Protein AF-A0A2R6IN06-F1 (afdb_monomer_lite)

Radius of gyration: 29.0 Å; chains: 1; bounding box: 89×78×68 Å

Sequence (394 aa):
MPSDPTPVTALAGKEVFAADGARVGRVVDVVVDLRAGEAVALALGDVAERTVGGLPADASGVRVPVRLVRGVGDVVVLSVDAGEAALPLPGSRADAGDAPAADDESGALLEPPTQTETMTASDDPRFLLTNDDGIDSPGFRALYDELSALGEVVAVAPDDDQSAVGRTLSARVEVREHDLGYAVRGTPADCVVAGLGSVCPDVDMVVAGCNKGANIGAYVLGRSGTVSAAVEAAFFDVPAIAVSLYVPGGAGTDWREQASEPSDYREAAAAARHLAEGAEDAGVFEEAEYLNVNAPWSGDGGATGMEVTRPSTLYDMTAERDGDHVDLVDRTWERMASGDIPDPVGTDRRAVVEGRVSVSPLTAPHTTRHHEALDGLAAAYEPTSARAADLGEE

Foldseek 3Di:
DADPADQQVLQAQFWEAEPVGHTAAHFNDFDADPVVSDTQWTFGAQGDCDDAAPDHGGDGQKTQGWDFPHDDPSYTYTYHDNPDHIDHDPDDDDDDDDDDDDDDDDDDDDDDDDDPPVPPPPPFAEEEEEEQAACPALFSVLLLVLNVVRGHYAYQYAHHHRPQPFQDDDPDWDWDADPRHIHINTALLNSLCCCCVPRPVPGQEYEYDQALAACFAPVSLRGGSLNSNLLSCLVVVHEYERFYEHQAQDDPDGSVVPPRHNVQCNLRSVVVSVCVVPVVVVCVCVPFRYKYKYAYRPPPPHAPEAAEADGHHDFQWDWDDDPPDIDIDGCLRVCLNVVVDPTDPRGCSNQRSVRHMYIYGHDDDDDDDDDVVVVVVVVPDDDVVNVVVVVPPD

Structure (mmCIF, N/CA/C/O backbone):
data_AF-A0A2R6IN06-F1
#
_entry.id   AF-A0A2R6IN06-F1
#
loop_
_atom_site.group_PDB
_atom_site.id
_atom_site.type_symbol
_atom_site.label_atom_id
_atom_site.label_alt_id
_atom_site.label_comp_id
_atom_site.label_asym_id
_atom_site.label_entity_id
_atom_site.label_seq_id
_atom_site.pdbx_PDB_ins_code
_atom_site.Cartn_x
_atom_site.Cartn_y
_atom_site.Cartn_z
_atom_site.occupancy
_atom_site.B_iso_or_equiv
_atom_site.auth_seq_id
_atom_site.auth_comp_id
_atom_site.auth_asym_id
_atom_site.auth_atom_id
_atom_site.pdbx_PDB_model_num
ATOM 1 N N . MET A 1 1 ? -33.057 -0.584 -21.551 1.00 26.64 1 MET A N 1
ATOM 2 C CA . MET A 1 1 ? -31.928 -0.676 -20.609 1.00 26.64 1 MET A CA 1
ATOM 3 C C . MET A 1 1 ? -32.288 -1.764 -19.613 1.00 26.64 1 MET A C 1
ATOM 5 O O . MET A 1 1 ? -33.264 -1.555 -18.892 1.00 26.64 1 MET A O 1
ATOM 9 N N . PRO A 1 2 ? -31.672 -2.957 -19.652 1.00 29.30 2 PRO A N 1
ATOM 10 C CA . PRO A 1 2 ? -31.865 -3.897 -18.561 1.00 29.30 2 PRO A CA 1
ATOM 11 C C . PRO A 1 2 ? -31.202 -3.269 -17.330 1.00 29.30 2 PRO A C 1
ATOM 13 O O . PRO A 1 2 ? -30.071 -2.805 -17.402 1.00 29.30 2 PRO A O 1
ATOM 16 N N . SER A 1 3 ? -31.987 -3.109 -16.272 1.00 34.53 3 SER A N 1
ATOM 17 C CA . SER A 1 3 ? -31.532 -2.655 -14.959 1.00 34.53 3 SER A CA 1
ATOM 18 C C . SER A 1 3 ? -30.576 -3.698 -14.392 1.00 34.53 3 SER A C 1
ATOM 20 O O . SER A 1 3 ? -30.896 -4.884 -14.508 1.00 34.53 3 SER A O 1
ATOM 22 N N . ASP A 1 4 ? -29.469 -3.265 -13.791 1.00 36.47 4 ASP A N 1
ATOM 23 C CA . ASP A 1 4 ? -28.554 -4.154 -13.072 1.00 36.47 4 ASP A CA 1
ATOM 24 C C . ASP A 1 4 ? -29.316 -5.079 -12.110 1.00 36.47 4 ASP A C 1
ATOM 26 O O . ASP A 1 4 ? -30.310 -4.650 -11.499 1.00 36.47 4 ASP A O 1
ATOM 30 N N . PRO A 1 5 ? -28.913 -6.356 -11.993 1.00 42.47 5 PRO A N 1
ATOM 31 C CA . PRO A 1 5 ? -29.513 -7.255 -11.027 1.00 42.47 5 PRO A CA 1
ATOM 32 C C . PRO A 1 5 ? -29.249 -6.705 -9.623 1.00 42.47 5 PRO A C 1
ATOM 34 O O . PRO A 1 5 ? -28.113 -6.469 -9.229 1.00 42.47 5 PRO A O 1
ATOM 37 N N . THR A 1 6 ? -30.324 -6.464 -8.872 1.00 47.09 6 THR A N 1
ATOM 38 C CA . THR A 1 6 ? -30.239 -6.051 -7.468 1.00 47.09 6 THR A CA 1
ATOM 39 C C . THR A 1 6 ? -29.397 -7.073 -6.695 1.00 47.09 6 THR A C 1
ATOM 41 O O . THR A 1 6 ? -29.709 -8.264 -6.793 1.00 47.09 6 THR A O 1
ATOM 44 N N . PRO A 1 7 ? -28.378 -6.646 -5.925 1.00 50.88 7 PRO A N 1
ATOM 45 C CA . PRO A 1 7 ? -27.586 -7.546 -5.096 1.00 50.88 7 PRO A CA 1
ATOM 46 C C . PRO A 1 7 ? -28.492 -8.387 -4.200 1.00 50.88 7 PRO A C 1
ATOM 48 O O . PRO A 1 7 ? -29.450 -7.882 -3.613 1.00 50.88 7 PRO A O 1
ATOM 51 N N . VAL A 1 8 ? -28.197 -9.681 -4.104 1.00 50.41 8 VAL A N 1
ATOM 52 C CA . VAL A 1 8 ? -29.039 -10.666 -3.410 1.00 50.41 8 VAL A CA 1
ATOM 53 C C . VAL A 1 8 ? -29.222 -10.324 -1.922 1.00 50.41 8 VAL A C 1
ATOM 55 O O . VAL A 1 8 ? -30.288 -10.553 -1.353 1.00 50.41 8 VAL A O 1
ATOM 58 N N . THR A 1 9 ? -28.217 -9.685 -1.324 1.00 51.56 9 THR A N 1
ATOM 59 C CA . THR A 1 9 ? -28.207 -9.162 0.052 1.00 51.56 9 THR A CA 1
ATOM 60 C C . THR A 1 9 ? -29.173 -7.994 0.271 1.00 51.56 9 THR A C 1
ATOM 62 O O . THR A 1 9 ? -29.676 -7.812 1.375 1.00 51.56 9 THR A O 1
ATOM 65 N N . ALA A 1 10 ? -29.523 -7.246 -0.779 1.00 59.88 10 ALA A N 1
ATOM 66 C CA . ALA A 1 10 ? -30.438 -6.104 -0.716 1.00 59.88 10 ALA A CA 1
ATOM 67 C C . ALA A 1 10 ? -31.919 -6.495 -0.890 1.00 59.88 10 ALA A C 1
ATOM 69 O O . ALA A 1 10 ? -32.775 -5.632 -1.093 1.00 59.88 10 ALA A O 1
ATOM 70 N N . LEU A 1 11 ? -32.240 -7.793 -0.880 1.00 59.34 11 LEU A N 1
ATOM 71 C CA . LEU A 1 11 ? -33.607 -8.285 -1.074 1.00 59.34 11 LEU A CA 1
ATOM 72 C C . LEU A 1 11 ? -34.387 -8.423 0.242 1.00 59.34 11 LEU A C 1
ATOM 74 O O . LEU A 1 11 ? -35.616 -8.461 0.198 1.00 59.34 11 LEU A O 1
ATOM 78 N N . ALA A 1 12 ? -33.711 -8.466 1.395 1.00 63.88 12 ALA A N 1
ATOM 79 C CA . ALA A 1 12 ? -34.361 -8.541 2.702 1.00 63.88 12 ALA A CA 1
ATOM 80 C C . ALA A 1 12 ? -35.255 -7.312 2.956 1.00 63.88 12 ALA A C 1
ATOM 82 O O . ALA A 1 12 ? -34.885 -6.176 2.673 1.00 63.88 12 ALA A O 1
ATOM 83 N N . GLY A 1 13 ? -36.468 -7.541 3.461 1.00 66.44 13 GLY A N 1
ATOM 84 C CA . GLY A 1 13 ? -37.456 -6.494 3.729 1.00 66.44 13 GLY A CA 1
ATOM 85 C C . GLY A 1 13 ? -38.267 -6.023 2.515 1.00 66.44 13 GLY A C 1
ATOM 86 O O . GLY A 1 13 ? -39.272 -5.335 2.710 1.00 66.44 13 GLY A O 1
ATOM 87 N N . LYS A 1 14 ? -37.907 -6.421 1.286 1.00 71.56 14 LYS A N 1
ATOM 88 C CA . LYS A 1 14 ? -38.635 -6.030 0.067 1.00 71.56 14 LYS A CA 1
ATOM 89 C C . LYS A 1 14 ? -39.959 -6.772 -0.092 1.00 71.56 14 LYS A C 1
ATOM 91 O O . LYS A 1 14 ? -40.113 -7.923 0.330 1.00 71.56 14 LYS A O 1
ATOM 96 N N . GLU A 1 15 ? -40.924 -6.109 -0.726 1.00 68.12 15 GLU A N 1
ATOM 97 C CA . GLU A 1 15 ? -42.210 -6.721 -1.057 1.00 68.12 15 GLU A CA 1
ATOM 98 C C . GLU A 1 15 ? -42.116 -7.532 -2.349 1.00 68.12 15 GLU A C 1
ATOM 100 O O . GLU A 1 15 ? -41.540 -7.104 -3.356 1.00 68.12 15 GLU A O 1
ATOM 105 N N . VAL A 1 16 ? -42.710 -8.720 -2.308 1.00 66.62 16 VAL A N 1
ATOM 106 C CA . VAL A 1 16 ? -42.696 -9.683 -3.401 1.00 66.62 16 VAL A CA 1
ATOM 107 C C . VAL A 1 16 ? -44.046 -9.694 -4.089 1.00 66.62 16 VAL A C 1
ATOM 109 O O . VAL A 1 16 ? -45.084 -9.845 -3.440 1.00 66.62 16 VAL A O 1
ATOM 112 N N . PHE A 1 17 ? -44.018 -9.594 -5.416 1.00 62.41 17 PHE A N 1
ATOM 113 C CA . PHE A 1 17 ? -45.203 -9.668 -6.262 1.00 62.41 17 PHE A CA 1
ATOM 114 C C . PHE A 1 17 ? -45.042 -10.763 -7.318 1.00 62.41 17 PHE A C 1
ATOM 116 O O . PHE A 1 17 ? -43.955 -10.984 -7.862 1.00 62.41 17 PHE A O 1
ATOM 123 N N . ALA A 1 18 ? -46.140 -11.455 -7.608 1.00 59.44 18 ALA A N 1
ATOM 124 C CA . ALA A 1 18 ? -46.228 -12.388 -8.716 1.00 59.44 18 ALA A CA 1
ATOM 125 C C . ALA A 1 18 ? -46.239 -11.620 -10.046 1.00 59.44 18 ALA A C 1
ATOM 127 O O . ALA A 1 18 ? -46.570 -10.434 -10.103 1.00 59.44 18 ALA A O 1
ATOM 128 N N . ALA A 1 19 ? -45.891 -12.304 -11.136 1.00 51.06 19 ALA A N 1
ATOM 129 C CA . ALA A 1 19 ? -45.834 -11.701 -12.469 1.00 51.06 19 ALA A CA 1
ATOM 130 C C . ALA A 1 19 ? -47.182 -11.121 -12.955 1.00 51.06 19 ALA A C 1
ATOM 132 O O . ALA A 1 19 ? -47.194 -10.251 -13.823 1.00 51.06 19 ALA A O 1
ATOM 133 N N . ASP A 1 20 ? -48.310 -11.572 -12.395 1.00 56.28 20 ASP A N 1
ATOM 134 C CA . ASP A 1 20 ? -49.653 -11.032 -12.652 1.00 56.28 20 ASP A CA 1
ATOM 135 C C . ASP A 1 20 ? -49.999 -9.793 -11.799 1.00 56.28 20 ASP A C 1
ATOM 137 O O . ASP A 1 20 ? -51.083 -9.223 -11.938 1.00 56.28 20 ASP A O 1
ATOM 141 N N . GLY A 1 21 ? -49.068 -9.348 -10.949 1.00 52.62 21 GLY A N 1
ATOM 142 C CA . GLY A 1 21 ? -49.192 -8.177 -10.088 1.00 52.62 21 GLY A CA 1
ATOM 143 C C . GLY A 1 21 ? -49.793 -8.455 -8.709 1.00 52.62 21 GLY A C 1
ATOM 144 O O . GLY A 1 21 ? -49.966 -7.511 -7.938 1.00 52.62 21 GLY A O 1
ATOM 145 N N . ALA A 1 22 ? -50.111 -9.708 -8.363 1.00 58.75 22 ALA A N 1
ATOM 146 C CA . ALA A 1 22 ? -50.599 -10.044 -7.027 1.00 58.75 22 ALA A CA 1
ATOM 147 C C . ALA A 1 22 ? -49.477 -9.957 -5.977 1.00 58.75 22 ALA A C 1
ATOM 149 O O . ALA A 1 22 ? -48.373 -10.459 -6.188 1.00 58.75 22 ALA A O 1
ATOM 150 N N . ARG A 1 23 ? -49.757 -9.337 -4.822 1.00 67.50 23 ARG A N 1
ATOM 151 C CA . ARG A 1 23 ? -48.821 -9.292 -3.685 1.00 67.50 23 ARG A CA 1
ATOM 152 C C . ARG A 1 23 ? -48.706 -10.682 -3.063 1.00 67.50 23 ARG A C 1
ATOM 154 O O . ARG A 1 23 ? -49.723 -11.252 -2.684 1.00 67.50 23 ARG A O 1
ATOM 161 N N . VAL A 1 24 ? -47.481 -11.182 -2.926 1.00 68.12 24 VAL A N 1
ATOM 162 C CA . VAL A 1 24 ? -47.177 -12.527 -2.410 1.00 68.12 24 VAL A CA 1
ATOM 163 C C . VAL A 1 24 ? -46.811 -12.489 -0.933 1.00 68.12 24 VAL A C 1
ATOM 165 O O . VAL A 1 24 ? -47.330 -13.290 -0.168 1.00 68.12 24 VAL A O 1
ATOM 168 N N . GLY A 1 25 ? -45.948 -11.560 -0.520 1.00 70.12 25 GLY A N 1
ATOM 169 C CA . GLY A 1 25 ? -45.456 -11.453 0.857 1.00 70.12 25 GLY A CA 1
ATOM 170 C C . GLY A 1 25 ? -44.232 -10.544 0.951 1.00 70.12 25 GLY A C 1
ATOM 171 O O . GLY A 1 25 ? -43.934 -9.806 0.010 1.00 70.12 25 GLY A O 1
ATOM 172 N N . ARG A 1 26 ? -43.511 -10.594 2.072 1.00 72.19 26 ARG A N 1
ATOM 173 C CA . ARG A 1 26 ? -42.272 -9.832 2.295 1.00 72.19 26 ARG A CA 1
ATOM 174 C C . ARG A 1 26 ? -41.092 -10.775 2.498 1.00 72.19 26 ARG A C 1
ATOM 176 O O . ARG A 1 26 ? -41.220 -11.770 3.203 1.00 72.19 26 ARG A O 1
ATOM 183 N N . VAL A 1 27 ? -39.942 -10.455 1.910 1.00 68.50 27 VAL A N 1
ATOM 184 C CA . VAL A 1 27 ? -38.713 -11.233 2.117 1.00 68.50 27 VAL A CA 1
ATOM 185 C C . VAL A 1 27 ? -38.227 -11.043 3.550 1.00 68.50 27 VAL A C 1
ATOM 187 O O . VAL A 1 27 ? -37.934 -9.920 3.959 1.00 68.50 27 VAL A O 1
ATOM 190 N N . VAL A 1 28 ? -38.140 -12.135 4.305 1.00 65.81 28 VAL A N 1
ATOM 191 C CA . VAL A 1 28 ? -37.551 -12.139 5.654 1.00 65.81 28 VAL A CA 1
ATOM 192 C C . VAL A 1 28 ? -36.131 -12.688 5.651 1.00 65.81 28 VAL A C 1
ATOM 194 O O . VAL A 1 28 ? -35.340 -12.293 6.497 1.00 65.81 28 VAL A O 1
ATOM 197 N N . ASP A 1 29 ? -35.808 -13.561 4.695 1.00 56.56 29 ASP A N 1
ATOM 198 C CA . ASP A 1 29 ? -34.472 -14.130 4.542 1.00 56.56 29 ASP A CA 1
ATOM 199 C C . ASP A 1 29 ? -34.240 -14.595 3.094 1.00 56.56 29 ASP A C 1
ATOM 201 O O . ASP A 1 29 ? -35.192 -14.845 2.342 1.00 56.56 29 ASP A O 1
ATOM 205 N N . VAL A 1 30 ? -32.978 -14.711 2.690 1.00 58.78 30 VAL A N 1
ATOM 206 C CA . VAL A 1 30 ? -32.568 -15.042 1.321 1.00 58.78 30 VAL A CA 1
ATOM 207 C C . VAL A 1 30 ? -31.575 -16.195 1.352 1.00 58.78 30 VAL A C 1
ATOM 209 O O . VAL A 1 30 ? -30.486 -16.088 1.904 1.00 58.78 30 VAL A O 1
ATOM 212 N N . VAL A 1 31 ? -31.931 -17.315 0.723 1.00 51.59 31 VAL A N 1
ATOM 213 C CA . VAL A 1 31 ? -31.059 -18.489 0.637 1.00 51.59 31 VAL A CA 1
ATOM 214 C C . VAL A 1 31 ? -30.261 -18.417 -0.658 1.00 51.59 31 VAL A C 1
ATOM 216 O O . VAL A 1 31 ? -30.820 -18.522 -1.753 1.00 51.59 31 VAL A O 1
ATOM 219 N N . VAL A 1 32 ? -28.948 -18.270 -0.518 1.00 48.03 32 VAL A N 1
ATOM 220 C CA . VAL A 1 32 ? -27.993 -18.177 -1.628 1.00 48.03 32 VAL A CA 1
ATOM 221 C C . VAL A 1 32 ? -27.271 -19.510 -1.794 1.00 48.03 32 VAL A C 1
ATOM 223 O O . VAL A 1 32 ? -26.843 -20.115 -0.807 1.00 48.03 32 VAL A O 1
ATOM 226 N N . ASP A 1 33 ? -27.131 -19.988 -3.030 1.00 41.91 33 ASP A N 1
ATOM 227 C CA . ASP A 1 33 ? -26.226 -21.101 -3.313 1.00 41.91 33 ASP A CA 1
ATOM 228 C C . ASP A 1 33 ? -24.799 -20.564 -3.359 1.00 41.91 33 ASP A C 1
ATOM 230 O O . ASP A 1 33 ? -24.376 -19.919 -4.318 1.00 41.91 33 ASP A O 1
ATOM 234 N N . LEU A 1 34 ? -24.051 -20.857 -2.300 1.00 34.81 34 LEU A N 1
ATOM 235 C CA . LEU A 1 34 ? -22.681 -20.392 -2.100 1.00 34.81 34 LEU A CA 1
ATOM 236 C C . LEU A 1 34 ? -21.696 -20.888 -3.172 1.00 34.81 34 LEU A C 1
ATOM 238 O O . LEU A 1 34 ? -20.583 -20.380 -3.244 1.00 34.81 34 LEU A O 1
ATOM 242 N N . ARG A 1 35 ? -22.062 -21.875 -4.002 1.00 32.25 35 ARG A N 1
ATOM 243 C CA . ARG A 1 35 ? -21.214 -22.339 -5.113 1.00 32.25 35 ARG A CA 1
ATOM 244 C C . ARG A 1 35 ? -21.452 -21.570 -6.406 1.00 32.25 35 ARG A C 1
ATOM 246 O O . ARG A 1 35 ? -20.543 -21.500 -7.225 1.00 32.25 35 ARG A O 1
ATOM 253 N N . ALA A 1 36 ? -22.660 -21.047 -6.599 1.00 43.84 36 ALA A N 1
ATOM 254 C CA . ALA A 1 36 ? -23.057 -20.335 -7.811 1.00 43.84 36 ALA A CA 1
ATOM 255 C C . ALA A 1 36 ? -23.140 -18.812 -7.615 1.00 43.84 36 ALA A C 1
ATOM 257 O O . ALA A 1 36 ? -23.136 -18.080 -8.597 1.00 43.84 36 ALA A O 1
ATOM 258 N N . GLY A 1 37 ? -23.218 -18.331 -6.368 1.00 44.00 37 GLY A N 1
ATOM 259 C CA . GLY A 1 37 ? -23.409 -16.912 -6.055 1.00 44.00 37 GLY A CA 1
ATOM 260 C C . GLY A 1 37 ? -24.818 -16.391 -6.370 1.00 44.00 37 GLY A C 1
ATOM 261 O O . GLY A 1 37 ? -25.040 -15.185 -6.362 1.00 44.00 37 GLY A O 1
ATOM 262 N N . GLU A 1 38 ? -25.780 -17.278 -6.644 1.00 47.22 38 GLU A N 1
ATOM 263 C CA . GLU A 1 38 ? -27.148 -16.919 -7.031 1.00 47.22 38 GLU A CA 1
ATOM 264 C C . GLU A 1 38 ? -28.158 -17.215 -5.911 1.00 47.22 38 GLU A C 1
ATOM 266 O O . GLU A 1 38 ? -28.035 -18.188 -5.160 1.00 47.22 38 GLU A O 1
ATOM 271 N N . ALA A 1 39 ? -29.195 -16.377 -5.806 1.00 49.72 39 ALA A N 1
ATOM 272 C CA . ALA A 1 39 ? -30.325 -16.621 -4.913 1.00 49.72 39 ALA A CA 1
ATOM 273 C C . ALA A 1 39 ? -31.117 -17.843 -5.401 1.00 49.72 39 ALA A C 1
ATOM 275 O O . ALA A 1 39 ? -31.676 -17.815 -6.496 1.00 49.72 39 ALA A O 1
ATOM 276 N N . VAL A 1 40 ? -31.202 -18.896 -4.587 1.00 49.50 40 VAL A N 1
ATOM 277 C CA . VAL A 1 40 ? -31.905 -20.142 -4.950 1.00 49.50 40 VAL A CA 1
ATOM 278 C C . VAL A 1 40 ? -33.261 -20.297 -4.269 1.00 49.50 40 VAL A C 1
ATOM 280 O O . VAL A 1 40 ? -34.116 -21.028 -4.768 1.00 49.50 40 VAL A O 1
ATOM 283 N N . ALA A 1 41 ? -33.496 -19.605 -3.152 1.00 54.19 41 ALA A N 1
ATOM 284 C CA . ALA A 1 41 ? -34.817 -19.519 -2.536 1.00 54.19 41 ALA A CA 1
ATOM 285 C C . ALA A 1 41 ? -34.970 -18.238 -1.706 1.00 54.19 41 ALA A C 1
ATOM 287 O O . ALA A 1 41 ? -34.002 -17.724 -1.151 1.00 54.19 41 ALA A O 1
ATOM 288 N N . LEU A 1 42 ? -36.205 -17.759 -1.567 1.00 60.94 42 LEU A N 1
ATOM 289 C CA . LEU A 1 42 ? -36.561 -16.689 -0.632 1.00 60.94 42 LEU A CA 1
ATOM 290 C C . LEU A 1 42 ? -37.399 -17.273 0.503 1.00 60.94 42 LEU A C 1
ATOM 292 O O . LEU A 1 42 ? -38.312 -18.064 0.247 1.00 60.94 42 LEU A O 1
ATOM 296 N N . ALA A 1 43 ? -37.103 -16.876 1.738 1.00 58.78 43 ALA A N 1
ATOM 297 C CA . ALA A 1 43 ? -38.000 -17.083 2.863 1.00 58.78 43 ALA A CA 1
ATOM 298 C C . ALA A 1 43 ? -38.933 -15.874 2.965 1.00 58.78 43 ALA A C 1
ATOM 300 O O . ALA A 1 43 ? -38.484 -14.724 3.002 1.00 58.78 43 ALA A O 1
ATOM 301 N N . LEU A 1 44 ? -40.237 -16.137 2.999 1.00 61.75 44 LEU A N 1
ATOM 302 C CA . LEU A 1 44 ? -41.264 -15.100 3.024 1.00 61.75 44 LEU A CA 1
ATOM 303 C C . LEU A 1 44 ? -41.971 -15.061 4.384 1.00 61.75 44 LEU A C 1
ATOM 305 O O . LEU A 1 44 ? -42.269 -16.101 4.971 1.00 61.75 44 LEU A O 1
ATOM 309 N N . GLY A 1 45 ? -42.238 -13.846 4.857 1.00 57.53 45 GLY A N 1
ATOM 310 C CA . GLY A 1 45 ? -43.186 -13.533 5.925 1.00 57.53 45 GLY A CA 1
ATOM 311 C C . GLY A 1 45 ? -44.409 -12.802 5.362 1.00 57.53 45 GLY A C 1
ATOM 312 O O . GLY A 1 45 ? -44.383 -12.327 4.224 1.00 57.53 45 GLY A O 1
ATOM 313 N N . ASP A 1 46 ? -45.484 -12.715 6.150 1.00 67.88 46 ASP A N 1
ATOM 314 C CA . ASP A 1 46 ? -46.746 -12.044 5.788 1.00 67.88 46 ASP A CA 1
ATOM 315 C C . ASP A 1 46 ? -47.317 -12.481 4.423 1.00 67.88 46 ASP A C 1
ATOM 317 O O . ASP A 1 46 ? -47.696 -11.651 3.586 1.00 67.88 46 ASP A O 1
ATOM 321 N N . VAL A 1 47 ? -47.333 -13.795 4.174 1.00 61.03 47 VAL A N 1
ATOM 322 C CA . VAL A 1 47 ? -47.758 -14.377 2.893 1.00 61.03 47 VAL A CA 1
ATOM 323 C C . VAL A 1 47 ? -49.259 -14.160 2.674 1.00 61.03 47 VAL A C 1
ATOM 325 O O . VAL A 1 47 ? -50.083 -14.580 3.483 1.00 61.03 47 VAL A O 1
ATOM 328 N N . ALA A 1 48 ? -49.633 -13.521 1.563 1.00 54.78 48 ALA A N 1
ATOM 329 C CA . ALA A 1 48 ? -51.027 -13.219 1.250 1.00 54.78 48 ALA A CA 1
ATOM 330 C C . ALA A 1 48 ? -51.803 -14.476 0.806 1.00 54.78 48 ALA A C 1
ATOM 332 O O . ALA A 1 48 ? -51.322 -15.243 -0.027 1.00 54.78 48 ALA A O 1
ATOM 333 N N . GLU A 1 49 ? -53.045 -14.624 1.293 1.00 47.44 49 GLU A N 1
ATOM 334 C CA . GLU A 1 49 ? -53.976 -15.769 1.128 1.00 47.44 49 GLU A CA 1
ATOM 335 C C . GLU A 1 49 ? -54.152 -16.330 -0.300 1.00 47.44 49 GLU A C 1
ATOM 337 O O . GLU A 1 49 ? -54.707 -17.415 -0.485 1.00 47.44 49 GLU A O 1
ATOM 342 N N . ARG A 1 50 ? -53.741 -15.595 -1.337 1.00 45.09 50 ARG A N 1
ATOM 343 C CA . ARG A 1 50 ? -53.950 -15.952 -2.741 1.00 45.09 50 ARG A CA 1
ATOM 344 C C . ARG A 1 50 ? -52.671 -15.823 -3.557 1.00 45.09 50 ARG A C 1
ATOM 346 O O . ARG A 1 50 ? -52.585 -14.940 -4.403 1.00 45.09 50 ARG A O 1
ATOM 353 N N . THR A 1 51 ? -51.722 -16.746 -3.382 1.00 48.16 51 THR A N 1
ATOM 354 C CA . THR A 1 51 ? -50.701 -16.952 -4.421 1.00 48.16 51 THR A CA 1
ATOM 355 C C . THR A 1 51 ? -50.356 -18.424 -4.677 1.00 48.16 51 THR A C 1
ATOM 357 O O . THR A 1 51 ? -50.255 -19.238 -3.766 1.00 48.16 51 THR A O 1
ATOM 360 N N . VAL A 1 52 ? -50.235 -18.708 -5.979 1.00 43.91 52 VAL A N 1
ATOM 361 C CA . VAL A 1 52 ? -49.524 -19.766 -6.724 1.00 43.91 52 VAL A CA 1
ATOM 362 C C . VAL A 1 52 ? -48.897 -20.908 -5.906 1.00 43.91 52 VAL A C 1
ATOM 364 O O . VAL A 1 52 ? -47.997 -20.700 -5.102 1.00 43.91 52 VAL A O 1
ATOM 367 N N . GLY A 1 53 ? -49.310 -22.145 -6.211 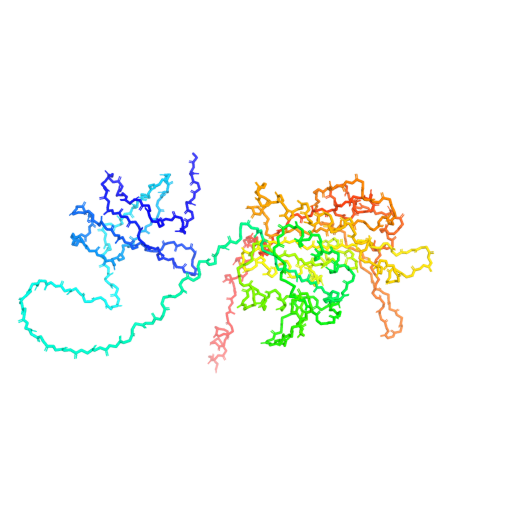1.00 41.75 53 GLY A N 1
ATOM 368 C CA . GLY A 1 53 ? -48.630 -23.374 -5.770 1.00 41.75 53 GLY A CA 1
ATOM 369 C C . GLY A 1 53 ? -49.260 -24.117 -4.586 1.00 41.75 53 GLY A C 1
ATOM 370 O O . GLY A 1 53 ? -48.762 -25.174 -4.216 1.00 41.75 53 GLY A O 1
ATOM 371 N N . GLY A 1 54 ? -50.367 -23.624 -4.017 1.00 39.66 54 GLY A N 1
ATOM 372 C CA . GLY A 1 54 ? -51.101 -24.332 -2.955 1.00 39.66 54 GLY A CA 1
ATOM 373 C C . GLY A 1 54 ? -50.515 -24.171 -1.548 1.00 39.66 54 GLY A C 1
ATOM 374 O O . GLY A 1 54 ? -50.767 -25.010 -0.685 1.00 39.66 54 GLY A O 1
ATOM 375 N N . LEU A 1 55 ? -49.743 -23.107 -1.313 1.00 43.75 55 LEU A N 1
ATOM 376 C CA . LEU A 1 55 ? -49.229 -22.773 0.013 1.00 43.75 55 LEU A CA 1
ATOM 377 C C . LEU A 1 55 ? -50.366 -22.347 0.963 1.00 43.75 55 LEU A C 1
ATOM 379 O O . LEU A 1 55 ? -51.253 -21.607 0.532 1.00 43.75 55 LEU A O 1
ATOM 383 N N . PRO A 1 56 ? -50.372 -22.796 2.236 1.00 40.25 56 PRO A N 1
ATOM 384 C CA . PRO A 1 56 ? -51.353 -22.338 3.215 1.00 40.25 56 PRO A CA 1
ATOM 385 C C . PRO A 1 56 ? -51.146 -20.853 3.542 1.00 40.25 56 PRO A C 1
ATOM 387 O O . PRO A 1 56 ? -50.011 -20.375 3.575 1.00 40.25 56 PRO A O 1
ATOM 390 N N . ALA A 1 57 ? -52.240 -20.145 3.822 1.00 42.59 57 ALA A N 1
ATOM 391 C CA . ALA A 1 57 ? -52.191 -18.788 4.361 1.00 42.59 57 ALA A CA 1
ATOM 392 C C . ALA A 1 57 ? -51.411 -18.757 5.690 1.00 42.59 57 ALA A C 1
ATOM 394 O O . ALA A 1 57 ? -51.457 -19.726 6.450 1.00 42.59 57 ALA A O 1
ATOM 395 N N . ASP A 1 58 ? -50.685 -17.664 5.940 1.00 45.19 58 ASP A N 1
ATOM 396 C CA . ASP A 1 58 ? -49.908 -17.405 7.166 1.00 45.19 58 ASP A CA 1
ATOM 397 C C . ASP A 1 58 ? -48.704 -18.338 7.422 1.00 45.19 58 ASP A C 1
ATOM 399 O O . ASP A 1 58 ? -48.141 -18.362 8.519 1.00 45.19 58 ASP A O 1
ATOM 403 N N . ALA A 1 59 ? -48.259 -19.096 6.414 1.00 43.09 59 ALA A N 1
ATOM 404 C CA . ALA A 1 59 ? -47.090 -19.960 6.544 1.00 43.09 59 ALA A CA 1
ATOM 405 C C . ALA A 1 59 ? -45.786 -19.144 6.650 1.00 43.09 59 ALA A C 1
ATOM 407 O O . ALA A 1 59 ? -45.412 -18.420 5.727 1.00 43.09 59 ALA A O 1
ATOM 408 N N . SER A 1 60 ? -45.060 -19.308 7.757 1.00 42.38 60 SER A N 1
ATOM 409 C CA . SER A 1 60 ? -43.699 -18.798 7.943 1.00 42.38 60 SER A CA 1
ATOM 410 C C . SER A 1 60 ? -42.668 -19.913 7.707 1.00 42.38 60 SER A C 1
ATOM 412 O O . SER A 1 60 ? -42.903 -21.080 8.019 1.00 42.38 60 SER A O 1
ATOM 414 N N . GLY A 1 61 ? -41.517 -19.576 7.112 1.00 40.69 61 GLY A N 1
ATOM 415 C CA . GLY A 1 61 ? -40.414 -20.532 6.909 1.00 40.69 61 GLY A CA 1
ATOM 416 C C . GLY A 1 61 ? -40.547 -21.466 5.695 1.00 40.69 61 GLY A C 1
ATOM 417 O O . GLY A 1 61 ? -39.990 -22.565 5.694 1.00 40.69 61 GLY A O 1
ATOM 418 N N . VAL A 1 62 ? -41.271 -21.050 4.653 1.00 41.56 62 VAL A N 1
ATOM 419 C CA . VAL A 1 62 ? -41.430 -21.814 3.403 1.00 41.56 62 VAL A CA 1
ATOM 420 C C . VAL A 1 62 ? -40.373 -21.400 2.375 1.00 41.56 62 VAL A C 1
ATOM 422 O O . VAL A 1 62 ? -40.181 -20.210 2.136 1.00 41.56 62 VAL A O 1
ATOM 425 N N . ARG A 1 63 ? -39.723 -22.378 1.725 1.00 44.06 63 ARG A N 1
ATOM 426 C CA . ARG A 1 63 ? -38.855 -22.142 0.561 1.00 44.06 63 ARG A CA 1
ATOM 427 C C . ARG A 1 63 ? -39.666 -22.225 -0.726 1.00 44.06 63 ARG A C 1
ATOM 429 O O . ARG A 1 63 ? -40.223 -23.279 -1.034 1.00 44.06 63 ARG A O 1
ATOM 436 N N . VAL A 1 64 ? -39.681 -21.139 -1.491 1.00 50.38 64 VAL A N 1
ATOM 437 C CA . VAL A 1 64 ? -40.208 -21.139 -2.860 1.00 50.38 64 VAL A CA 1
ATOM 438 C C . VAL A 1 64 ? -39.019 -21.069 -3.820 1.00 50.38 64 VAL A C 1
ATOM 440 O O . VAL A 1 64 ? -38.260 -20.099 -3.741 1.00 50.38 64 VAL A O 1
ATOM 443 N N . PRO A 1 65 ? -38.811 -22.077 -4.689 1.00 42.34 65 PRO A N 1
ATOM 444 C CA . PRO A 1 65 ? -37.794 -21.993 -5.727 1.00 42.34 65 PRO A CA 1
ATOM 445 C C . PRO A 1 65 ? -38.219 -20.909 -6.716 1.00 42.34 65 PRO A C 1
ATOM 447 O O . PRO A 1 65 ? -39.318 -20.950 -7.271 1.00 42.34 65 PRO A O 1
ATOM 450 N N . VAL A 1 66 ? -37.380 -19.896 -6.898 1.00 49.00 66 VAL A N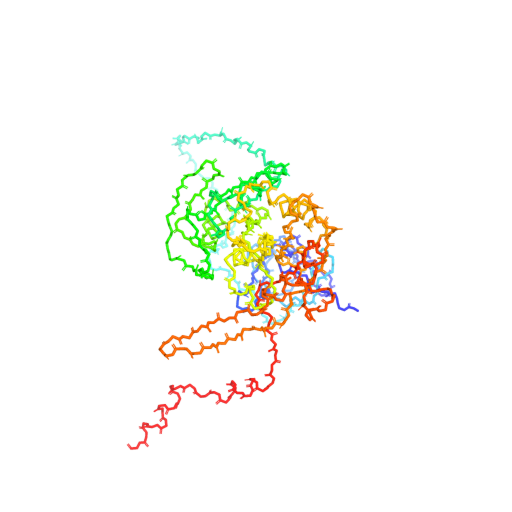 1
ATOM 451 C CA . VAL A 1 66 ? -37.687 -18.773 -7.785 1.00 49.00 66 VAL A CA 1
ATOM 452 C C . VAL A 1 66 ? -36.478 -18.404 -8.621 1.00 49.00 66 VAL A C 1
ATOM 454 O O . VAL A 1 66 ? -35.361 -18.345 -8.120 1.00 49.00 66 VAL A O 1
ATOM 457 N N . ARG A 1 67 ? -36.716 -18.106 -9.903 1.00 45.47 67 ARG A N 1
ATOM 458 C CA . ARG A 1 67 ? -35.756 -17.371 -10.729 1.00 45.47 67 ARG A CA 1
ATOM 459 C C . ARG A 1 67 ? -36.058 -15.888 -10.605 1.00 45.47 67 ARG A C 1
ATOM 461 O O . ARG A 1 67 ? -37.164 -15.442 -10.926 1.00 45.47 67 ARG A O 1
ATOM 468 N N . LEU A 1 68 ? -35.077 -15.131 -10.127 1.00 49.66 68 LEU A N 1
ATOM 469 C CA . LEU A 1 68 ? -35.170 -13.681 -10.028 1.00 49.66 68 LEU A CA 1
ATOM 470 C C . LEU A 1 68 ? -35.203 -13.100 -11.449 1.00 49.66 68 LEU A C 1
ATOM 472 O O . LEU A 1 68 ? -34.241 -13.240 -12.199 1.00 49.66 68 LEU A O 1
ATOM 476 N N . VAL A 1 69 ? -36.319 -12.488 -11.849 1.00 39.75 69 VAL A N 1
ATOM 477 C CA . VAL A 1 69 ? -36.458 -11.958 -13.218 1.00 39.75 69 VAL A CA 1
ATOM 478 C C . VAL A 1 69 ? -36.030 -10.496 -13.283 1.00 39.75 69 VAL A C 1
ATOM 480 O O . VAL A 1 69 ? -35.424 -10.083 -14.272 1.00 39.75 69 VAL A O 1
ATOM 483 N N . ARG A 1 70 ? -36.351 -9.696 -12.251 1.00 42.00 70 ARG A N 1
ATOM 484 C CA . ARG A 1 70 ? -35.970 -8.277 -12.174 1.00 42.00 70 ARG A CA 1
ATOM 485 C C . ARG A 1 70 ? -36.275 -7.651 -10.806 1.00 42.00 70 ARG A C 1
ATOM 487 O O . ARG A 1 70 ? -37.353 -7.883 -10.261 1.00 42.00 70 ARG A O 1
ATOM 494 N N . GLY A 1 71 ? -35.387 -6.786 -10.313 1.00 40.75 71 GLY A N 1
ATOM 495 C CA . GLY A 1 71 ? -35.688 -5.821 -9.248 1.00 40.75 71 GLY A CA 1
ATOM 496 C C . GLY A 1 71 ? -36.006 -4.443 -9.837 1.00 40.75 71 GLY A C 1
ATOM 497 O O . GLY A 1 71 ? -35.309 -3.987 -10.745 1.00 40.75 71 GLY A O 1
ATOM 498 N N . VAL A 1 72 ? -37.070 -3.784 -9.369 1.00 37.34 72 VAL A N 1
ATOM 499 C CA . VAL A 1 72 ? -37.397 -2.394 -9.742 1.00 37.34 72 VAL A CA 1
ATOM 500 C C . VAL A 1 72 ? -37.728 -1.621 -8.465 1.00 37.34 72 VAL A C 1
ATOM 502 O O . VAL A 1 72 ? -38.812 -1.772 -7.910 1.00 37.34 72 VAL A O 1
ATOM 505 N N . GLY A 1 73 ? -36.788 -0.799 -7.987 1.00 48.94 73 GLY A N 1
ATOM 506 C CA . GLY A 1 73 ? -36.927 -0.081 -6.713 1.00 48.94 73 GLY A CA 1
ATOM 507 C C . GLY A 1 73 ? -37.010 -1.032 -5.508 1.00 48.94 73 GLY A C 1
ATOM 508 O O . GLY A 1 73 ? -36.202 -1.958 -5.383 1.00 48.94 73 GLY A O 1
ATOM 509 N N . ASP A 1 74 ? -38.011 -0.832 -4.647 1.00 39.38 74 ASP A N 1
ATOM 510 C CA . ASP A 1 74 ? -38.256 -1.646 -3.439 1.00 39.38 74 ASP A CA 1
ATOM 511 C C . ASP A 1 74 ? -39.056 -2.932 -3.712 1.00 39.38 74 ASP A C 1
ATOM 513 O O . ASP A 1 74 ? -39.445 -3.647 -2.787 1.00 39.38 74 ASP A O 1
ATOM 517 N N . VAL A 1 75 ? -39.316 -3.231 -4.988 1.00 32.84 75 VAL A N 1
ATOM 518 C CA . VAL A 1 75 ? -40.200 -4.315 -5.418 1.00 32.84 75 VAL A CA 1
ATOM 519 C C . VAL A 1 75 ? -39.416 -5.400 -6.153 1.00 32.84 75 VAL A C 1
ATOM 521 O O . VAL A 1 75 ? -38.661 -5.120 -7.092 1.00 32.84 75 VAL A O 1
ATOM 524 N N . VAL A 1 76 ? -39.633 -6.654 -5.746 1.00 49.38 76 VAL A N 1
ATOM 525 C CA . VAL A 1 76 ? -39.038 -7.847 -6.366 1.00 49.38 76 VAL A CA 1
ATOM 526 C C . VAL A 1 76 ? -40.129 -8.634 -7.089 1.00 49.38 76 VAL A C 1
ATOM 528 O O . VAL A 1 76 ? -41.123 -9.034 -6.481 1.00 49.38 76 VAL A O 1
ATOM 531 N N . VAL A 1 77 ? -39.946 -8.863 -8.394 1.00 39.31 77 VAL A N 1
ATOM 532 C CA . VAL A 1 77 ? -40.898 -9.621 -9.221 1.00 39.31 77 VAL A CA 1
ATOM 533 C C . VAL A 1 77 ? -40.326 -11.000 -9.529 1.00 39.31 77 VAL A C 1
ATOM 535 O O . VAL A 1 77 ? -39.243 -11.123 -10.112 1.00 39.31 77 VAL A O 1
ATOM 538 N N . LEU A 1 78 ? -41.066 -12.043 -9.151 1.00 50.03 78 LEU A N 1
ATOM 539 C CA . LEU A 1 78 ? -40.658 -13.437 -9.331 1.00 50.03 78 LEU A CA 1
ATOM 540 C C . LEU A 1 78 ? -41.462 -14.098 -10.457 1.00 50.03 78 LEU A C 1
ATOM 542 O O . LEU A 1 78 ? -42.664 -13.862 -10.602 1.00 50.03 78 LEU A O 1
ATOM 546 N N . SER A 1 79 ? -40.802 -14.965 -11.228 1.00 37.59 79 SER A N 1
ATOM 547 C CA . SER A 1 79 ? -41.473 -15.938 -12.095 1.00 37.59 79 SER A CA 1
ATOM 548 C C . SER A 1 79 ? -41.453 -17.286 -11.390 1.00 37.59 79 SER A C 1
ATOM 550 O O . SER A 1 79 ? -40.382 -17.843 -11.158 1.00 37.59 79 SER A O 1
ATOM 552 N N . VAL A 1 80 ? -42.630 -17.792 -11.029 1.00 43.19 80 VAL A N 1
ATOM 553 C CA . VAL A 1 80 ? -42.776 -19.117 -10.419 1.00 43.19 80 VAL A CA 1
ATOM 554 C C . VAL A 1 80 ? -43.073 -20.104 -11.542 1.00 43.19 80 VAL A C 1
ATOM 556 O O . VAL A 1 80 ? -44.095 -19.968 -12.219 1.00 43.19 80 VAL A O 1
ATOM 559 N N . ASP A 1 81 ? -42.192 -21.079 -11.768 1.00 37.25 81 ASP A N 1
ATOM 560 C CA . ASP A 1 81 ? -42.509 -22.188 -12.667 1.00 37.25 81 ASP A CA 1
ATOM 561 C C . ASP A 1 81 ? -43.622 -23.020 -12.020 1.00 37.25 81 ASP A C 1
ATOM 563 O O . ASP A 1 81 ? -43.481 -23.534 -10.911 1.00 37.25 81 ASP A O 1
ATOM 567 N N . ALA A 1 82 ? -44.763 -23.130 -12.702 1.00 35.25 82 ALA A N 1
ATOM 568 C CA . ALA A 1 82 ? -46.011 -23.687 -12.171 1.00 35.25 82 ALA A CA 1
ATOM 569 C C . ALA A 1 82 ? -45.991 -25.218 -11.928 1.00 35.25 82 ALA A C 1
ATOM 571 O O . ALA A 1 82 ? -47.037 -25.864 -11.980 1.00 35.25 82 ALA A O 1
ATOM 572 N N . GLY A 1 83 ? -44.820 -25.813 -11.686 1.00 35.69 83 GLY A N 1
ATOM 573 C CA . GLY A 1 83 ? -44.626 -27.258 -11.561 1.00 35.69 83 GLY A CA 1
ATOM 574 C C . GLY A 1 83 ? -43.836 -27.737 -10.342 1.00 35.69 83 GLY A C 1
ATOM 575 O O . GLY A 1 83 ? -43.872 -28.935 -10.073 1.00 35.69 83 GLY A O 1
ATOM 576 N N . GLU A 1 84 ? -43.157 -26.868 -9.587 1.00 35.62 84 GLU A N 1
ATOM 577 C CA . GLU A 1 84 ? -42.347 -27.300 -8.437 1.00 35.62 84 GLU A CA 1
ATOM 578 C C . GLU A 1 84 ? -43.041 -26.986 -7.106 1.00 35.62 84 GLU A C 1
ATOM 580 O O . GLU A 1 84 ? -43.272 -25.834 -6.740 1.00 35.62 84 GLU A O 1
ATOM 585 N N . ALA A 1 85 ? -43.424 -28.047 -6.391 1.00 34.12 85 ALA A N 1
ATOM 586 C CA . ALA A 1 85 ? -44.079 -27.960 -5.093 1.00 34.12 85 ALA A CA 1
ATOM 587 C C . ALA A 1 85 ? -43.095 -27.478 -4.015 1.00 34.12 85 ALA A C 1
ATOM 589 O O . ALA A 1 85 ? -41.983 -27.994 -3.900 1.00 34.12 85 ALA A O 1
ATOM 590 N N . ALA A 1 86 ? -43.531 -26.518 -3.199 1.00 39.19 86 ALA A N 1
ATOM 591 C CA . ALA A 1 86 ? -42.769 -26.009 -2.066 1.00 39.19 86 ALA A CA 1
ATOM 592 C C . ALA A 1 86 ? -42.451 -27.124 -1.054 1.00 39.19 86 ALA A C 1
ATOM 594 O O . ALA A 1 86 ? -43.326 -27.909 -0.680 1.00 39.19 86 ALA A O 1
ATOM 595 N N . LEU A 1 87 ? -41.199 -27.181 -0.594 1.00 34.03 87 LEU A N 1
ATOM 596 C CA . LEU A 1 87 ? -40.727 -28.178 0.368 1.00 34.03 87 LEU A CA 1
ATOM 597 C C . LEU A 1 87 ? -40.473 -27.523 1.741 1.00 34.03 87 LEU A C 1
ATOM 599 O O . LEU A 1 87 ? -39.830 -26.471 1.797 1.00 34.03 87 LEU A O 1
ATOM 603 N N . PRO A 1 88 ? -40.942 -28.122 2.853 1.00 31.09 88 PRO A N 1
ATOM 604 C CA . PRO A 1 88 ? -40.692 -27.606 4.197 1.00 31.09 88 PRO A CA 1
ATOM 605 C C . PRO A 1 88 ? -39.244 -27.861 4.656 1.00 31.09 88 PRO A C 1
ATOM 607 O O . PRO A 1 88 ? -38.614 -28.847 4.270 1.00 31.09 88 PRO A O 1
ATOM 610 N N . LEU A 1 89 ? -38.723 -26.970 5.506 1.00 32.47 89 LEU A N 1
ATOM 611 C CA . LEU A 1 89 ? -37.397 -27.088 6.122 1.00 32.47 89 LEU A CA 1
ATOM 612 C C . LEU A 1 89 ? -37.343 -28.219 7.173 1.00 32.47 89 LEU A C 1
ATOM 614 O O . LEU A 1 89 ? -38.336 -28.467 7.862 1.00 32.47 89 LEU A O 1
ATOM 618 N N . PRO A 1 90 ? -36.186 -28.882 7.372 1.00 26.73 90 PRO A N 1
ATOM 619 C CA . PRO A 1 90 ? -36.028 -29.862 8.440 1.00 26.73 90 PRO A CA 1
ATOM 620 C C . PRO A 1 90 ? -36.054 -29.157 9.804 1.00 26.73 90 PRO A C 1
ATOM 622 O O . PRO A 1 90 ? -35.142 -28.399 10.121 1.00 26.73 90 PRO A O 1
ATOM 625 N N . GLY A 1 91 ? -37.081 -29.424 10.618 1.00 33.22 91 GLY A N 1
ATOM 626 C CA . GLY A 1 91 ? -37.114 -29.032 12.034 1.00 33.22 91 GLY A CA 1
ATOM 627 C C . GLY A 1 91 ? -38.317 -28.209 12.504 1.00 33.22 91 GLY A C 1
ATOM 628 O O . GLY A 1 91 ? -38.453 -28.030 13.711 1.00 33.22 91 GLY A O 1
ATOM 629 N N . SER A 1 92 ? -39.223 -27.759 11.630 1.00 30.94 92 SER A N 1
ATOM 630 C CA . SER A 1 92 ? -40.452 -27.085 12.071 1.00 30.94 92 SER A CA 1
ATOM 631 C C . SER A 1 92 ? -41.607 -28.080 12.231 1.00 30.94 92 SER A C 1
ATOM 633 O O . SER A 1 92 ? -42.056 -28.730 11.286 1.00 30.94 92 SER A O 1
ATOM 635 N N . ARG A 1 93 ? -42.102 -28.223 13.464 1.00 27.88 93 ARG A N 1
ATOM 636 C CA . ARG A 1 93 ? -43.439 -28.768 13.715 1.00 27.88 93 ARG A CA 1
ATOM 637 C C . ARG A 1 93 ? -44.456 -27.682 13.376 1.00 27.88 93 ARG A C 1
ATOM 639 O O . ARG A 1 93 ? -44.384 -26.586 13.920 1.00 27.88 93 ARG A O 1
ATOM 646 N N . ALA A 1 94 ? -45.390 -28.003 12.489 1.00 27.98 94 ALA A N 1
ATOM 647 C CA . ALA A 1 94 ? -46.641 -27.273 12.363 1.00 27.98 94 ALA A CA 1
ATOM 648 C C . ALA A 1 94 ? -47.507 -27.625 13.579 1.00 27.98 94 ALA A C 1
ATOM 650 O O . ALA A 1 94 ? -47.913 -28.780 13.701 1.00 27.98 94 ALA A O 1
ATOM 651 N N . ASP A 1 95 ? -47.768 -26.667 14.467 1.00 28.80 95 ASP A N 1
ATOM 652 C CA . ASP A 1 95 ? -48.749 -26.853 15.537 1.00 28.80 95 ASP A CA 1
ATOM 653 C C . ASP A 1 95 ? -50.043 -26.116 15.196 1.00 28.80 95 ASP A C 1
ATOM 655 O O . ASP A 1 95 ? -50.084 -24.901 15.001 1.00 28.80 95 ASP A O 1
ATOM 659 N N . ALA A 1 96 ? -51.109 -26.906 15.114 1.00 27.31 96 ALA A N 1
ATOM 660 C CA . ALA A 1 96 ? -52.485 -26.468 15.023 1.00 27.31 96 ALA A CA 1
ATOM 661 C C . ALA A 1 96 ? -53.127 -26.522 16.419 1.00 27.31 96 ALA A C 1
ATOM 663 O O . ALA A 1 96 ? -53.111 -27.571 17.053 1.00 27.31 96 ALA A O 1
ATOM 664 N N . GLY A 1 97 ? -53.761 -25.419 16.828 1.00 25.23 97 GLY A N 1
ATOM 665 C CA . GLY A 1 97 ? -55.027 -25.420 17.577 1.00 25.23 97 GLY A CA 1
ATOM 666 C C . GLY A 1 97 ? -55.045 -25.791 19.072 1.00 25.23 97 GLY A C 1
ATOM 667 O O . GLY A 1 97 ? -55.096 -26.961 19.422 1.00 25.23 97 GLY A O 1
ATOM 668 N N . ASP A 1 98 ? -55.180 -24.740 19.888 1.00 26.64 98 ASP A N 1
ATOM 669 C CA . ASP A 1 98 ? -56.122 -24.516 21.013 1.00 26.64 98 ASP A CA 1
ATOM 670 C C . ASP A 1 98 ? -56.173 -25.441 22.273 1.00 26.64 98 ASP A C 1
ATOM 672 O O . ASP A 1 98 ? -56.564 -26.600 22.197 1.00 26.64 98 ASP A O 1
ATOM 676 N N . ALA A 1 99 ? -55.828 -24.811 23.421 1.00 26.41 99 ALA A N 1
ATOM 677 C CA . ALA A 1 99 ? -56.203 -24.892 24.866 1.00 26.41 99 ALA A CA 1
ATOM 678 C C . ALA A 1 99 ? -56.866 -26.157 25.517 1.00 26.41 99 ALA A C 1
ATOM 680 O O . ALA A 1 99 ? -57.499 -26.931 24.807 1.00 26.41 99 ALA A O 1
ATOM 681 N N . PRO A 1 100 ? -56.881 -26.350 26.880 1.00 34.22 100 PRO A N 1
ATOM 682 C CA . PRO A 1 100 ? -56.574 -25.404 27.980 1.00 34.22 100 PRO A CA 1
ATOM 683 C C . PRO A 1 100 ? -55.779 -25.925 29.228 1.00 34.22 100 PRO A C 1
ATOM 685 O O . PRO A 1 100 ? -55.609 -27.118 29.447 1.00 34.22 100 PRO A O 1
ATOM 688 N N . ALA A 1 101 ? -55.356 -24.947 30.050 1.00 28.28 101 ALA A N 1
ATOM 689 C CA . ALA A 1 101 ? -55.102 -24.866 31.511 1.00 28.28 101 ALA A CA 1
ATOM 690 C C . ALA A 1 101 ? -54.736 -26.098 32.385 1.00 28.28 101 ALA A C 1
ATOM 692 O O . ALA A 1 101 ? -55.531 -27.025 32.513 1.00 28.28 101 ALA A O 1
ATOM 693 N N . ALA A 1 102 ? -53.645 -25.961 33.165 1.00 27.20 102 ALA A N 1
ATOM 694 C CA . ALA A 1 102 ? -53.547 -26.360 34.584 1.00 27.20 102 ALA A CA 1
ATOM 695 C C . ALA A 1 102 ? -52.301 -25.746 35.280 1.00 27.20 102 ALA A C 1
ATOM 697 O O . ALA A 1 102 ? -51.184 -25.904 34.798 1.00 27.20 102 ALA A O 1
ATOM 698 N N . ASP A 1 103 ? -52.568 -25.022 36.371 1.00 25.25 103 ASP A N 1
ATOM 699 C CA . ASP A 1 103 ? -51.871 -24.839 37.661 1.00 25.25 103 ASP A CA 1
ATOM 700 C C . ASP A 1 103 ? -50.335 -24.974 37.836 1.00 25.25 103 ASP A C 1
ATOM 702 O O . ASP A 1 103 ? -49.734 -26.011 37.580 1.00 25.25 103 ASP A O 1
ATOM 706 N N . ASP A 1 104 ? -49.788 -23.896 38.425 1.00 25.58 104 ASP A N 1
ATOM 707 C CA . ASP A 1 104 ? -48.957 -23.817 39.649 1.00 25.58 104 ASP A CA 1
ATOM 708 C C . ASP A 1 104 ? -47.647 -24.633 39.749 1.00 25.58 104 ASP A C 1
ATOM 710 O O . ASP A 1 104 ? -47.651 -25.849 39.891 1.00 25.58 104 ASP A O 1
ATOM 714 N N . GLU A 1 105 ? -46.495 -23.950 39.765 1.00 28.27 105 GLU A N 1
ATOM 715 C CA . GLU A 1 105 ? -45.728 -23.729 41.005 1.00 28.27 105 GLU A CA 1
ATOM 716 C C . GLU A 1 105 ? -44.412 -22.963 40.754 1.00 28.27 105 GLU A C 1
ATOM 718 O O . GLU A 1 105 ? -43.800 -22.972 39.687 1.00 28.27 105 GLU A O 1
ATOM 723 N N . SER A 1 106 ? -44.010 -22.262 41.809 1.00 29.09 106 SER A N 1
ATOM 724 C CA . SER A 1 106 ? -42.878 -21.356 41.967 1.00 29.09 106 SER A CA 1
ATOM 725 C C . SER A 1 106 ? -41.495 -21.902 41.587 1.00 29.09 106 SER A C 1
ATOM 727 O O . SER A 1 106 ? -41.129 -23.018 41.947 1.00 29.09 106 SER A O 1
ATOM 729 N N . GLY A 1 107 ? -40.651 -21.025 41.036 1.00 27.41 107 GLY A N 1
ATOM 730 C CA . GLY A 1 107 ? -39.210 -21.248 40.924 1.00 27.41 107 GLY A CA 1
ATOM 731 C C . GLY A 1 107 ? -38.464 -19.948 40.644 1.00 27.41 107 GLY A C 1
ATOM 732 O O . GLY A 1 107 ? -38.238 -19.593 39.494 1.00 27.41 107 GLY A O 1
ATOM 733 N N . ALA A 1 108 ? -38.108 -19.220 41.702 1.00 34.03 108 ALA A N 1
ATOM 734 C CA . ALA A 1 108 ? -37.266 -18.033 41.626 1.00 34.03 108 ALA A CA 1
ATOM 735 C C . ALA A 1 108 ? -35.875 -18.391 41.079 1.00 34.03 108 ALA A C 1
ATOM 737 O O . ALA A 1 108 ? -35.143 -19.155 41.708 1.00 34.03 108 ALA A O 1
ATOM 738 N N . LEU A 1 109 ? -35.495 -17.801 39.945 1.00 29.83 109 LEU A N 1
ATOM 739 C CA . LEU A 1 109 ? -34.129 -17.814 39.432 1.00 29.83 109 LEU A CA 1
ATOM 740 C C . LEU A 1 109 ? -33.759 -16.403 38.960 1.00 29.83 109 LEU A C 1
ATOM 742 O O . LEU A 1 109 ? -34.169 -15.956 37.898 1.00 29.83 109 LEU A O 1
ATOM 746 N N . LEU A 1 110 ? -33.042 -15.722 39.856 1.00 29.08 110 LEU A N 1
ATOM 747 C CA . LEU A 1 110 ? -32.016 -14.694 39.650 1.00 29.08 110 LEU A CA 1
ATOM 748 C C . LEU A 1 110 ? -31.994 -14.022 38.265 1.00 29.08 110 LEU A C 1
ATOM 750 O O . LEU A 1 110 ? -31.478 -14.581 37.299 1.00 29.08 110 LEU A O 1
ATOM 754 N N . GLU A 1 111 ? -32.474 -12.779 38.218 1.00 29.11 111 GLU A N 1
ATOM 755 C CA . GLU A 1 111 ? -32.255 -11.870 37.092 1.00 29.11 111 GLU A CA 1
ATOM 756 C C . GLU A 1 111 ? -30.745 -11.609 36.909 1.00 29.11 111 GLU A C 1
ATOM 758 O O . GLU A 1 111 ? -30.055 -11.312 37.893 1.00 29.11 111 GLU A O 1
ATOM 763 N N . PRO A 1 112 ? -30.196 -11.710 35.683 1.00 29.44 112 PRO A N 1
ATOM 764 C CA . PRO A 1 112 ? -28.842 -11.248 35.410 1.00 29.44 112 PRO A CA 1
ATOM 765 C C . PRO A 1 112 ? -28.805 -9.711 35.479 1.00 29.44 112 PRO A C 1
ATOM 767 O O . PRO A 1 112 ? -29.797 -9.056 35.150 1.00 29.44 112 PRO A O 1
ATOM 770 N N . PRO A 1 113 ? -27.685 -9.104 35.904 1.00 29.91 113 PRO A N 1
ATOM 771 C CA . PRO A 1 113 ? -27.608 -7.660 36.049 1.00 29.91 113 PRO A CA 1
ATOM 772 C C . PRO A 1 113 ? -27.731 -6.983 34.680 1.00 29.91 113 PRO A C 1
ATOM 774 O O . PRO A 1 113 ? -26.867 -7.116 33.817 1.00 29.91 113 PRO A O 1
ATOM 777 N N . THR A 1 114 ? -28.800 -6.210 34.506 1.00 34.69 114 THR A N 1
ATOM 778 C CA . THR A 1 114 ? -28.914 -5.157 33.496 1.00 34.69 114 THR A CA 1
ATOM 779 C C . THR A 1 114 ? -27.879 -4.077 33.780 1.00 34.69 114 THR A C 1
ATOM 781 O O . THR A 1 114 ? -28.102 -3.186 34.598 1.00 34.69 114 THR A O 1
ATOM 784 N N . GLN A 1 115 ? -26.752 -4.150 33.085 1.00 29.92 115 GLN A N 1
ATOM 785 C CA . GLN A 1 115 ? -25.960 -2.981 32.729 1.00 29.92 115 GLN A CA 1
ATOM 786 C C . GLN A 1 115 ? -25.732 -3.049 31.226 1.00 29.92 115 GLN A C 1
ATOM 788 O O . GLN A 1 115 ? -24.731 -3.560 30.740 1.00 29.92 115 GLN A O 1
ATOM 793 N N . THR A 1 116 ? -26.723 -2.569 30.479 1.00 31.08 116 THR A N 1
ATOM 794 C CA . THR A 1 116 ? -26.480 -2.053 29.138 1.00 31.08 116 THR A CA 1
ATOM 795 C C . THR A 1 116 ? -25.734 -0.741 29.347 1.00 31.08 116 THR A C 1
ATOM 797 O O . THR A 1 116 ? -26.339 0.325 29.451 1.00 31.08 116 THR A O 1
ATOM 800 N N . GLU A 1 117 ? -24.414 -0.822 29.507 1.00 33.56 117 GLU A N 1
ATOM 801 C CA . GLU A 1 117 ? -23.578 0.307 29.132 1.00 33.56 117 GLU A CA 1
ATOM 802 C C . GLU A 1 117 ? -23.790 0.465 27.633 1.00 33.56 117 GLU A C 1
ATOM 804 O O . GLU A 1 117 ? -23.330 -0.331 26.819 1.00 33.56 117 GLU A O 1
ATOM 809 N N . THR A 1 118 ? -24.615 1.443 27.282 1.00 30.92 118 THR A N 1
ATOM 810 C CA . THR A 1 118 ? -24.671 1.967 25.927 1.00 30.92 118 THR A CA 1
ATOM 811 C C . THR A 1 118 ? -23.273 2.519 25.671 1.00 30.92 118 THR A C 1
ATOM 813 O O . THR A 1 118 ? -22.986 3.656 26.040 1.00 30.92 118 THR A O 1
ATOM 816 N N . MET A 1 119 ? -22.371 1.690 25.136 1.00 34.28 119 MET A N 1
ATOM 817 C CA . MET A 1 119 ? -21.215 2.187 24.408 1.00 34.28 119 MET A CA 1
ATOM 818 C C . MET A 1 119 ? -21.820 3.067 23.327 1.00 34.28 119 MET A C 1
ATOM 820 O O . MET A 1 119 ? -22.463 2.583 22.398 1.00 34.28 119 MET A O 1
ATOM 824 N N . THR A 1 120 ? -21.734 4.376 23.519 1.00 33.72 120 THR A N 1
ATOM 825 C CA . THR A 1 120 ? -21.888 5.302 22.413 1.00 33.72 120 THR A CA 1
ATOM 826 C C . THR A 1 120 ? -20.805 4.883 21.431 1.00 33.72 120 THR A C 1
ATOM 828 O O . THR A 1 120 ? -19.627 5.075 21.732 1.00 33.72 120 THR A O 1
ATOM 831 N N . ALA A 1 121 ? -21.181 4.205 20.343 1.00 44.69 121 ALA A N 1
ATOM 832 C CA . ALA A 1 121 ? -20.287 4.058 19.207 1.00 44.69 121 ALA A CA 1
ATOM 833 C C . ALA A 1 121 ? -19.798 5.474 18.897 1.00 44.69 121 ALA A C 1
ATOM 835 O O . ALA A 1 121 ? -20.620 6.388 18.777 1.00 44.69 121 ALA A O 1
ATOM 836 N N . SER A 1 122 ? -18.484 5.682 18.950 1.00 53.06 122 SER A N 1
ATOM 837 C CA . SER A 1 122 ? -17.936 6.937 18.462 1.00 53.06 122 SER A CA 1
ATOM 838 C C . SER A 1 122 ? -18.320 7.021 16.989 1.00 53.06 122 SER A C 1
ATOM 840 O O . SER A 1 122 ? -18.172 6.028 16.285 1.00 53.06 122 SER A O 1
ATOM 842 N N . ASP A 1 123 ? -18.823 8.167 16.533 1.00 71.62 123 ASP A N 1
ATOM 843 C CA . ASP A 1 123 ? -18.954 8.439 15.092 1.00 71.62 123 ASP A CA 1
ATOM 844 C C . ASP A 1 123 ? -17.564 8.645 14.443 1.00 71.62 123 ASP A C 1
ATOM 846 O O . ASP A 1 123 ? -17.469 8.897 13.244 1.00 71.62 123 ASP A O 1
ATOM 850 N N . ASP A 1 124 ? -16.485 8.584 15.235 1.00 83.56 124 ASP A N 1
ATOM 851 C CA . ASP A 1 124 ? -15.119 8.700 14.742 1.00 83.56 124 ASP A CA 1
ATOM 852 C C . ASP A 1 124 ? -14.681 7.398 14.046 1.00 83.56 124 ASP A C 1
ATOM 854 O O . ASP A 1 124 ? -14.877 6.316 14.611 1.00 83.56 124 ASP A O 1
ATOM 858 N N . PRO A 1 125 ? -14.033 7.488 12.869 1.00 91.75 125 PRO A N 1
ATOM 859 C CA . PRO A 1 125 ? -13.580 6.324 12.119 1.00 91.75 125 PRO A CA 1
ATOM 860 C C . PRO A 1 125 ? -12.562 5.500 12.910 1.00 91.75 125 PRO A C 1
ATOM 862 O O . PRO A 1 125 ? -11.745 6.033 13.669 1.00 91.75 125 PRO A O 1
ATOM 865 N N . ARG A 1 126 ? -12.579 4.187 12.699 1.00 97.31 126 ARG A N 1
ATOM 866 C CA . ARG A 1 126 ? -11.699 3.231 13.361 1.00 97.31 126 ARG A CA 1
ATOM 867 C C . ARG A 1 126 ? -10.743 2.588 12.368 1.00 97.31 126 ARG A C 1
ATOM 869 O O . ARG A 1 126 ? -11.145 1.918 11.421 1.00 97.31 126 ARG A O 1
ATOM 876 N N . PHE A 1 127 ? -9.452 2.756 12.617 1.00 98.44 127 PHE A N 1
ATOM 877 C CA . PHE A 1 127 ? -8.376 2.297 11.750 1.00 98.44 127 PHE A CA 1
ATOM 878 C C . PHE A 1 127 ? -7.625 1.121 12.366 1.00 98.44 127 PHE A C 1
ATOM 880 O O . PHE A 1 127 ? -7.245 1.154 13.539 1.00 98.44 127 PHE A O 1
ATOM 887 N N . LEU A 1 128 ? -7.303 0.122 11.548 1.00 98.62 128 LEU A N 1
ATOM 888 C CA . LEU A 1 128 ? -6.217 -0.814 11.841 1.00 98.62 128 LEU A CA 1
ATOM 889 C C . LEU A 1 128 ? -4.953 -0.313 11.144 1.00 98.62 128 LEU A C 1
ATOM 891 O O . LEU A 1 128 ? -4.934 -0.171 9.921 1.00 98.62 128 LEU A O 1
ATOM 895 N N . LEU A 1 129 ? -3.885 -0.079 11.910 1.00 98.81 129 LEU A N 1
ATOM 896 C CA . LEU A 1 129 ? -2.585 0.329 11.375 1.00 98.81 129 LEU A CA 1
ATOM 897 C C . LEU A 1 129 ? -1.564 -0.813 11.474 1.00 98.81 129 LEU A C 1
ATOM 899 O O . LEU A 1 129 ? -1.322 -1.347 12.556 1.00 98.81 129 LEU A O 1
ATOM 903 N N . THR A 1 130 ? -0.933 -1.157 10.352 1.00 98.56 130 THR A N 1
ATOM 904 C CA . THR A 1 130 ? 0.106 -2.200 10.243 1.00 98.56 130 THR A CA 1
ATOM 905 C C . THR A 1 130 ? 1.262 -1.741 9.341 1.00 98.56 130 THR A C 1
ATOM 907 O O . THR A 1 130 ? 1.177 -0.676 8.738 1.00 98.56 130 THR A O 1
ATOM 910 N N . ASN A 1 131 ? 2.355 -2.500 9.231 1.00 96.94 131 ASN A N 1
ATOM 911 C CA . ASN A 1 131 ? 3.452 -2.272 8.276 1.00 96.94 131 ASN A CA 1
ATOM 912 C C . ASN A 1 131 ? 4.334 -3.526 8.124 1.00 96.94 131 ASN A C 1
ATOM 914 O O . ASN A 1 131 ? 4.050 -4.562 8.719 1.00 96.94 131 ASN A O 1
ATOM 918 N N . ASP A 1 132 ? 5.412 -3.417 7.346 1.00 92.62 132 ASP A N 1
ATOM 919 C CA . ASP A 1 132 ? 6.526 -4.370 7.273 1.00 92.62 132 ASP A CA 1
ATOM 920 C C . ASP A 1 132 ? 7.820 -3.905 7.953 1.00 92.62 132 ASP A C 1
ATOM 922 O O . ASP A 1 132 ? 8.655 -4.754 8.229 1.00 92.62 132 ASP A O 1
ATOM 926 N N . ASP A 1 133 ? 7.989 -2.627 8.296 1.00 94.00 133 ASP A N 1
ATOM 927 C CA . ASP A 1 133 ? 9.201 -2.142 8.989 1.00 94.00 133 ASP A CA 1
ATOM 928 C C . ASP A 1 133 ? 9.210 -2.427 10.511 1.00 94.00 133 ASP A C 1
ATOM 930 O O . ASP A 1 133 ? 10.237 -2.248 11.168 1.00 94.00 133 ASP A O 1
ATOM 934 N N . GLY A 1 134 ? 8.072 -2.838 11.083 1.00 95.88 134 GLY A N 1
ATOM 935 C CA . GLY A 1 134 ? 7.876 -3.080 12.516 1.00 95.88 134 GLY A CA 1
ATOM 936 C C . GLY A 1 134 ? 7.189 -1.925 13.260 1.00 95.88 134 GLY A C 1
ATOM 937 O O . GLY A 1 134 ? 7.199 -0.774 12.811 1.00 95.88 134 GLY A O 1
ATOM 938 N N . ILE A 1 135 ? 6.582 -2.232 14.412 1.00 97.31 135 ILE A N 1
ATOM 939 C CA . ILE A 1 135 ? 5.724 -1.309 15.183 1.00 97.31 135 ILE A CA 1
ATOM 940 C C . ILE A 1 135 ? 6.456 -0.062 15.709 1.00 97.31 135 ILE A C 1
ATOM 942 O O . ILE A 1 135 ? 5.848 0.997 15.867 1.00 97.31 135 ILE A O 1
ATOM 946 N N . ASP A 1 136 ? 7.766 -0.171 15.932 1.00 96.50 136 ASP A N 1
ATOM 947 C CA . ASP A 1 136 ? 8.622 0.915 16.423 1.00 96.50 136 ASP A CA 1
ATOM 948 C C . ASP A 1 136 ? 9.224 1.777 15.299 1.00 96.50 136 ASP A C 1
ATOM 950 O O . ASP A 1 136 ? 10.036 2.673 15.556 1.00 96.50 136 ASP A O 1
ATOM 954 N N . SER A 1 137 ? 8.868 1.523 14.034 1.00 96.69 137 SER A N 1
ATOM 955 C CA . SER A 1 137 ? 9.472 2.245 12.916 1.00 96.69 137 SER A CA 1
ATOM 956 C C . SER A 1 137 ? 9.041 3.724 12.881 1.00 96.69 137 SER A C 1
ATOM 958 O O . SER A 1 137 ? 7.900 4.069 13.213 1.00 96.69 137 SER A O 1
ATOM 960 N N . PRO A 1 138 ? 9.923 4.644 12.442 1.00 96.62 138 PRO A N 1
ATOM 961 C CA . PRO A 1 138 ? 9.594 6.069 12.379 1.00 96.62 138 PRO A CA 1
ATOM 962 C C . PRO A 1 138 ? 8.428 6.356 11.421 1.00 96.62 138 PRO A C 1
ATOM 964 O O . PRO A 1 138 ? 7.592 7.213 11.710 1.00 96.62 138 PRO A O 1
ATOM 967 N N . GLY A 1 139 ? 8.341 5.612 10.312 1.00 97.00 139 GLY A N 1
ATOM 968 C CA . GLY A 1 139 ? 7.244 5.717 9.351 1.00 97.00 139 GLY A CA 1
ATOM 969 C C . GLY A 1 139 ? 5.912 5.209 9.902 1.00 97.00 139 GLY A C 1
ATOM 970 O O . GLY A 1 139 ? 4.871 5.798 9.605 1.00 97.00 139 GLY A O 1
ATOM 971 N N . PHE A 1 140 ? 5.935 4.174 10.749 1.00 98.12 140 PHE A N 1
ATOM 972 C CA . PHE A 1 140 ? 4.752 3.710 11.476 1.00 98.12 140 PHE A CA 1
ATOM 973 C C . PHE A 1 140 ? 4.248 4.780 12.440 1.00 98.12 140 PHE A C 1
ATOM 975 O O . PHE A 1 140 ? 3.068 5.132 12.428 1.00 98.12 140 PHE A O 1
ATOM 982 N N . ARG A 1 141 ? 5.162 5.361 13.230 1.00 98.19 141 ARG A N 1
ATOM 983 C CA . ARG A 1 141 ? 4.814 6.413 14.188 1.00 98.19 141 ARG A CA 1
ATOM 984 C C . ARG A 1 141 ? 4.183 7.626 13.508 1.00 98.19 141 ARG A C 1
ATOM 986 O O . ARG A 1 141 ? 3.185 8.139 14.004 1.00 98.19 141 ARG A O 1
ATOM 993 N N . ALA A 1 142 ? 4.729 8.051 12.369 1.00 97.88 142 ALA A N 1
ATOM 994 C CA . ALA A 1 142 ? 4.194 9.176 11.608 1.00 97.88 142 ALA A CA 1
ATOM 995 C C . ALA A 1 142 ? 2.745 8.943 11.143 1.00 97.88 142 ALA A C 1
ATOM 997 O O . ALA A 1 142 ? 1.919 9.847 11.251 1.00 97.88 142 ALA A O 1
ATOM 998 N N . LEU A 1 143 ? 2.416 7.735 10.663 1.00 98.44 143 LEU A N 1
ATOM 999 C CA . LEU A 1 143 ? 1.035 7.393 10.307 1.00 98.44 143 LEU A CA 1
ATOM 1000 C C . LEU A 1 143 ? 0.126 7.303 11.523 1.00 98.44 143 LEU A C 1
ATOM 1002 O O . LEU A 1 143 ? -0.986 7.823 11.477 1.00 98.44 143 LEU A O 1
ATOM 1006 N N . TYR A 1 144 ? 0.596 6.679 12.604 1.00 98.62 144 TYR A N 1
ATOM 1007 C CA . TYR A 1 144 ? -0.172 6.573 13.839 1.00 98.62 144 TYR A CA 1
ATOM 1008 C C . TYR A 1 144 ? -0.609 7.957 14.333 1.00 98.62 144 TYR A C 1
ATOM 1010 O O . TYR A 1 144 ? -1.775 8.145 14.671 1.00 98.62 144 TYR A O 1
ATOM 1018 N N . ASP A 1 145 ? 0.304 8.932 14.330 1.00 97.88 145 ASP A N 1
ATOM 1019 C CA . ASP A 1 145 ? 0.037 10.298 14.785 1.00 97.88 145 ASP A CA 1
ATOM 1020 C C . ASP A 1 145 ? -0.989 11.036 13.911 1.00 97.88 145 ASP A C 1
ATOM 1022 O O . ASP A 1 145 ? -1.910 11.657 14.444 1.00 97.88 145 ASP A O 1
ATOM 1026 N N . GLU A 1 146 ? -0.871 10.954 12.582 1.00 97.44 146 GLU A N 1
ATOM 1027 C CA . GLU A 1 146 ? -1.817 11.610 11.666 1.00 97.44 146 GLU A CA 1
ATOM 1028 C C . GLU A 1 146 ? -3.208 10.959 11.686 1.00 97.44 146 GLU A C 1
ATOM 1030 O O . GLU A 1 146 ? -4.215 11.668 11.663 1.00 97.44 146 GLU A O 1
ATOM 1035 N N . LEU A 1 147 ? -3.285 9.627 11.766 1.00 98.00 147 LEU A N 1
ATOM 1036 C CA . LEU A 1 147 ? -4.559 8.900 11.818 1.00 98.00 147 LEU A CA 1
ATOM 1037 C C . LEU A 1 147 ? -5.257 9.053 13.173 1.00 98.00 147 LEU A C 1
ATOM 1039 O O . LEU A 1 147 ? -6.475 9.198 13.215 1.00 98.00 147 LEU A O 1
ATOM 1043 N N . SER A 1 148 ? -4.501 9.119 14.275 1.00 97.56 148 SER A N 1
ATOM 1044 C CA . SER A 1 148 ? -5.061 9.362 15.617 1.00 97.56 148 SER A CA 1
ATOM 1045 C C . SER A 1 148 ? -5.716 10.741 15.747 1.00 97.56 148 SER A C 1
ATOM 1047 O O . SER A 1 148 ? -6.471 10.986 16.684 1.00 97.56 148 SER A O 1
ATOM 1049 N N . ALA A 1 149 ? -5.416 11.668 14.831 1.00 95.81 149 ALA A N 1
ATOM 1050 C CA . ALA A 1 149 ? -6.097 12.955 14.746 1.00 95.81 149 ALA A CA 1
ATOM 1051 C C . ALA A 1 149 ? -7.444 12.885 13.997 1.00 95.81 149 ALA A C 1
ATOM 1053 O O . ALA A 1 149 ? -8.191 13.862 14.048 1.00 95.81 149 ALA A O 1
ATOM 1054 N N . LEU A 1 150 ? -7.728 11.781 13.293 1.00 95.19 150 LEU A N 1
ATOM 1055 C CA . LEU A 1 150 ? -8.989 11.529 12.586 1.00 95.19 150 LEU A CA 1
ATOM 1056 C C . LEU A 1 150 ? -9.939 10.630 13.381 1.00 95.19 150 LEU A C 1
ATOM 1058 O O . LEU A 1 150 ? -11.141 10.860 13.341 1.00 95.19 150 LEU A O 1
ATOM 1062 N N . GLY A 1 151 ? -9.416 9.626 14.087 1.00 96.00 151 GLY A N 1
ATOM 1063 C CA . GLY A 1 151 ? -10.243 8.679 14.827 1.00 96.00 151 GLY A CA 1
ATOM 1064 C C . GLY A 1 151 ? -9.444 7.659 15.636 1.00 96.00 151 GLY A C 1
ATOM 1065 O O . GLY A 1 151 ? -8.273 7.878 15.956 1.00 96.00 151 GLY A O 1
ATOM 1066 N N . GLU A 1 152 ? -10.083 6.552 16.012 1.00 97.38 152 GLU A N 1
ATOM 1067 C CA . GLU A 1 152 ? -9.449 5.501 16.813 1.00 97.38 152 GLU A CA 1
ATOM 1068 C C . GLU A 1 152 ? -8.457 4.709 15.956 1.00 97.38 152 GLU A C 1
ATOM 1070 O O . GLU A 1 152 ? -8.813 4.194 14.901 1.00 97.38 152 GLU A O 1
ATOM 1075 N N . VAL A 1 153 ? -7.216 4.560 16.419 1.00 98.19 153 VAL A N 1
ATOM 1076 C CA . VAL A 1 153 ? -6.199 3.747 15.740 1.00 98.19 153 VAL A CA 1
ATOM 1077 C C . VAL A 1 153 ? -5.831 2.560 16.615 1.00 98.19 153 VAL A C 1
ATOM 1079 O O . VAL A 1 153 ? -5.347 2.730 17.733 1.00 98.19 153 VAL A O 1
ATOM 1082 N N . VAL A 1 154 ? -5.999 1.353 16.082 1.00 97.69 154 VAL A N 1
ATOM 1083 C CA . VAL A 1 154 ? -5.490 0.122 16.687 1.00 97.69 154 VAL A CA 1
ATOM 1084 C C . VAL A 1 154 ? -4.254 -0.321 15.912 1.00 97.69 154 VAL A C 1
ATOM 1086 O O . VAL A 1 154 ? -4.355 -0.826 14.792 1.00 97.69 154 VAL A O 1
ATOM 1089 N N . ALA A 1 155 ? -3.067 -0.138 16.499 1.00 98.50 155 ALA A N 1
ATOM 1090 C CA . ALA A 1 155 ? -1.841 -0.673 15.917 1.00 98.50 155 ALA A CA 1
ATOM 1091 C C . ALA A 1 155 ? -1.819 -2.200 16.054 1.00 98.50 155 ALA A C 1
ATOM 1093 O O . ALA A 1 155 ? -1.907 -2.726 17.164 1.00 98.50 155 ALA A O 1
ATOM 1094 N N . VAL A 1 156 ? -1.656 -2.907 14.940 1.00 98.44 156 VAL A N 1
ATOM 1095 C CA . VAL A 1 156 ? -1.380 -4.346 14.900 1.00 98.44 156 VAL A CA 1
ATOM 1096 C C . VAL A 1 156 ? -0.274 -4.549 13.873 1.00 98.44 156 VAL A C 1
ATOM 1098 O O . VAL A 1 156 ? -0.521 -4.542 12.667 1.00 98.44 156 VAL A O 1
ATOM 1101 N N . ALA A 1 157 ? 0.968 -4.661 14.330 1.00 97.81 157 ALA A N 1
ATOM 1102 C CA . ALA A 1 157 ? 2.135 -4.627 13.450 1.00 97.81 157 ALA A CA 1
ATOM 1103 C C . ALA A 1 157 ? 3.220 -5.618 13.891 1.00 97.81 157 ALA A C 1
ATOM 1105 O O . ALA A 1 157 ? 3.216 -6.047 15.049 1.00 97.81 157 ALA A O 1
ATOM 1106 N N . PRO A 1 158 ? 4.151 -5.993 12.997 1.00 96.38 158 PRO A N 1
ATOM 1107 C CA . PRO A 1 158 ? 5.262 -6.860 13.352 1.00 96.38 158 PRO A CA 1
ATOM 1108 C C . PRO A 1 158 ? 6.119 -6.306 14.505 1.00 96.38 158 PRO A C 1
ATOM 1110 O O . PRO A 1 158 ? 6.327 -5.099 14.605 1.00 96.38 158 PRO A O 1
ATOM 1113 N N . ASP A 1 159 ? 6.636 -7.195 15.358 1.00 91.94 159 ASP A N 1
ATOM 1114 C CA . ASP A 1 159 ? 7.590 -6.861 16.442 1.00 91.94 159 ASP A CA 1
ATOM 1115 C C . ASP A 1 159 ? 8.960 -6.413 15.882 1.00 91.94 159 ASP A C 1
ATOM 1117 O O . ASP A 1 159 ? 9.640 -5.569 16.450 1.00 91.94 159 ASP A O 1
ATOM 1121 N N . ASP A 1 160 ? 9.339 -6.946 14.717 1.00 88.12 160 ASP A N 1
ATOM 1122 C CA . ASP A 1 160 ? 10.615 -6.693 14.041 1.00 88.12 160 ASP A CA 1
ATOM 1123 C C . ASP A 1 160 ? 10.398 -6.441 12.540 1.00 88.12 160 ASP A C 1
ATOM 1125 O O . ASP A 1 160 ? 9.375 -6.839 11.981 1.00 88.12 160 ASP A O 1
ATOM 1129 N N . ASP A 1 161 ? 11.411 -5.882 11.873 1.00 85.31 161 ASP A N 1
ATOM 1130 C CA . ASP A 1 161 ? 11.461 -5.693 10.416 1.00 85.31 161 ASP A CA 1
ATOM 1131 C C . ASP A 1 161 ? 11.185 -7.009 9.650 1.00 85.31 161 ASP A C 1
ATOM 1133 O O . ASP A 1 161 ? 11.837 -8.042 9.845 1.00 85.31 161 ASP A O 1
ATOM 1137 N N . GLN A 1 162 ? 10.189 -6.950 8.770 1.00 83.06 162 GLN A N 1
ATOM 1138 C CA . GLN A 1 162 ? 9.684 -7.988 7.875 1.00 83.06 162 GLN A CA 1
ATOM 1139 C C . GLN A 1 162 ? 9.832 -7.575 6.396 1.00 83.06 162 GLN A C 1
ATOM 1141 O O . GLN A 1 162 ? 9.083 -8.012 5.517 1.00 83.06 162 GLN A O 1
ATOM 1146 N N . SER A 1 163 ? 10.827 -6.755 6.072 1.00 73.69 163 SER A N 1
ATOM 1147 C CA . SER A 1 163 ? 11.194 -6.448 4.694 1.00 73.69 163 SER A CA 1
ATOM 1148 C C . SER A 1 163 ? 11.444 -7.738 3.899 1.00 73.69 163 SER A C 1
ATOM 1150 O O . SER A 1 163 ? 12.224 -8.605 4.294 1.00 73.69 163 SER A O 1
ATOM 1152 N N . ALA A 1 164 ? 10.809 -7.854 2.730 1.00 63.75 164 ALA A N 1
ATOM 1153 C CA . ALA A 1 164 ? 10.978 -8.951 1.767 1.00 63.75 164 ALA A CA 1
ATOM 1154 C C . ALA A 1 164 ? 10.411 -10.347 2.134 1.00 63.75 164 ALA A C 1
ATOM 1156 O O . ALA A 1 164 ? 10.690 -11.302 1.404 1.00 63.75 164 ALA A O 1
ATOM 1157 N N . VAL A 1 165 ? 9.553 -10.501 3.157 1.00 64.56 165 VAL A N 1
ATOM 1158 C CA . VAL A 1 165 ? 8.800 -11.773 3.367 1.00 64.56 165 VAL A CA 1
ATOM 1159 C C . VAL A 1 165 ? 7.632 -11.983 2.390 1.00 64.56 165 VAL A C 1
ATOM 1161 O O . VAL A 1 165 ? 7.098 -13.094 2.289 1.00 64.56 165 VAL A O 1
ATOM 1164 N N . GLY A 1 166 ? 7.243 -10.950 1.635 1.00 62.09 166 GLY A N 1
ATOM 1165 C CA . GLY A 1 166 ? 6.163 -11.020 0.649 1.00 62.09 166 GLY A CA 1
ATOM 1166 C C . GLY A 1 166 ? 4.804 -11.361 1.276 1.00 62.09 166 GLY A C 1
ATOM 1167 O O . GLY A 1 166 ? 4.401 -10.749 2.258 1.00 62.09 166 GLY A O 1
ATOM 1168 N N . ARG A 1 167 ? 4.099 -12.346 0.700 1.00 66.19 167 ARG A N 1
ATOM 1169 C CA . ARG A 1 167 ? 2.712 -12.743 1.044 1.00 66.19 167 ARG A CA 1
ATOM 1170 C C . ARG A 1 167 ? 2.621 -13.954 1.978 1.00 66.19 167 ARG A C 1
ATOM 1172 O O . ARG A 1 167 ? 1.692 -14.752 1.877 1.00 66.19 167 ARG A O 1
ATOM 1179 N N . THR A 1 168 ? 3.635 -14.181 2.801 1.00 79.50 168 THR A N 1
ATOM 1180 C CA . THR A 1 168 ? 3.658 -15.370 3.660 1.00 79.50 168 THR A CA 1
ATOM 1181 C C . THR A 1 168 ? 2.615 -15.235 4.771 1.00 79.50 168 THR A C 1
ATOM 1183 O O . THR A 1 168 ? 2.571 -14.201 5.431 1.00 79.50 168 THR A O 1
ATOM 1186 N N . LEU A 1 169 ? 1.810 -16.280 4.986 1.00 79.00 169 LEU A N 1
ATOM 1187 C CA . LEU A 1 169 ? 0.892 -16.394 6.122 1.00 79.00 169 LEU A CA 1
ATOM 1188 C C . LEU A 1 169 ? 1.364 -17.503 7.064 1.00 79.00 169 LEU A C 1
ATOM 1190 O O . LEU A 1 169 ? 1.691 -18.618 6.638 1.00 79.00 169 LEU A O 1
ATOM 1194 N N . SER A 1 170 ? 1.382 -17.194 8.350 1.00 84.69 170 SER A N 1
ATOM 1195 C CA . SER A 1 170 ? 1.744 -18.100 9.429 1.00 84.69 170 SER A CA 1
ATOM 1196 C C . SER A 1 170 ? 0.524 -18.886 9.902 1.00 84.69 170 SER A C 1
ATOM 1198 O O . SER A 1 170 ? -0.567 -18.355 10.071 1.00 84.69 170 SER A O 1
ATOM 1200 N N . ALA A 1 171 ? 0.706 -20.171 10.221 1.00 83.19 171 ALA A N 1
ATOM 1201 C CA . ALA A 1 171 ? -0.375 -20.981 10.799 1.00 83.19 171 ALA A CA 1
ATOM 1202 C C . ALA A 1 171 ? -0.747 -20.559 12.236 1.00 83.19 171 ALA A C 1
ATOM 1204 O O . ALA A 1 171 ? -1.811 -20.916 12.742 1.00 83.19 171 ALA A O 1
ATOM 1205 N N . ARG A 1 172 ? 0.167 -19.870 12.927 1.00 87.31 172 ARG A N 1
ATOM 1206 C CA . ARG A 1 172 ? -0.006 -19.354 14.285 1.00 87.31 172 ARG A CA 1
ATOM 1207 C C . ARG A 1 172 ? 0.961 -18.201 14.511 1.00 87.31 172 ARG A C 1
ATOM 1209 O O . ARG A 1 172 ? 2.143 -18.355 14.213 1.00 87.31 172 ARG A O 1
ATOM 1216 N N . VAL A 1 173 ? 0.474 -17.131 15.129 1.00 92.56 173 VAL A N 1
ATOM 1217 C CA . VAL A 1 173 ? 1.292 -15.997 15.569 1.00 92.56 173 VAL A CA 1
ATOM 1218 C C . VAL A 1 173 ? 1.183 -15.777 17.075 1.00 92.56 173 VAL A C 1
ATOM 1220 O O . VAL A 1 173 ? 0.245 -16.243 17.727 1.00 92.56 173 VAL A O 1
ATOM 1223 N N . GLU A 1 174 ? 2.186 -15.108 17.632 1.00 94.25 174 GLU A N 1
ATOM 1224 C CA . GLU A 1 174 ? 2.179 -14.606 19.005 1.00 94.25 174 GLU A CA 1
ATOM 1225 C C . GLU A 1 174 ? 1.846 -13.113 18.973 1.00 94.25 174 GLU A C 1
ATOM 1227 O O . GLU A 1 174 ? 2.432 -12.385 18.177 1.00 94.25 174 GLU A O 1
ATOM 1232 N N . VAL A 1 175 ? 0.920 -12.679 19.829 1.00 96.56 175 VAL A N 1
ATOM 1233 C CA . VAL A 1 175 ? 0.487 -11.282 19.952 1.00 96.56 175 VAL A CA 1
ATOM 1234 C C . VAL A 1 175 ? 0.842 -10.795 21.353 1.00 96.56 175 VAL A C 1
ATOM 1236 O O . VAL A 1 175 ? 0.572 -11.496 22.333 1.00 96.56 175 VAL A O 1
ATOM 1239 N N . ARG A 1 176 ? 1.459 -9.618 21.453 1.00 96.69 176 ARG A N 1
ATOM 1240 C CA . ARG A 1 176 ? 1.841 -8.972 22.714 1.00 96.69 176 ARG A CA 1
ATOM 1241 C C . ARG A 1 176 ? 1.334 -7.539 22.740 1.00 96.69 176 ARG A C 1
ATOM 1243 O O . ARG A 1 176 ? 1.253 -6.900 21.698 1.00 96.69 176 ARG A O 1
ATOM 1250 N N . GLU A 1 177 ? 1.014 -7.042 23.928 1.00 96.81 177 GLU A N 1
ATOM 1251 C CA . GLU A 1 177 ? 0.676 -5.630 24.112 1.00 96.81 177 GLU A CA 1
ATOM 1252 C C . GLU A 1 177 ? 1.896 -4.745 23.833 1.00 96.81 177 GLU A C 1
ATOM 1254 O O . GLU A 1 177 ? 3.031 -5.096 24.166 1.00 96.81 177 GLU A O 1
ATOM 1259 N N . HIS A 1 178 ? 1.632 -3.594 23.231 1.00 96.81 178 HIS A N 1
ATOM 1260 C CA . HIS A 1 178 ? 2.582 -2.536 22.940 1.00 96.81 178 HIS A CA 1
ATOM 1261 C C . HIS A 1 178 ? 1.943 -1.187 23.289 1.00 96.81 178 HIS A C 1
ATOM 1263 O O . HIS A 1 178 ? 0.720 -1.059 23.253 1.00 96.81 178 HIS A O 1
ATOM 1269 N N . ASP A 1 179 ? 2.742 -0.153 23.554 1.00 95.12 179 ASP A N 1
ATOM 1270 C CA . ASP A 1 179 ? 2.224 1.171 23.940 1.00 95.12 179 ASP A CA 1
ATOM 1271 C C . ASP A 1 179 ? 1.298 1.798 22.874 1.00 95.12 179 ASP A C 1
ATOM 1273 O O . ASP A 1 179 ? 0.493 2.673 23.188 1.00 95.12 179 ASP A O 1
ATOM 1277 N N . LEU A 1 180 ? 1.400 1.346 21.618 1.00 94.31 180 LEU A N 1
ATOM 1278 C CA . LEU A 1 180 ? 0.558 1.785 20.494 1.00 94.31 180 LEU A CA 1
ATOM 1279 C C . LEU A 1 180 ? -0.606 0.831 20.174 1.00 94.31 180 LEU A C 1
ATOM 1281 O O . LEU A 1 180 ? -1.456 1.169 19.356 1.00 94.31 180 LEU A O 1
ATOM 1285 N N . GLY A 1 181 ? -0.627 -0.371 20.756 1.00 96.94 181 GLY A N 1
ATOM 1286 C CA . GLY A 1 181 ? -1.568 -1.434 20.401 1.00 96.94 181 GLY A CA 1
ATOM 1287 C C . GLY A 1 181 ? -0.962 -2.819 20.611 1.00 96.94 181 GLY A C 1
ATOM 1288 O O . GLY A 1 181 ? -0.741 -3.240 21.745 1.00 96.94 181 GLY A O 1
ATOM 1289 N N . TYR A 1 182 ? -0.690 -3.538 19.523 1.00 98.25 182 TYR A N 1
ATOM 1290 C CA . TYR A 1 182 ? -0.281 -4.938 19.558 1.00 98.25 182 TYR A CA 1
ATOM 1291 C C . TYR A 1 182 ? 0.897 -5.223 18.625 1.00 98.25 182 TYR A C 1
ATOM 1293 O O . TYR A 1 182 ? 0.818 -5.020 17.413 1.00 98.25 182 TYR A O 1
ATOM 1301 N N . ALA A 1 183 ? 1.971 -5.764 19.195 1.00 97.88 183 ALA A N 1
ATOM 1302 C CA . ALA A 1 183 ? 3.099 -6.305 18.452 1.00 97.88 183 ALA A CA 1
ATOM 1303 C C . ALA A 1 183 ? 2.848 -7.786 18.134 1.00 97.88 183 ALA A C 1
ATOM 1305 O O . ALA A 1 183 ? 2.508 -8.584 19.015 1.00 97.88 183 ALA A O 1
ATOM 1306 N N . VAL A 1 184 ? 3.023 -8.167 16.872 1.00 96.50 184 VAL A N 1
ATOM 1307 C CA . VAL A 1 184 ? 2.784 -9.522 16.371 1.00 96.50 184 VAL A CA 1
ATOM 1308 C C . VAL A 1 184 ? 4.094 -10.129 15.896 1.00 96.50 184 VAL A C 1
ATOM 1310 O O . VAL A 1 184 ? 4.825 -9.557 15.094 1.00 96.50 184 VAL A O 1
ATOM 1313 N N . ARG A 1 185 ? 4.391 -11.351 16.331 1.00 95.00 185 ARG A N 1
ATOM 1314 C CA . ARG A 1 185 ? 5.500 -12.120 15.765 1.00 95.00 185 ARG A CA 1
ATOM 1315 C C . ARG A 1 185 ? 5.035 -12.855 14.507 1.00 95.00 185 ARG A C 1
ATOM 1317 O O . ARG A 1 185 ? 4.752 -14.053 14.560 1.00 95.00 185 ARG A O 1
ATOM 1324 N N . GLY A 1 186 ? 4.927 -12.122 13.404 1.00 92.50 186 GLY A N 1
ATOM 1325 C CA . GLY A 1 186 ? 4.412 -12.600 12.122 1.00 92.50 186 GLY A CA 1
ATOM 1326 C C . GLY A 1 186 ? 4.654 -11.595 11.000 1.00 92.50 186 GLY A C 1
ATOM 1327 O O . GLY A 1 186 ? 5.380 -10.620 11.177 1.00 92.50 186 GLY A O 1
ATOM 1328 N N . THR A 1 187 ? 4.061 -11.852 9.839 1.00 93.75 187 THR A N 1
ATOM 1329 C CA . THR A 1 187 ? 4.132 -10.963 8.672 1.00 93.75 187 THR A CA 1
ATOM 1330 C C . THR A 1 187 ? 3.077 -9.849 8.746 1.00 93.75 187 THR A C 1
ATOM 1332 O O . THR A 1 187 ? 2.154 -9.924 9.559 1.00 93.75 187 THR A O 1
ATOM 1335 N N . PRO A 1 188 ? 3.138 -8.829 7.871 1.00 94.06 188 PRO A N 1
ATOM 1336 C CA . PRO A 1 188 ? 2.089 -7.808 7.792 1.00 94.06 188 PRO A CA 1
ATOM 1337 C C . PRO A 1 188 ? 0.702 -8.396 7.491 1.00 94.06 188 PRO A C 1
ATOM 1339 O O . PRO A 1 188 ? -0.296 -7.961 8.056 1.00 94.06 188 PRO A O 1
ATOM 1342 N N . ALA A 1 189 ? 0.628 -9.430 6.645 1.00 94.25 189 ALA A N 1
ATOM 1343 C CA . ALA A 1 189 ? -0.627 -10.126 6.363 1.00 94.25 189 ALA A CA 1
ATOM 1344 C C . ALA A 1 189 ? -1.155 -10.855 7.611 1.00 94.25 189 ALA A C 1
ATOM 1346 O O . ALA A 1 189 ? -2.340 -10.756 7.919 1.00 94.25 189 ALA A O 1
ATOM 1347 N N . ASP A 1 190 ? -0.275 -11.500 8.391 1.00 95.44 190 ASP A N 1
ATOM 1348 C CA . ASP A 1 190 ? -0.668 -12.101 9.672 1.00 95.44 190 ASP A CA 1
ATOM 1349 C C . ASP A 1 190 ? -1.252 -11.060 10.636 1.00 95.44 190 ASP A C 1
ATOM 1351 O O . ASP A 1 190 ? -2.194 -11.356 11.369 1.00 95.44 190 ASP A O 1
ATOM 1355 N N . CYS A 1 191 ? -0.702 -9.842 10.638 1.00 97.50 191 CYS A N 1
ATOM 1356 C CA . CYS A 1 191 ? -1.183 -8.747 11.474 1.00 97.50 191 CYS A CA 1
ATOM 1357 C C . CYS A 1 191 ? -2.599 -8.311 11.090 1.00 97.50 191 CYS A C 1
ATOM 1359 O O . CYS A 1 191 ? -3.429 -8.116 11.975 1.00 97.50 191 CYS A O 1
ATOM 1361 N N . VAL A 1 192 ? -2.898 -8.215 9.791 1.00 97.81 192 VAL A N 1
ATOM 1362 C CA . VAL A 1 192 ? -4.251 -7.901 9.306 1.00 97.81 192 VAL A CA 1
ATOM 1363 C C . VAL A 1 192 ? -5.229 -9.011 9.681 1.00 97.81 192 VAL A C 1
ATOM 1365 O O . VAL A 1 192 ? -6.269 -8.725 10.269 1.00 97.81 192 VAL A O 1
ATOM 1368 N N . VAL A 1 193 ? -4.874 -10.278 9.444 1.00 97.38 193 VAL A N 1
ATOM 1369 C CA . VAL A 1 193 ? -5.720 -11.428 9.814 1.00 97.38 193 VAL A CA 1
ATOM 1370 C C . VAL A 1 193 ? -5.966 -11.480 11.325 1.00 97.38 193 VAL A C 1
ATOM 1372 O O . VAL A 1 193 ? -7.094 -11.702 11.760 1.00 97.38 193 VAL A O 1
ATOM 1375 N N . ALA A 1 194 ? -4.932 -11.276 12.145 1.00 96.88 194 ALA A N 1
ATOM 1376 C CA . ALA A 1 194 ? -5.067 -11.253 13.601 1.00 96.88 194 ALA A CA 1
ATOM 1377 C C . ALA A 1 194 ? -5.903 -10.056 14.079 1.00 96.88 194 ALA A C 1
ATOM 1379 O O . ALA A 1 194 ? -6.728 -10.201 14.983 1.00 96.88 194 ALA A O 1
ATOM 1380 N N . GLY A 1 195 ? -5.708 -8.894 13.456 1.00 97.69 195 GLY A N 1
ATOM 1381 C CA . GLY A 1 195 ? -6.458 -7.672 13.703 1.00 97.69 195 GLY A CA 1
ATOM 1382 C C . GLY A 1 195 ? -7.944 -7.843 13.421 1.00 97.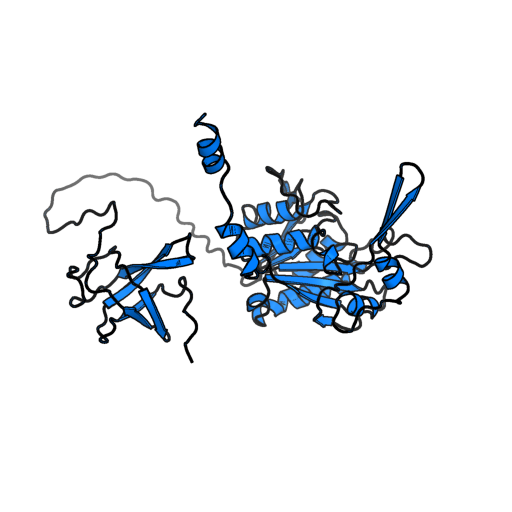69 195 GLY A C 1
ATOM 1383 O O . GLY A 1 195 ? -8.742 -7.911 14.353 1.00 97.69 195 GLY A O 1
ATOM 1384 N N . LEU A 1 196 ? -8.292 -8.009 12.147 1.00 97.50 196 LEU A N 1
ATOM 1385 C CA . LEU A 1 196 ? -9.673 -8.115 11.671 1.00 97.50 196 LEU A CA 1
ATOM 1386 C C . LEU A 1 196 ? -10.377 -9.383 12.171 1.00 97.50 196 LEU A C 1
ATOM 1388 O O . LEU A 1 196 ? -11.578 -9.387 12.415 1.00 97.50 196 LEU A O 1
ATOM 1392 N N . GLY A 1 197 ? -9.637 -10.479 12.348 1.00 95.50 197 GLY A N 1
ATOM 1393 C CA . GLY A 1 197 ? -10.203 -11.755 12.778 1.00 95.50 197 GLY A CA 1
ATOM 1394 C C . GLY A 1 197 ? -10.339 -11.922 14.292 1.00 95.50 197 GLY A C 1
ATOM 1395 O O . GLY A 1 197 ? -11.019 -12.854 14.727 1.00 95.50 197 GLY A O 1
ATOM 1396 N N . SER A 1 198 ? -9.677 -11.094 15.111 1.00 95.06 198 SER A N 1
ATOM 1397 C CA . SER A 1 198 ? -9.659 -11.310 16.566 1.00 95.06 198 SER A CA 1
ATOM 1398 C C . SER A 1 198 ? -9.464 -10.071 17.436 1.00 95.06 198 SER A C 1
ATOM 1400 O O . SER A 1 198 ? -10.063 -10.026 18.507 1.00 95.06 198 SER A O 1
ATOM 1402 N N . VAL A 1 199 ? -8.577 -9.139 17.083 1.00 93.44 199 VAL A N 1
ATOM 1403 C CA . VAL A 1 199 ? -8.155 -8.056 17.995 1.00 93.44 199 VAL A CA 1
ATOM 1404 C C . VAL A 1 199 ? -9.060 -6.826 17.880 1.00 93.44 199 VAL A C 1
ATOM 1406 O O . VAL A 1 199 ? -9.469 -6.262 18.893 1.00 93.44 199 VAL A O 1
ATOM 1409 N N . CYS A 1 200 ? -9.385 -6.421 16.656 1.00 93.44 200 CYS A N 1
ATOM 1410 C CA . CYS A 1 200 ? -10.201 -5.256 16.324 1.00 93.44 200 CYS A CA 1
ATOM 1411 C C . CYS A 1 200 ? -11.051 -5.540 15.067 1.00 93.44 200 CYS A C 1
ATOM 1413 O O . CYS A 1 200 ? -10.756 -5.018 13.996 1.00 93.44 200 CYS A O 1
ATOM 1415 N N . PRO A 1 201 ? -12.099 -6.380 15.175 1.00 91.94 201 PRO A N 1
ATOM 1416 C CA . PRO A 1 201 ? -12.901 -6.789 14.019 1.00 91.94 201 PRO A CA 1
ATOM 1417 C C . PRO A 1 201 ? -13.745 -5.658 13.413 1.00 91.94 201 PRO A C 1
ATOM 1419 O O . PRO A 1 201 ? -14.042 -5.692 12.226 1.00 91.94 201 PRO A O 1
ATOM 1422 N N . ASP A 1 202 ? -14.113 -4.657 14.215 1.00 92.50 202 ASP A N 1
ATOM 1423 C CA . ASP A 1 202 ? -14.952 -3.530 13.797 1.00 92.50 202 ASP A CA 1
ATOM 1424 C C . ASP A 1 202 ? -14.070 -2.328 13.411 1.00 92.50 202 ASP A C 1
ATOM 1426 O O . ASP A 1 202 ? -13.973 -1.367 14.175 1.00 92.50 202 ASP A O 1
ATOM 1430 N N . VAL A 1 203 ? -13.330 -2.421 12.304 1.00 96.31 203 VAL A N 1
ATOM 1431 C CA . VAL A 1 203 ? -12.557 -1.293 11.743 1.00 96.31 203 VAL A CA 1
ATOM 1432 C C . VAL A 1 203 ? -13.152 -0.877 10.403 1.00 96.31 203 VAL A C 1
ATOM 1434 O O . VAL A 1 203 ? -13.591 -1.727 9.630 1.00 96.31 203 VAL A O 1
ATOM 1437 N N . ASP A 1 204 ? -13.125 0.419 10.120 1.00 97.19 204 ASP A N 1
ATOM 1438 C CA . ASP A 1 204 ? -13.657 0.995 8.883 1.00 97.19 204 ASP A CA 1
ATOM 1439 C C . ASP A 1 204 ? -12.613 0.967 7.758 1.00 97.19 204 ASP A C 1
ATOM 1441 O O . ASP A 1 204 ? -12.943 0.874 6.579 1.00 97.19 204 ASP A O 1
ATOM 1445 N N . MET A 1 205 ? -11.322 1.019 8.112 1.00 98.31 205 MET A N 1
ATOM 1446 C CA . MET A 1 205 ? -10.235 1.031 7.135 1.00 98.31 205 MET A CA 1
ATOM 1447 C C . MET A 1 205 ? -8.939 0.435 7.689 1.00 98.31 205 MET A C 1
ATOM 1449 O O . MET A 1 205 ? -8.562 0.645 8.845 1.00 98.31 205 MET A O 1
ATOM 1453 N N . VAL A 1 206 ? -8.197 -0.257 6.824 1.00 98.75 206 VAL A N 1
ATOM 1454 C CA . VAL A 1 206 ? -6.817 -0.675 7.094 1.00 98.75 206 VAL A CA 1
ATOM 1455 C C . VAL A 1 206 ? -5.835 0.298 6.450 1.00 98.75 206 VAL A C 1
ATOM 1457 O O . VAL A 1 206 ? -5.872 0.543 5.246 1.00 98.75 206 VAL A O 1
ATOM 1460 N N . VAL A 1 207 ? -4.877 0.801 7.222 1.00 98.81 207 VAL A N 1
ATOM 1461 C CA . VAL A 1 207 ? -3.733 1.545 6.686 1.00 98.81 207 VAL A CA 1
ATOM 1462 C C . VAL A 1 207 ? -2.466 0.726 6.913 1.00 98.81 207 VAL A C 1
ATOM 1464 O O . VAL A 1 207 ? -2.181 0.287 8.024 1.00 98.81 207 VAL A O 1
ATOM 1467 N N . ALA A 1 208 ? -1.695 0.494 5.854 1.00 98.50 208 ALA A N 1
ATOM 1468 C CA . ALA A 1 208 ? -0.445 -0.255 5.903 1.00 98.50 208 ALA A CA 1
ATOM 1469 C C . ALA A 1 208 ? 0.736 0.659 5.548 1.00 98.50 208 ALA A C 1
ATOM 1471 O O . ALA A 1 208 ? 0.776 1.202 4.446 1.00 98.50 208 ALA A O 1
ATOM 1472 N N . GLY A 1 209 ? 1.710 0.825 6.448 1.00 97.56 209 GLY A N 1
ATOM 1473 C CA . GLY A 1 209 ? 2.909 1.639 6.238 1.00 97.56 209 GLY A CA 1
ATOM 1474 C C . GLY A 1 209 ? 3.323 2.472 7.469 1.00 97.56 209 GLY A C 1
ATOM 1475 O O . GLY A 1 209 ? 2.984 2.141 8.596 1.00 97.56 209 GLY A O 1
ATOM 1476 N N . CYS A 1 210 ? 4.041 3.587 7.317 1.00 97.25 210 CYS A N 1
ATOM 1477 C CA . CYS A 1 210 ? 4.651 4.036 6.070 1.00 97.25 210 CYS A CA 1
ATOM 1478 C C . CYS A 1 210 ? 5.955 3.275 5.839 1.00 97.25 210 CYS A C 1
ATOM 1480 O O . CYS A 1 210 ? 6.867 3.373 6.656 1.00 97.25 210 CYS A O 1
ATOM 1482 N N . ASN A 1 211 ? 6.032 2.541 4.730 1.00 94.88 211 ASN A N 1
ATOM 1483 C CA . ASN A 1 211 ? 7.221 1.769 4.387 1.00 94.88 211 ASN A CA 1
ATOM 1484 C C . ASN A 1 211 ? 8.386 2.685 3.994 1.00 94.88 211 ASN A C 1
ATOM 1486 O O . ASN A 1 211 ? 8.226 3.567 3.135 1.00 94.88 211 ASN A O 1
ATOM 1490 N N . LYS A 1 212 ? 9.576 2.440 4.551 1.00 93.75 212 LYS A N 1
ATOM 1491 C CA . LYS A 1 212 ? 10.818 3.080 4.106 1.00 93.75 212 LYS A CA 1
ATOM 1492 C C . LYS A 1 212 ? 11.293 2.440 2.801 1.00 93.75 212 LYS A C 1
ATOM 1494 O O . LYS A 1 212 ? 12.080 1.499 2.778 1.00 93.75 212 LYS A O 1
ATOM 1499 N N . GLY A 1 213 ? 10.836 2.995 1.688 1.00 91.81 213 GLY A N 1
ATOM 1500 C CA . GLY A 1 213 ? 11.131 2.515 0.343 1.00 91.81 213 GLY A CA 1
ATOM 1501 C C . GLY A 1 213 ? 9.861 2.442 -0.496 1.00 91.81 213 GLY A C 1
ATOM 1502 O O . GLY A 1 213 ? 8.790 2.087 -0.013 1.00 91.81 213 GLY A O 1
ATOM 1503 N N . ALA A 1 214 ? 9.969 2.775 -1.776 1.00 93.12 214 ALA A N 1
ATOM 1504 C CA . ALA A 1 214 ? 8.812 2.816 -2.657 1.00 93.12 214 ALA A CA 1
ATOM 1505 C C . ALA A 1 214 ? 8.288 1.414 -3.012 1.00 93.12 214 ALA A C 1
ATOM 1507 O O . ALA A 1 214 ? 9.053 0.521 -3.381 1.00 93.12 214 ALA A O 1
ATOM 1508 N N . ASN A 1 215 ? 6.967 1.247 -3.023 1.00 95.38 215 ASN A N 1
ATOM 1509 C CA . ASN A 1 215 ? 6.283 0.099 -3.616 1.00 95.38 215 ASN A CA 1
ATOM 1510 C C . ASN A 1 215 ? 5.671 0.493 -4.971 1.00 95.38 215 ASN A C 1
ATOM 1512 O O . ASN A 1 215 ? 4.454 0.535 -5.151 1.00 95.38 215 ASN A O 1
ATOM 1516 N N . ILE A 1 216 ? 6.556 0.811 -5.921 1.00 94.25 216 ILE A N 1
ATOM 1517 C CA . ILE A 1 216 ? 6.239 1.365 -7.248 1.00 94.25 216 ILE A CA 1
ATOM 1518 C C . ILE A 1 216 ? 6.534 0.348 -8.347 1.00 94.25 216 ILE A C 1
ATOM 1520 O O . ILE A 1 216 ? 7.576 -0.304 -8.354 1.00 94.25 216 ILE A O 1
ATOM 1524 N N . GLY A 1 217 ? 5.659 0.294 -9.345 1.00 94.44 217 GLY A N 1
ATOM 1525 C CA . GLY A 1 217 ? 5.757 -0.588 -10.496 1.00 94.44 217 GLY A CA 1
ATOM 1526 C C . GLY A 1 217 ? 5.045 -1.919 -10.274 1.00 94.44 217 GLY A C 1
ATOM 1527 O O . GLY A 1 217 ? 5.076 -2.515 -9.197 1.00 94.44 217 GLY A O 1
ATOM 1528 N N . ALA A 1 218 ? 4.433 -2.433 -11.339 1.00 92.19 218 ALA A N 1
ATOM 1529 C CA . ALA A 1 218 ? 3.577 -3.616 -11.301 1.00 92.19 218 ALA A CA 1
ATOM 1530 C C . ALA A 1 218 ? 4.293 -4.862 -10.750 1.00 92.19 218 ALA A C 1
ATOM 1532 O O . ALA A 1 218 ? 3.688 -5.669 -10.049 1.00 92.19 218 ALA A O 1
ATOM 1533 N N . TYR A 1 219 ? 5.593 -5.018 -11.032 1.00 88.69 219 TYR A N 1
ATOM 1534 C CA . TYR A 1 219 ? 6.366 -6.174 -10.564 1.00 88.69 219 TYR A CA 1
ATOM 1535 C C . TYR A 1 219 ? 6.722 -6.118 -9.070 1.00 88.69 219 TYR A C 1
ATOM 1537 O O . TYR A 1 219 ? 7.069 -7.164 -8.511 1.00 88.69 219 TYR A O 1
ATOM 1545 N N . VAL A 1 220 ? 6.668 -4.932 -8.450 1.00 90.12 220 VAL A N 1
ATOM 1546 C CA . VAL A 1 220 ? 6.971 -4.708 -7.027 1.00 90.12 220 VAL A CA 1
ATOM 1547 C C . VAL A 1 220 ? 5.742 -4.968 -6.164 1.00 90.12 220 VAL A C 1
ATOM 1549 O O . VAL A 1 220 ? 5.878 -5.567 -5.100 1.00 90.12 220 VAL A O 1
ATOM 1552 N N . LEU A 1 221 ? 4.542 -4.616 -6.646 1.00 89.56 221 LEU A N 1
ATOM 1553 C CA . LEU A 1 221 ? 3.283 -4.812 -5.910 1.00 89.56 221 LEU A CA 1
ATOM 1554 C C . LEU A 1 221 ? 3.114 -6.248 -5.399 1.00 89.56 221 LEU A C 1
ATOM 1556 O O . LEU A 1 221 ? 2.748 -6.460 -4.250 1.00 89.56 221 LEU A O 1
ATOM 1560 N N . GLY A 1 222 ? 3.453 -7.245 -6.222 1.00 82.31 222 GLY A N 1
ATOM 1561 C CA . GLY A 1 222 ? 3.345 -8.660 -5.851 1.00 82.31 222 GLY A CA 1
ATOM 1562 C C . GLY A 1 222 ? 4.360 -9.152 -4.808 1.00 82.31 222 GLY A C 1
ATOM 1563 O O . GLY A 1 222 ? 4.315 -10.324 -4.445 1.00 82.31 222 GLY A O 1
ATOM 1564 N N . ARG A 1 223 ? 5.296 -8.305 -4.363 1.00 84.75 223 ARG A N 1
ATOM 1565 C CA . ARG A 1 223 ? 6.397 -8.668 -3.449 1.00 84.75 223 ARG A CA 1
ATOM 1566 C C . ARG A 1 223 ? 6.449 -7.812 -2.184 1.00 84.75 223 ARG A C 1
ATOM 1568 O O . ARG A 1 223 ? 7.203 -8.152 -1.279 1.00 84.75 223 ARG A O 1
ATOM 1575 N N . SER A 1 224 ? 5.701 -6.713 -2.138 1.00 90.81 224 SER A N 1
ATOM 1576 C CA . SER A 1 224 ? 5.679 -5.797 -0.994 1.00 90.81 224 SER A CA 1
ATOM 1577 C C . SER A 1 224 ? 4.857 -6.381 0.154 1.00 90.81 224 SER A C 1
ATOM 1579 O O . SER A 1 224 ? 3.732 -6.833 -0.069 1.00 90.81 224 SER A O 1
ATOM 1581 N N . GLY A 1 225 ? 5.404 -6.354 1.373 1.00 91.06 225 GLY A N 1
ATOM 1582 C CA . GLY A 1 225 ? 4.675 -6.713 2.589 1.00 91.06 225 GLY A CA 1
ATOM 1583 C C . GLY A 1 225 ? 3.581 -5.692 2.901 1.00 91.06 225 GLY A C 1
ATOM 1584 O O . GLY A 1 225 ? 2.438 -6.078 3.141 1.00 91.06 225 GLY A O 1
ATOM 1585 N N . THR A 1 226 ? 3.892 -4.399 2.771 1.00 95.06 226 THR A N 1
ATOM 1586 C CA . THR A 1 226 ? 2.940 -3.288 2.926 1.00 95.06 226 THR A CA 1
ATOM 1587 C C . THR A 1 226 ? 1.714 -3.425 2.014 1.00 95.06 226 THR A C 1
ATOM 1589 O O . THR A 1 226 ? 0.574 -3.357 2.468 1.00 95.06 226 THR A O 1
ATOM 1592 N N . VAL A 1 227 ? 1.928 -3.676 0.717 1.00 95.56 227 VAL A N 1
ATOM 1593 C CA . VAL A 1 227 ? 0.840 -3.870 -0.257 1.00 95.56 227 VAL A CA 1
ATOM 1594 C C . VAL A 1 227 ? 0.099 -5.174 0.022 1.00 95.56 227 VAL A C 1
ATOM 1596 O O . VAL A 1 227 ? -1.113 -5.240 -0.149 1.00 95.56 227 VAL A O 1
ATOM 1599 N N . SER A 1 228 ? 0.803 -6.213 0.476 1.00 93.50 228 SER A N 1
ATOM 1600 C CA . SER A 1 228 ? 0.171 -7.487 0.828 1.00 93.50 228 SER A CA 1
ATOM 1601 C C . SER A 1 228 ? -0.789 -7.351 2.008 1.00 93.50 228 SER A C 1
ATOM 1603 O O . SER A 1 228 ? -1.834 -7.987 1.972 1.00 93.50 228 SER A O 1
ATOM 1605 N N . ALA A 1 229 ? -0.493 -6.497 2.992 1.00 96.12 229 ALA A N 1
ATOM 1606 C CA . ALA A 1 229 ? -1.423 -6.183 4.076 1.00 96.12 229 ALA A CA 1
ATOM 1607 C C . ALA A 1 229 ? -2.703 -5.497 3.565 1.00 96.12 229 ALA A C 1
ATOM 1609 O O . ALA A 1 229 ? -3.801 -5.906 3.928 1.00 96.12 229 ALA A O 1
ATOM 1610 N N . ALA A 1 230 ? -2.584 -4.515 2.664 1.00 96.75 230 ALA A N 1
ATOM 1611 C CA . ALA A 1 230 ? -3.756 -3.874 2.057 1.00 96.75 230 ALA A CA 1
ATOM 1612 C C . ALA A 1 230 ? -4.585 -4.850 1.201 1.00 96.75 230 ALA A C 1
ATOM 1614 O O . ALA A 1 230 ? -5.810 -4.814 1.220 1.00 96.75 230 ALA A O 1
ATOM 1615 N N . VAL A 1 231 ? -3.925 -5.767 0.487 1.00 94.94 231 VAL A N 1
ATOM 1616 C CA . VAL A 1 231 ? -4.618 -6.838 -0.243 1.00 94.94 231 VAL A CA 1
ATOM 1617 C C . VAL A 1 231 ? -5.307 -7.820 0.709 1.00 94.94 231 VAL A C 1
ATOM 1619 O O . VAL A 1 231 ? -6.369 -8.333 0.379 1.00 94.94 231 VAL A O 1
ATOM 1622 N N . GLU A 1 232 ? -4.720 -8.105 1.870 1.00 95.56 232 GLU A N 1
ATOM 1623 C CA . GLU A 1 232 ? -5.358 -8.966 2.866 1.00 95.56 232 GLU A CA 1
ATOM 1624 C C . GLU A 1 232 ? -6.637 -8.320 3.408 1.00 95.56 232 GLU A C 1
ATOM 1626 O O . GLU A 1 232 ? -7.658 -8.988 3.489 1.00 95.56 232 GLU A O 1
ATOM 1631 N N . ALA A 1 233 ? -6.620 -7.011 3.674 1.00 96.62 233 ALA A N 1
ATOM 1632 C CA . ALA A 1 233 ? -7.806 -6.261 4.089 1.00 96.62 233 ALA A CA 1
ATOM 1633 C C . ALA A 1 233 ? -8.937 -6.315 3.047 1.00 96.62 233 ALA A C 1
ATOM 1635 O O . ALA A 1 233 ? -10.092 -6.527 3.411 1.00 96.62 233 ALA A O 1
ATOM 1636 N N . ALA A 1 234 ? -8.597 -6.245 1.754 1.00 93.81 234 ALA A N 1
ATOM 1637 C CA . ALA A 1 234 ? -9.566 -6.417 0.673 1.00 93.81 234 ALA A CA 1
ATOM 1638 C C . ALA A 1 234 ? -10.284 -7.780 0.731 1.00 93.81 234 ALA A C 1
ATOM 1640 O O . ALA A 1 234 ? -11.479 -7.851 0.473 1.00 93.81 234 ALA A O 1
ATOM 1641 N N . PHE A 1 235 ? -9.604 -8.863 1.134 1.00 93.19 235 PHE A N 1
ATOM 1642 C CA . PHE A 1 235 ? -10.251 -10.173 1.319 1.00 93.19 235 PHE A CA 1
ATOM 1643 C C . PHE A 1 235 ? -11.185 -10.247 2.535 1.00 93.19 235 PHE A C 1
ATOM 1645 O O . PHE A 1 235 ? -11.971 -11.190 2.632 1.00 93.19 235 PHE A O 1
ATOM 1652 N N . PHE A 1 236 ? -11.095 -9.284 3.451 1.00 95.06 236 PHE A N 1
ATOM 1653 C CA . PHE A 1 236 ? -12.041 -9.086 4.549 1.00 95.06 236 PHE A CA 1
ATOM 1654 C C . PHE A 1 236 ? -13.150 -8.083 4.194 1.00 95.06 236 PHE A C 1
ATOM 1656 O O . PHE A 1 236 ? -13.928 -7.729 5.076 1.00 95.06 236 PHE A O 1
ATOM 1663 N N . ASP A 1 237 ? -13.224 -7.630 2.936 1.00 94.31 237 ASP A N 1
ATOM 1664 C CA . ASP A 1 237 ? -14.136 -6.577 2.477 1.00 94.31 237 ASP A CA 1
ATOM 1665 C C . ASP A 1 237 ? -13.944 -5.247 3.240 1.00 94.31 237 ASP A C 1
ATOM 1667 O O . ASP A 1 237 ? -14.886 -4.479 3.428 1.00 94.31 237 ASP A O 1
ATOM 1671 N N . VAL A 1 238 ? -12.708 -4.968 3.682 1.00 97.06 238 VAL A N 1
ATOM 1672 C CA . VAL A 1 238 ? -12.338 -3.731 4.386 1.00 97.06 238 VAL A CA 1
ATOM 1673 C C . VAL A 1 238 ? -11.486 -2.844 3.464 1.00 97.06 238 VAL A C 1
ATOM 1675 O O . VAL A 1 238 ? -10.426 -3.293 3.009 1.00 97.06 238 VAL A O 1
ATOM 1678 N N . PRO A 1 239 ? -11.892 -1.582 3.208 1.00 97.38 239 PRO A N 1
ATOM 1679 C CA . PRO A 1 239 ? -11.098 -0.612 2.459 1.00 97.38 239 PRO A CA 1
ATOM 1680 C C . PRO A 1 239 ? -9.675 -0.465 2.995 1.00 97.38 239 PRO A C 1
ATOM 1682 O O . PRO A 1 239 ? -9.454 -0.456 4.210 1.00 97.38 239 PRO A O 1
ATOM 1685 N N . ALA A 1 240 ? -8.695 -0.298 2.101 1.00 98.31 240 ALA A N 1
ATOM 1686 C CA . ALA A 1 240 ? -7.308 -0.177 2.537 1.00 98.31 240 ALA A CA 1
ATOM 1687 C C . ALA A 1 240 ? -6.447 0.845 1.792 1.00 98.31 240 ALA A C 1
ATOM 1689 O O . ALA A 1 240 ? -6.629 1.129 0.608 1.00 98.31 240 ALA A O 1
ATOM 1690 N N . ILE A 1 241 ? -5.434 1.359 2.491 1.00 98.75 241 ILE A N 1
ATOM 1691 C CA . ILE A 1 241 ? -4.413 2.256 1.942 1.00 98.75 241 ILE A CA 1
ATOM 1692 C C . ILE A 1 241 ? -3.026 1.704 2.288 1.00 98.75 241 ILE A C 1
ATOM 1694 O O . ILE A 1 241 ? -2.631 1.675 3.450 1.00 98.75 241 ILE A O 1
ATOM 1698 N N . ALA A 1 242 ? -2.257 1.301 1.277 1.00 98.56 242 ALA A N 1
ATOM 1699 C CA . ALA A 1 242 ? -0.832 1.005 1.411 1.00 98.56 242 ALA A CA 1
ATOM 1700 C C . ALA A 1 242 ? -0.018 2.279 1.161 1.00 98.56 242 ALA A C 1
ATOM 1702 O O . ALA A 1 242 ? -0.196 2.931 0.135 1.00 98.56 242 ALA A O 1
ATOM 1703 N N . VAL A 1 243 ? 0.879 2.633 2.079 1.00 98.69 243 VAL A N 1
ATOM 1704 C CA . VAL A 1 243 ? 1.614 3.900 2.076 1.00 98.69 243 VAL A CA 1
ATOM 1705 C C . VAL A 1 243 ? 3.115 3.639 2.117 1.00 98.69 243 VAL A C 1
ATOM 1707 O O . VAL A 1 243 ? 3.634 2.982 3.020 1.00 98.69 243 VAL A O 1
ATOM 1710 N N . SER A 1 244 ? 3.838 4.227 1.173 1.00 97.81 244 SER A N 1
ATOM 1711 C CA . SER A 1 244 ? 5.284 4.070 1.033 1.00 97.81 244 SER A CA 1
ATOM 1712 C C . SER A 1 244 ? 5.977 5.409 0.788 1.00 97.81 244 SER A C 1
ATOM 1714 O O . SER A 1 244 ? 5.440 6.297 0.118 1.00 97.81 244 SER A O 1
ATOM 1716 N N . LEU A 1 245 ? 7.209 5.536 1.276 1.00 96.19 245 LEU A N 1
ATOM 1717 C CA . LEU A 1 245 ? 8.074 6.687 1.037 1.00 96.19 245 LEU A CA 1
ATOM 1718 C C . LEU A 1 245 ? 9.173 6.324 0.030 1.00 96.19 245 LEU A C 1
ATOM 1720 O O . LEU A 1 245 ? 9.976 5.420 0.259 1.00 96.19 245 LEU A O 1
ATOM 1724 N N . TYR A 1 246 ? 9.255 7.049 -1.083 1.00 94.25 246 TYR A N 1
ATOM 1725 C CA . TYR A 1 246 ? 10.371 6.936 -2.015 1.00 94.25 246 TYR A CA 1
ATOM 1726 C C . TYR A 1 246 ? 11.581 7.712 -1.503 1.00 94.25 246 TYR A C 1
ATOM 1728 O O . TYR A 1 246 ? 11.622 8.939 -1.582 1.00 94.25 246 TYR A O 1
ATOM 1736 N N . VAL A 1 247 ? 12.589 6.975 -1.043 1.00 91.00 247 VAL A N 1
ATOM 1737 C CA . VAL A 1 247 ? 13.893 7.514 -0.654 1.00 91.00 247 VAL A CA 1
ATOM 1738 C C . VAL A 1 247 ? 14.889 7.246 -1.794 1.00 91.00 247 VAL A C 1
ATOM 1740 O O . VAL A 1 247 ? 15.252 6.088 -2.020 1.00 91.00 247 VAL A O 1
ATOM 1743 N N . PRO A 1 248 ? 15.316 8.261 -2.568 1.00 84.25 248 PRO A N 1
ATOM 1744 C CA . PRO A 1 248 ? 16.274 8.069 -3.652 1.00 84.25 248 PRO A CA 1
ATOM 1745 C C . PRO A 1 248 ? 17.641 7.597 -3.136 1.00 84.25 248 PRO A C 1
ATOM 1747 O O . PRO A 1 248 ? 18.242 8.205 -2.251 1.00 84.25 248 PRO A O 1
ATOM 1750 N N . GLY A 1 249 ? 18.173 6.533 -3.744 1.00 72.25 249 GLY A N 1
ATOM 1751 C CA . GLY A 1 249 ? 19.566 6.124 -3.563 1.00 72.25 249 GLY A CA 1
ATOM 1752 C C . GLY A 1 249 ? 20.497 6.960 -4.435 1.00 72.25 249 GLY A C 1
ATOM 1753 O O . GLY A 1 249 ? 20.366 6.953 -5.654 1.00 72.25 249 GLY A O 1
ATOM 1754 N N . GLY A 1 250 ? 21.439 7.690 -3.836 1.00 61.53 250 GLY A N 1
ATOM 1755 C CA . GLY A 1 250 ? 22.348 8.567 -4.576 1.00 61.53 250 GLY A CA 1
ATOM 1756 C C . GLY A 1 250 ? 23.105 9.552 -3.682 1.00 61.53 250 GLY A C 1
ATOM 1757 O O . GLY A 1 250 ? 22.906 9.588 -2.476 1.00 61.53 250 GLY A O 1
ATOM 1758 N N . ALA A 1 251 ? 24.003 10.344 -4.275 1.00 56.62 251 ALA A N 1
ATOM 1759 C CA . ALA A 1 251 ? 24.831 11.366 -3.606 1.00 56.62 251 ALA A CA 1
ATOM 1760 C C . ALA A 1 251 ? 25.907 10.870 -2.608 1.00 56.62 251 ALA A C 1
ATOM 1762 O O . ALA A 1 251 ? 26.520 11.682 -1.919 1.00 56.62 251 ALA A O 1
ATOM 1763 N N . GLY A 1 252 ? 26.218 9.569 -2.593 1.00 61.81 252 GLY A N 1
ATOM 1764 C CA . GLY A 1 252 ? 27.297 9.005 -1.767 1.00 61.81 252 GLY A CA 1
ATOM 1765 C C . GLY A 1 252 ? 26.871 8.556 -0.365 1.00 61.81 252 GLY A C 1
ATOM 1766 O O . GLY A 1 252 ? 27.736 8.160 0.413 1.00 61.81 252 GLY A O 1
ATOM 1767 N N . THR A 1 253 ? 25.568 8.572 -0.073 1.00 66.94 253 THR A N 1
ATOM 1768 C CA . THR A 1 253 ? 24.964 8.051 1.162 1.00 66.94 253 THR A CA 1
ATOM 1769 C C . THR A 1 253 ? 24.039 6.885 0.821 1.00 66.94 253 THR A C 1
ATOM 1771 O O . THR A 1 253 ? 23.323 6.934 -0.183 1.00 66.94 253 THR A O 1
ATOM 1774 N N . ASP A 1 254 ? 24.057 5.824 1.631 1.00 79.00 254 ASP A N 1
ATOM 1775 C CA . ASP A 1 254 ? 23.098 4.726 1.483 1.00 79.00 254 ASP A CA 1
ATOM 1776 C C . ASP A 1 254 ? 21.685 5.258 1.782 1.00 79.00 254 ASP A C 1
ATOM 1778 O O . ASP A 1 254 ? 21.461 5.964 2.764 1.00 79.00 254 ASP A O 1
ATOM 1782 N N . TRP A 1 255 ? 20.706 4.946 0.933 1.00 82.56 255 TRP A N 1
ATOM 1783 C CA . TRP A 1 255 ? 19.310 5.339 1.154 1.00 82.56 255 TRP A CA 1
ATOM 1784 C C . TRP A 1 255 ? 18.747 4.776 2.464 1.00 82.56 255 TRP A C 1
ATOM 1786 O O . TRP A 1 255 ? 17.857 5.375 3.057 1.00 82.56 255 TRP A O 1
ATOM 1796 N N . ARG A 1 256 ? 19.300 3.664 2.963 1.00 81.88 256 ARG A N 1
ATOM 1797 C CA . ARG A 1 256 ? 18.897 3.068 4.244 1.00 81.88 256 ARG A CA 1
ATOM 1798 C C . ARG A 1 256 ? 19.232 3.933 5.453 1.00 81.88 256 ARG A C 1
ATOM 1800 O O . ARG A 1 256 ? 18.552 3.808 6.472 1.00 81.88 256 ARG A O 1
ATOM 1807 N N . GLU A 1 257 ? 20.257 4.775 5.332 1.00 83.50 257 GLU A N 1
ATOM 1808 C CA . GLU A 1 257 ? 20.709 5.718 6.364 1.00 83.50 257 GLU A CA 1
ATOM 1809 C C . GLU A 1 257 ? 19.901 7.026 6.356 1.00 83.50 257 GLU A C 1
ATOM 1811 O O . GLU A 1 257 ? 20.131 7.906 7.183 1.00 83.50 257 GLU A O 1
ATOM 1816 N N . GLN A 1 258 ? 18.959 7.158 5.422 1.00 86.44 258 GLN A N 1
ATOM 1817 C CA . GLN A 1 258 ? 18.086 8.312 5.251 1.00 86.44 258 GLN A CA 1
ATOM 1818 C C . GLN A 1 258 ? 16.677 7.998 5.788 1.00 86.44 258 GLN A C 1
ATOM 1820 O O . GLN A 1 258 ? 16.356 6.838 6.053 1.00 86.44 258 GLN A O 1
ATOM 1825 N N . ALA A 1 259 ? 15.844 9.031 5.960 1.00 88.00 259 ALA A N 1
ATOM 1826 C CA . ALA A 1 259 ? 14.482 8.924 6.498 1.00 88.00 259 ALA A CA 1
ATOM 1827 C C . ALA A 1 259 ? 14.403 8.175 7.850 1.00 88.00 259 ALA A C 1
ATOM 1829 O O . ALA A 1 259 ? 13.781 7.112 7.967 1.00 88.00 259 ALA A O 1
ATOM 1830 N N . SER A 1 260 ? 15.090 8.705 8.863 1.00 90.44 260 SER A N 1
ATOM 1831 C CA . SER A 1 260 ? 15.256 8.072 10.178 1.00 90.44 260 SER A CA 1
ATOM 1832 C C . SER A 1 260 ? 14.361 8.662 11.269 1.00 90.44 260 SER A C 1
ATOM 1834 O O . SER A 1 260 ? 14.251 8.065 12.340 1.00 90.44 260 SER A O 1
ATOM 1836 N N . GLU A 1 261 ? 13.694 9.787 11.008 1.00 93.19 261 GLU A N 1
ATOM 1837 C CA . GLU A 1 261 ? 12.789 10.437 11.954 1.00 93.19 261 GLU A CA 1
ATOM 1838 C C . GLU A 1 261 ? 11.339 10.410 11.445 1.00 93.19 261 GLU A C 1
ATOM 1840 O O . GLU A 1 261 ? 11.113 10.472 10.237 1.00 93.19 261 GLU A O 1
ATOM 1845 N N . PRO A 1 262 ? 10.318 10.383 12.325 1.00 94.62 262 PRO A N 1
ATOM 1846 C CA . PRO A 1 262 ? 8.916 10.455 11.894 1.00 94.62 262 PRO A CA 1
ATOM 1847 C C . PRO A 1 262 ? 8.598 11.675 11.006 1.00 94.62 262 PRO A C 1
ATOM 1849 O O . PRO A 1 262 ? 7.773 11.598 10.098 1.00 94.62 262 PRO A O 1
ATOM 1852 N N . SER A 1 263 ? 9.295 12.796 11.216 1.00 92.69 263 SER A N 1
ATOM 1853 C CA . SER A 1 263 ? 9.171 14.036 10.432 1.00 92.69 263 SER A CA 1
ATOM 1854 C C . SER A 1 263 ? 9.552 13.876 8.950 1.00 92.69 263 SER A C 1
ATOM 1856 O O . SER A 1 263 ? 9.055 14.630 8.103 1.00 92.69 263 SER A O 1
ATOM 1858 N N . ASP A 1 264 ? 10.381 12.883 8.612 1.00 93.25 264 ASP A N 1
ATOM 1859 C CA . ASP A 1 264 ? 10.753 12.556 7.232 1.00 93.25 264 ASP A CA 1
ATOM 1860 C C . ASP A 1 264 ? 9.573 11.993 6.427 1.00 93.25 264 ASP A C 1
ATOM 1862 O O . ASP A 1 264 ? 9.517 12.146 5.206 1.00 93.25 264 ASP A O 1
ATOM 1866 N N . TYR A 1 265 ? 8.600 11.388 7.112 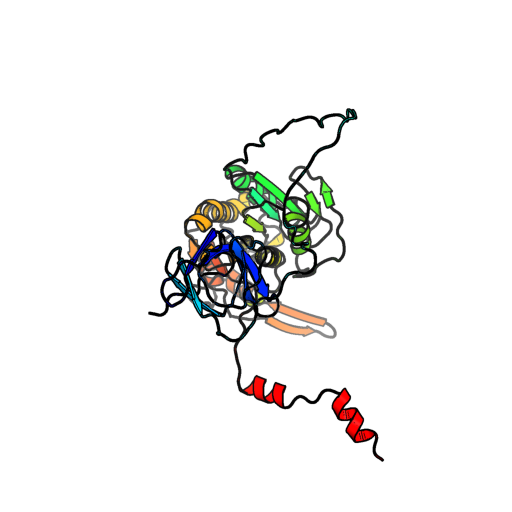1.00 95.06 265 TYR A N 1
ATOM 1867 C CA . TYR A 1 265 ? 7.442 10.721 6.516 1.00 95.06 265 TYR A CA 1
ATOM 1868 C C . TYR A 1 265 ? 6.220 11.635 6.396 1.00 95.06 265 TYR A C 1
ATOM 1870 O O . TYR A 1 265 ? 5.177 11.197 5.916 1.00 95.06 265 TYR A O 1
ATOM 1878 N N . ARG A 1 266 ? 6.331 12.911 6.791 1.00 93.31 266 ARG A N 1
ATOM 1879 C CA . ARG A 1 266 ? 5.200 13.853 6.872 1.00 93.31 266 ARG A CA 1
ATOM 1880 C C . ARG A 1 266 ? 4.370 13.950 5.587 1.00 93.31 266 ARG A C 1
ATOM 1882 O O . ARG A 1 266 ? 3.155 14.039 5.664 1.00 93.31 266 ARG A O 1
ATOM 1889 N N . GLU A 1 267 ? 5.003 13.901 4.412 1.00 94.12 267 GLU A N 1
ATOM 1890 C CA . GLU A 1 267 ? 4.294 13.981 3.124 1.00 94.12 267 GLU A CA 1
ATOM 1891 C C . GLU A 1 267 ? 3.484 12.709 2.854 1.00 94.12 267 GLU A C 1
ATOM 1893 O O . GLU A 1 267 ? 2.337 12.776 2.417 1.00 94.12 267 GLU A O 1
ATOM 1898 N N . ALA A 1 268 ? 4.062 11.543 3.157 1.00 96.44 268 ALA A N 1
ATOM 1899 C CA . ALA A 1 268 ? 3.376 10.263 3.033 1.00 96.44 268 ALA A CA 1
ATOM 1900 C C . ALA A 1 268 ? 2.215 10.160 4.030 1.00 96.44 268 ALA A C 1
ATOM 1902 O O . ALA A 1 268 ? 1.123 9.726 3.665 1.00 96.44 268 ALA A O 1
ATOM 1903 N N . ALA A 1 269 ? 2.433 10.611 5.267 1.00 96.88 269 ALA A N 1
ATOM 1904 C CA . ALA A 1 269 ? 1.427 10.575 6.315 1.00 96.88 269 ALA A CA 1
ATOM 1905 C C . ALA A 1 269 ? 0.278 11.561 6.069 1.00 96.88 269 ALA A C 1
ATOM 1907 O O . ALA A 1 269 ? -0.886 11.183 6.186 1.00 96.88 269 ALA A O 1
ATOM 1908 N N . ALA A 1 270 ? 0.578 12.780 5.612 1.00 95.38 270 ALA A N 1
ATOM 1909 C CA . ALA A 1 270 ? -0.438 13.747 5.210 1.00 95.38 270 ALA A CA 1
ATOM 1910 C C . ALA A 1 270 ? -1.268 13.251 4.014 1.00 95.38 270 ALA A C 1
ATOM 1912 O O . ALA A 1 270 ? -2.484 13.438 3.987 1.00 95.38 270 ALA A O 1
ATOM 1913 N N . ALA A 1 271 ? -0.637 12.586 3.038 1.00 97.38 271 ALA A N 1
ATOM 1914 C CA . ALA A 1 271 ? -1.353 11.971 1.925 1.00 97.38 271 ALA A CA 1
ATOM 1915 C C . ALA A 1 271 ? -2.289 10.848 2.394 1.00 97.38 271 ALA A C 1
ATOM 1917 O O . ALA A 1 271 ? -3.440 10.800 1.962 1.00 97.38 271 ALA A O 1
ATOM 1918 N N . ALA A 1 272 ? -1.816 9.976 3.289 1.00 98.25 272 ALA A N 1
ATOM 1919 C CA . ALA A 1 272 ? -2.623 8.906 3.866 1.00 98.25 272 ALA A CA 1
ATOM 1920 C C . ALA A 1 272 ? -3.827 9.461 4.633 1.00 98.25 272 ALA A C 1
ATOM 1922 O O . ALA A 1 272 ? -4.948 9.034 4.383 1.00 98.25 272 ALA A O 1
ATOM 1923 N N . ARG A 1 273 ? -3.613 10.470 5.486 1.00 97.69 273 ARG A N 1
ATOM 1924 C CA . ARG A 1 273 ? -4.678 11.169 6.213 1.00 97.69 273 ARG A CA 1
ATOM 1925 C C . ARG A 1 273 ? -5.719 11.769 5.276 1.00 97.69 273 ARG A C 1
ATOM 1927 O O . ARG A 1 273 ? -6.906 11.556 5.473 1.00 97.69 273 ARG A O 1
ATOM 1934 N N . HIS A 1 274 ? -5.279 12.504 4.255 1.00 97.75 274 HIS A N 1
ATOM 1935 C CA . HIS A 1 274 ? -6.187 13.137 3.299 1.00 97.75 274 HIS A CA 1
ATOM 1936 C C . HIS A 1 274 ? -7.082 12.115 2.586 1.00 97.75 274 HIS A C 1
ATOM 1938 O O . HIS A 1 274 ? -8.265 12.366 2.376 1.00 97.75 274 HIS A O 1
ATOM 1944 N N . LEU A 1 275 ? -6.514 10.964 2.217 1.00 98.31 275 LEU A N 1
ATOM 1945 C CA . LEU A 1 275 ? -7.258 9.883 1.578 1.00 98.31 275 LEU A CA 1
ATOM 1946 C C . LEU A 1 275 ? -8.179 9.168 2.573 1.00 98.31 275 LEU A C 1
ATOM 1948 O O . LEU A 1 275 ? -9.328 8.921 2.233 1.00 98.31 275 LEU A O 1
ATOM 1952 N N . ALA A 1 276 ? -7.717 8.892 3.793 1.00 97.88 276 ALA A N 1
ATOM 1953 C CA . ALA A 1 276 ? -8.530 8.275 4.839 1.00 97.88 276 ALA A CA 1
ATOM 1954 C C . ALA A 1 276 ? -9.748 9.135 5.220 1.00 97.88 276 ALA A C 1
ATOM 1956 O O . ALA A 1 276 ? -10.816 8.597 5.470 1.00 97.88 276 ALA A O 1
ATOM 1957 N N . GLU A 1 277 ? -9.609 10.464 5.209 1.00 96.25 277 GLU A N 1
ATOM 1958 C CA . GLU A 1 277 ? -10.692 11.402 5.535 1.00 96.25 277 GLU A CA 1
ATOM 1959 C C . GLU A 1 277 ? -11.755 11.520 4.428 1.00 96.25 277 GLU A C 1
ATOM 1961 O O . GLU A 1 277 ? -12.899 11.843 4.725 1.00 96.25 277 GLU A O 1
ATOM 1966 N N . GLY A 1 278 ? -11.398 11.310 3.154 1.00 95.62 278 GLY A N 1
ATOM 1967 C CA . GLY A 1 278 ? -12.278 11.677 2.034 1.00 95.62 278 GLY A CA 1
ATOM 1968 C C . GLY A 1 278 ? -12.555 10.602 0.985 1.00 95.62 278 GLY A C 1
ATOM 1969 O O . GLY A 1 278 ? -13.441 10.802 0.157 1.00 95.62 278 GLY A O 1
ATOM 1970 N N . ALA A 1 279 ? -11.808 9.496 0.949 1.00 95.75 279 ALA A N 1
ATOM 1971 C CA . ALA A 1 279 ? -11.925 8.515 -0.132 1.00 95.75 279 ALA A CA 1
ATOM 1972 C C . ALA A 1 279 ? -13.248 7.736 -0.085 1.00 95.75 279 ALA A C 1
ATOM 1974 O O . ALA A 1 279 ? -13.837 7.487 -1.137 1.00 95.75 279 ALA A O 1
ATOM 1975 N N . GLU A 1 280 ? -13.726 7.387 1.109 1.00 92.12 280 GLU A N 1
ATOM 1976 C CA . GLU A 1 280 ? -14.993 6.670 1.284 1.00 92.12 280 GLU A CA 1
ATOM 1977 C C . GLU A 1 280 ? -16.187 7.530 0.856 1.00 92.12 280 GLU A C 1
ATOM 1979 O O . GLU A 1 280 ? -16.914 7.151 -0.059 1.00 92.12 280 GLU A O 1
ATOM 1984 N N . ASP A 1 281 ? -16.303 8.746 1.397 1.00 93.62 281 ASP A N 1
ATOM 1985 C CA . ASP A 1 281 ? -17.348 9.714 1.027 1.00 93.62 281 ASP A CA 1
ATOM 1986 C C . ASP A 1 281 ? -17.334 10.087 -0.465 1.00 93.62 281 ASP A C 1
ATOM 1988 O O . ASP A 1 281 ? -18.360 10.452 -1.046 1.00 93.62 281 ASP A O 1
ATOM 1992 N N . ALA A 1 282 ? -16.165 10.016 -1.106 1.00 94.06 282 ALA A N 1
ATOM 1993 C CA . ALA A 1 282 ? -16.009 10.255 -2.536 1.00 94.06 282 ALA A CA 1
ATOM 1994 C C . ALA A 1 282 ? -16.369 9.038 -3.413 1.00 94.06 282 ALA A C 1
ATOM 1996 O O . ALA A 1 282 ? -16.282 9.145 -4.639 1.00 94.06 282 ALA A O 1
ATOM 1997 N N . GLY A 1 283 ? -16.751 7.901 -2.820 1.00 95.69 283 GLY A N 1
ATOM 1998 C CA . GLY A 1 283 ? -17.092 6.665 -3.526 1.00 95.69 283 GLY A CA 1
ATOM 1999 C C . GLY A 1 283 ? -15.884 5.951 -4.137 1.00 95.69 283 GLY A C 1
ATOM 2000 O O . GLY A 1 283 ? -16.034 5.157 -5.060 1.00 95.69 283 GLY A O 1
ATOM 2001 N N . VAL A 1 284 ? -14.659 6.229 -3.671 1.00 94.81 284 VAL A N 1
ATOM 2002 C CA . VAL A 1 284 ? -13.441 5.616 -4.238 1.00 94.81 284 VAL A CA 1
ATOM 2003 C C . VAL A 1 284 ? -13.462 4.102 -4.057 1.00 94.81 284 VAL A C 1
ATOM 2005 O O . VAL A 1 284 ? -13.109 3.368 -4.982 1.00 94.81 284 VAL A O 1
ATOM 2008 N N . PHE A 1 285 ? -13.907 3.640 -2.888 1.00 95.12 285 PHE A N 1
ATOM 2009 C CA . PHE A 1 285 ? -13.948 2.219 -2.557 1.00 95.12 285 PHE A CA 1
ATOM 2010 C C . PHE A 1 285 ? -15.168 1.475 -3.126 1.00 95.12 285 PHE A C 1
ATOM 2012 O O . PHE A 1 285 ? -15.306 0.273 -2.932 1.00 95.12 285 PHE A O 1
ATOM 2019 N N . GLU A 1 286 ? -16.025 2.159 -3.895 1.00 92.50 286 GLU A N 1
ATOM 2020 C CA . GLU A 1 286 ? -17.036 1.497 -4.733 1.00 92.50 286 GLU A CA 1
ATOM 2021 C C . GLU A 1 286 ? -16.398 0.844 -5.977 1.00 92.50 286 GLU A C 1
ATOM 2023 O O . GLU A 1 286 ? -16.954 -0.092 -6.546 1.00 92.50 286 GLU A O 1
ATOM 2028 N N . GLU A 1 287 ? -15.222 1.330 -6.395 1.00 91.06 287 GLU A N 1
ATOM 2029 C CA . GLU A 1 287 ? -14.534 0.929 -7.635 1.00 91.06 287 GLU A CA 1
ATOM 2030 C C . GLU A 1 287 ? -13.110 0.385 -7.395 1.00 91.06 287 GLU A C 1
ATOM 2032 O O . GLU A 1 287 ? -12.494 -0.191 -8.297 1.00 91.06 287 GLU A O 1
ATOM 2037 N N . ALA A 1 288 ? -12.561 0.580 -6.195 1.00 94.06 288 ALA A N 1
ATOM 2038 C CA . ALA A 1 288 ? -11.250 0.091 -5.779 1.00 94.06 288 ALA A CA 1
ATOM 2039 C C . ALA A 1 288 ? -11.357 -0.619 -4.429 1.00 94.06 288 ALA A C 1
ATOM 2041 O O . ALA A 1 288 ? -12.086 -0.178 -3.555 1.00 94.06 288 ALA A O 1
ATOM 2042 N N . GLU A 1 289 ? -10.581 -1.674 -4.217 1.00 94.19 289 GLU A N 1
ATOM 2043 C CA . GLU A 1 289 ? -10.539 -2.345 -2.909 1.00 94.19 289 GLU A CA 1
ATOM 2044 C C . GLU A 1 289 ? -9.411 -1.775 -2.041 1.00 94.19 289 GLU A C 1
ATOM 2046 O O . GLU A 1 289 ? -9.505 -1.741 -0.816 1.00 94.19 289 GLU A O 1
ATOM 2051 N N . TYR A 1 290 ? -8.344 -1.268 -2.669 1.00 97.50 290 TYR A N 1
ATOM 2052 C CA . TYR A 1 290 ? -7.273 -0.588 -1.954 1.00 97.50 290 TYR A CA 1
ATOM 2053 C C . TYR A 1 290 ? -6.546 0.461 -2.804 1.00 97.50 290 TYR A C 1
ATOM 2055 O O . TYR A 1 290 ? -6.524 0.413 -4.037 1.00 97.50 290 TYR A O 1
ATOM 2063 N N . LEU A 1 291 ? -5.899 1.410 -2.129 1.00 98.50 291 LEU A N 1
ATOM 2064 C CA . LEU A 1 291 ? -5.050 2.434 -2.733 1.00 98.50 291 LEU A CA 1
ATOM 2065 C C . LEU A 1 291 ? -3.576 2.137 -2.448 1.00 98.50 291 LEU A C 1
ATOM 2067 O O . LEU A 1 291 ? -3.190 1.944 -1.300 1.00 98.50 291 LEU A O 1
ATOM 2071 N N . ASN A 1 292 ? -2.728 2.151 -3.478 1.00 98.56 292 ASN A N 1
ATOM 2072 C CA . ASN A 1 292 ? -1.273 2.128 -3.317 1.00 98.56 292 ASN A CA 1
ATOM 2073 C C . ASN A 1 292 ? -0.706 3.545 -3.463 1.00 98.56 292 ASN A C 1
ATOM 2075 O O . ASN A 1 292 ? -0.739 4.131 -4.551 1.00 98.56 292 ASN A O 1
ATOM 2079 N N . VAL A 1 293 ? -0.179 4.083 -2.368 1.00 98.69 293 VAL A N 1
ATOM 2080 C CA . VAL A 1 293 ? 0.272 5.466 -2.219 1.00 98.69 293 VAL A CA 1
ATOM 2081 C C . VAL A 1 293 ? 1.786 5.504 -2.081 1.00 98.69 293 VAL A C 1
ATOM 2083 O O . VAL A 1 293 ? 2.361 4.869 -1.203 1.00 98.69 293 VAL A O 1
ATOM 2086 N N . ASN A 1 294 ? 2.447 6.278 -2.938 1.00 98.12 294 ASN A N 1
ATOM 2087 C CA . ASN A 1 294 ? 3.888 6.493 -2.863 1.00 98.12 294 ASN A CA 1
ATOM 2088 C C . ASN A 1 294 ? 4.198 7.988 -2.854 1.00 98.12 294 ASN A C 1
ATOM 2090 O O . ASN A 1 294 ? 3.906 8.688 -3.825 1.00 98.12 294 ASN A O 1
ATOM 2094 N N . ALA A 1 295 ? 4.802 8.473 -1.773 1.00 96.56 295 ALA A N 1
ATOM 2095 C CA . ALA A 1 295 ? 5.216 9.865 -1.644 1.00 96.56 295 ALA A CA 1
ATOM 2096 C C . ALA A 1 295 ? 6.720 10.022 -1.921 1.00 96.56 295 ALA A C 1
ATOM 2098 O O . ALA A 1 295 ? 7.502 9.157 -1.525 1.00 96.56 295 ALA A O 1
ATOM 2099 N N . PRO A 1 296 ? 7.161 11.108 -2.574 1.00 93.50 296 PRO A N 1
ATOM 2100 C CA . PRO A 1 296 ? 8.580 11.427 -2.679 1.00 93.50 296 PRO A CA 1
ATOM 2101 C C . PRO A 1 296 ? 9.128 11.886 -1.322 1.00 93.50 296 PRO A C 1
ATOM 2103 O O . PRO A 1 296 ? 8.502 12.688 -0.629 1.00 93.50 296 PRO A O 1
ATOM 2106 N N . TRP A 1 297 ? 10.322 11.425 -0.951 1.00 90.06 297 TRP A N 1
ATOM 2107 C CA . TRP A 1 297 ? 11.056 12.021 0.160 1.00 90.06 297 TRP A CA 1
ATOM 2108 C C . TRP A 1 297 ? 11.702 13.323 -0.307 1.00 90.06 297 TRP A C 1
ATOM 2110 O O . TRP A 1 297 ? 12.700 13.333 -1.026 1.00 90.06 297 TRP A O 1
ATOM 2120 N N . SER A 1 298 ? 11.091 14.439 0.076 1.00 70.31 298 SER A N 1
ATOM 2121 C CA . SER A 1 298 ? 11.459 15.759 -0.442 1.00 70.31 298 SER A CA 1
ATOM 2122 C C . SER A 1 298 ? 12.411 16.552 0.460 1.00 70.31 298 SER A C 1
ATOM 2124 O O . SER A 1 298 ? 12.579 17.754 0.238 1.00 70.31 298 SER A O 1
ATOM 2126 N N . GLY A 1 299 ? 13.019 15.951 1.491 1.00 69.31 299 GLY A N 1
ATOM 2127 C CA . GLY A 1 299 ? 13.744 16.718 2.515 1.00 69.31 299 GLY A CA 1
ATOM 2128 C C . GLY A 1 299 ? 12.833 17.814 3.078 1.00 69.31 299 GLY A C 1
ATOM 2129 O O . GLY A 1 299 ? 11.735 17.497 3.517 1.00 69.31 299 GLY A O 1
ATOM 2130 N N . ASP A 1 300 ? 13.208 19.094 2.969 1.00 54.25 300 ASP A N 1
ATOM 2131 C CA . ASP A 1 300 ? 12.381 20.254 3.368 1.00 54.25 300 ASP A CA 1
ATOM 2132 C C . ASP A 1 300 ? 11.392 20.750 2.287 1.00 54.25 300 ASP A C 1
ATOM 2134 O O . ASP A 1 300 ? 10.518 21.565 2.573 1.00 54.25 300 ASP A O 1
ATOM 2138 N N . GLY A 1 301 ? 11.513 20.289 1.038 1.00 62.28 301 GLY A N 1
ATOM 2139 C CA . GLY A 1 301 ? 10.805 20.860 -0.120 1.00 62.28 301 GLY A CA 1
ATOM 2140 C C . GLY A 1 301 ? 9.336 20.452 -0.282 1.00 62.28 301 GLY A C 1
ATOM 2141 O O . GLY A 1 301 ? 8.616 21.108 -1.031 1.00 62.28 301 GLY A O 1
ATOM 2142 N N . GLY A 1 302 ? 8.900 19.402 0.422 1.00 66.88 302 GLY A N 1
ATOM 2143 C CA . GLY A 1 302 ? 7.548 18.833 0.331 1.00 66.88 302 GLY A CA 1
ATOM 2144 C C . GLY A 1 302 ? 7.182 18.265 -1.049 1.00 66.88 302 GLY A C 1
ATOM 2145 O O . GLY A 1 302 ? 7.977 18.317 -1.993 1.00 66.88 302 GLY A O 1
ATOM 2146 N N . ALA A 1 303 ? 6.001 17.661 -1.183 1.00 73.81 303 ALA A N 1
ATOM 2147 C CA . ALA A 1 303 ? 5.497 17.217 -2.482 1.00 73.81 303 ALA A CA 1
ATOM 2148 C C . ALA A 1 303 ? 4.879 18.389 -3.269 1.00 73.81 303 ALA A C 1
ATOM 2150 O O . ALA A 1 303 ? 4.313 19.324 -2.709 1.00 73.81 303 ALA A O 1
ATOM 2151 N N . THR A 1 304 ? 4.951 18.330 -4.599 1.00 80.56 304 THR A N 1
ATOM 2152 C CA . THR A 1 304 ? 4.397 19.367 -5.495 1.00 80.56 304 THR A CA 1
ATOM 2153 C C . THR A 1 304 ? 2.917 19.158 -5.837 1.00 80.56 304 THR A C 1
ATOM 2155 O O . THR A 1 304 ? 2.297 20.024 -6.455 1.00 80.56 304 THR A O 1
ATOM 2158 N N . GLY A 1 305 ? 2.340 18.021 -5.439 1.00 92.00 305 GLY A N 1
ATOM 2159 C CA . GLY A 1 305 ? 0.939 17.661 -5.652 1.00 92.00 305 GLY A CA 1
ATOM 2160 C C . GLY A 1 305 ? 0.704 16.154 -5.540 1.00 92.00 305 GLY A C 1
ATOM 2161 O O . GLY A 1 305 ? 1.639 15.396 -5.289 1.00 92.00 305 GLY A O 1
ATOM 2162 N N . MET A 1 306 ? -0.539 15.729 -5.764 1.00 97.00 306 MET A N 1
ATOM 2163 C CA . MET A 1 306 ? -0.970 14.328 -5.815 1.00 97.00 306 MET A CA 1
ATOM 2164 C C . MET A 1 306 ? -1.488 13.997 -7.225 1.00 97.00 306 MET A C 1
ATOM 2166 O O . MET A 1 306 ? -2.165 14.821 -7.841 1.00 97.00 306 MET A O 1
ATOM 2170 N N . GLU A 1 307 ? -1.163 12.816 -7.752 1.00 97.75 307 GLU A N 1
ATOM 2171 C CA . GLU A 1 307 ? -1.584 12.333 -9.072 1.00 97.75 307 GLU A CA 1
ATOM 2172 C C . GLU A 1 307 ? -2.184 10.925 -8.966 1.00 97.75 307 GLU A C 1
ATOM 2174 O O . GLU A 1 307 ? -1.595 10.029 -8.356 1.00 97.75 307 GLU A O 1
ATOM 2179 N N . VAL A 1 308 ? -3.342 10.721 -9.603 1.00 98.25 308 VAL A N 1
ATOM 2180 C CA . VAL A 1 308 ? -3.895 9.380 -9.827 1.00 98.25 308 VAL A CA 1
ATOM 2181 C C . VAL A 1 308 ? -3.076 8.697 -10.914 1.00 98.25 308 VAL A C 1
ATOM 2183 O O . VAL A 1 308 ? -2.892 9.236 -12.005 1.00 98.25 308 VAL A O 1
ATOM 2186 N N . THR A 1 309 ? -2.586 7.503 -10.618 1.00 98.31 309 THR A N 1
ATOM 2187 C CA . THR A 1 309 ? -1.584 6.809 -11.424 1.00 98.31 309 THR A CA 1
ATOM 2188 C C . THR A 1 309 ? -1.978 5.368 -11.696 1.00 98.31 309 THR A C 1
ATOM 2190 O O . THR A 1 309 ? -2.882 4.806 -11.082 1.00 98.31 309 THR A O 1
ATOM 2193 N N . ARG A 1 310 ? -1.260 4.757 -12.635 1.00 97.19 310 ARG A N 1
ATOM 2194 C CA . ARG A 1 310 ? -1.225 3.306 -12.821 1.00 97.19 310 ARG A CA 1
ATOM 2195 C C . ARG A 1 310 ? 0.182 2.771 -12.549 1.00 97.19 310 ARG A C 1
ATOM 2197 O O . ARG A 1 310 ? 1.152 3.459 -12.892 1.00 97.19 310 ARG A O 1
ATOM 2204 N N . PRO A 1 311 ? 0.316 1.529 -12.057 1.00 96.19 311 PRO A N 1
ATOM 2205 C CA . PRO A 1 311 ? 1.622 0.920 -11.876 1.00 96.19 311 PRO A CA 1
ATOM 2206 C C . PRO A 1 311 ? 2.410 0.843 -13.185 1.00 96.19 311 PRO A C 1
ATOM 2208 O O . PRO A 1 311 ? 1.893 0.397 -14.217 1.00 96.19 311 PRO A O 1
ATOM 2211 N N . SER A 1 312 ? 3.672 1.270 -13.162 1.00 95.56 312 SER A N 1
ATOM 2212 C CA . SER A 1 312 ? 4.572 1.111 -14.302 1.00 95.56 312 SER A CA 1
ATOM 2213 C C . SER A 1 312 ? 4.745 -0.362 -14.667 1.00 95.56 312 SER A C 1
ATOM 2215 O O . SER A 1 312 ? 4.968 -1.215 -13.809 1.00 95.56 312 SER A O 1
ATOM 2217 N N . THR A 1 313 ? 4.690 -0.663 -15.962 1.00 94.00 313 THR A N 1
ATOM 2218 C CA . THR A 1 313 ? 4.897 -2.015 -16.496 1.00 94.00 313 THR A CA 1
ATOM 2219 C C . THR A 1 313 ? 6.337 -2.272 -16.935 1.00 94.00 313 THR A C 1
ATOM 2221 O O . THR A 1 313 ? 6.646 -3.376 -17.381 1.00 94.00 313 THR A O 1
ATOM 2224 N N . LEU A 1 314 ? 7.229 -1.279 -16.827 1.00 90.44 314 LEU A N 1
ATOM 2225 C CA . LEU A 1 314 ? 8.639 -1.471 -17.149 1.00 90.44 314 LEU A CA 1
ATOM 2226 C C . LEU A 1 314 ? 9.275 -2.417 -16.125 1.00 90.44 314 LEU A C 1
ATOM 2228 O O . LEU A 1 314 ? 9.241 -2.157 -14.920 1.00 90.44 314 LEU A O 1
ATOM 2232 N N . TYR A 1 315 ? 9.907 -3.462 -16.648 1.00 92.56 315 TYR A N 1
ATOM 2233 C CA . TYR A 1 315 ? 10.680 -4.443 -15.904 1.00 92.56 315 TYR A CA 1
ATOM 2234 C C . TYR A 1 315 ? 12.120 -4.445 -16.433 1.00 92.56 315 TYR A C 1
ATOM 2236 O O . TYR A 1 315 ? 12.338 -4.798 -17.591 1.00 92.56 315 TYR A O 1
ATOM 2244 N N . ASP A 1 316 ? 13.082 -4.029 -15.603 1.00 92.19 316 ASP A N 1
ATOM 2245 C CA . ASP A 1 316 ? 14.508 -3.899 -15.966 1.00 92.19 316 ASP A CA 1
ATOM 2246 C C . ASP A 1 316 ? 15.413 -4.650 -14.966 1.00 92.19 316 ASP A C 1
ATOM 2248 O O . ASP A 1 316 ? 16.443 -4.153 -14.505 1.00 92.19 316 ASP A O 1
ATOM 2252 N N . MET A 1 317 ? 14.991 -5.864 -14.591 1.00 93.50 317 MET A N 1
ATOM 2253 C CA . MET A 1 317 ? 15.818 -6.795 -13.821 1.00 93.50 317 MET A CA 1
ATOM 2254 C C . MET A 1 317 ? 16.827 -7.482 -14.737 1.00 93.50 317 MET A C 1
ATOM 2256 O O . MET A 1 317 ? 16.470 -8.040 -15.777 1.00 93.50 317 MET A O 1
ATOM 2260 N N . THR A 1 318 ? 18.080 -7.514 -14.306 1.00 94.19 318 THR A N 1
ATOM 2261 C CA . THR A 1 318 ? 19.184 -8.186 -14.996 1.00 94.19 318 THR A CA 1
ATOM 2262 C C . THR A 1 318 ? 19.928 -9.113 -14.042 1.00 94.19 318 THR A C 1
ATOM 2264 O O . THR A 1 318 ? 19.732 -9.053 -12.828 1.00 94.19 318 THR A O 1
ATOM 2267 N N . ALA A 1 319 ? 20.742 -10.010 -14.595 1.00 95.88 319 ALA A N 1
ATOM 2268 C CA . ALA A 1 319 ? 21.552 -10.933 -13.818 1.00 95.88 319 ALA A CA 1
ATOM 2269 C C . ALA A 1 319 ? 22.947 -11.064 -14.435 1.00 95.88 319 ALA A C 1
ATOM 2271 O O . ALA A 1 319 ? 23.065 -11.283 -15.644 1.00 95.88 319 ALA A O 1
ATOM 2272 N N . GLU A 1 320 ? 23.986 -10.962 -13.612 1.00 95.06 320 GLU A N 1
ATOM 2273 C CA . GLU A 1 320 ? 25.384 -11.114 -14.021 1.00 95.06 320 GLU A CA 1
ATOM 2274 C C . GLU A 1 320 ? 26.027 -12.244 -13.213 1.00 95.06 320 GLU A C 1
ATOM 2276 O O . GLU A 1 320 ? 25.864 -12.324 -12.001 1.00 95.06 320 GLU A O 1
ATOM 2281 N N . ARG A 1 321 ? 26.705 -13.183 -13.884 1.00 95.81 321 ARG A N 1
ATOM 2282 C CA . ARG A 1 321 ? 27.326 -14.342 -13.225 1.00 95.81 321 ARG A CA 1
ATOM 2283 C C . ARG A 1 321 ? 28.819 -14.100 -13.022 1.00 95.81 321 ARG A C 1
ATOM 2285 O O . ARG A 1 321 ? 29.537 -13.965 -14.013 1.00 95.81 321 ARG A O 1
ATOM 2292 N N . ASP A 1 322 ? 29.277 -14.175 -11.775 1.00 94.69 322 ASP A N 1
ATOM 2293 C CA . ASP A 1 322 ? 30.693 -14.171 -11.400 1.00 94.69 322 ASP A CA 1
ATOM 2294 C C . ASP A 1 322 ? 31.061 -15.468 -10.662 1.00 94.69 322 ASP A C 1
ATOM 2296 O O . ASP A 1 322 ? 30.695 -15.704 -9.507 1.00 94.69 322 ASP A O 1
ATOM 2300 N N . GLY A 1 323 ? 31.756 -16.365 -11.366 1.00 95.00 323 GLY A N 1
ATOM 2301 C CA . GLY A 1 323 ? 32.070 -17.701 -10.862 1.00 95.00 323 GLY A CA 1
ATOM 2302 C C . GLY A 1 323 ? 30.808 -18.484 -10.484 1.00 95.00 323 GLY A C 1
ATOM 2303 O O . GLY A 1 323 ? 29.982 -18.802 -11.343 1.00 95.00 323 GLY A O 1
ATOM 2304 N N . ASP A 1 324 ? 30.672 -18.808 -9.199 1.00 95.75 324 ASP A N 1
ATOM 2305 C CA . ASP A 1 324 ? 29.522 -19.531 -8.637 1.00 95.75 324 ASP A CA 1
ATOM 2306 C C . ASP A 1 324 ? 28.436 -18.604 -8.058 1.00 95.75 324 ASP A C 1
ATOM 2308 O O . ASP A 1 324 ? 27.431 -19.092 -7.544 1.00 95.75 324 ASP A O 1
ATOM 2312 N N . HIS A 1 325 ? 28.600 -17.284 -8.180 1.00 95.94 325 HIS A N 1
ATOM 2313 C CA . HIS A 1 325 ? 27.624 -16.284 -7.746 1.00 95.94 325 HIS A CA 1
ATOM 2314 C C . HIS A 1 325 ? 26.881 -15.685 -8.946 1.00 95.94 325 HIS A C 1
ATOM 2316 O O . HIS A 1 325 ? 27.405 -15.623 -10.061 1.00 95.94 325 HIS A O 1
ATOM 2322 N N . VAL A 1 326 ? 25.637 -15.263 -8.718 1.00 96.00 326 VAL A N 1
ATOM 2323 C CA . VAL A 1 326 ? 24.823 -14.524 -9.689 1.00 96.00 326 VAL A CA 1
ATOM 2324 C C . VAL A 1 326 ? 24.279 -13.284 -8.995 1.00 96.00 326 VAL A C 1
ATOM 2326 O O . VAL A 1 326 ? 23.479 -13.403 -8.067 1.00 96.00 326 VAL A O 1
ATOM 2329 N N . ASP A 1 327 ? 24.695 -12.116 -9.464 1.00 94.25 327 ASP A N 1
ATOM 2330 C CA . ASP A 1 327 ? 24.230 -10.825 -8.980 1.00 94.25 327 ASP A CA 1
ATOM 2331 C C . ASP A 1 327 ? 22.948 -10.443 -9.713 1.00 94.25 327 ASP A C 1
ATOM 2333 O O . ASP A 1 327 ? 22.916 -10.382 -10.943 1.00 94.25 327 ASP A O 1
ATOM 2337 N N . LEU A 1 328 ? 21.876 -10.201 -8.960 1.00 93.62 328 LEU A N 1
ATOM 2338 C CA . LEU A 1 328 ? 20.600 -9.730 -9.490 1.00 93.62 328 LEU A CA 1
ATOM 2339 C C . LEU A 1 328 ? 20.547 -8.209 -9.359 1.00 93.62 328 LEU A C 1
ATOM 2341 O O . LEU A 1 328 ? 20.611 -7.684 -8.249 1.00 93.62 328 LEU A O 1
ATOM 2345 N N . VAL A 1 329 ? 20.409 -7.505 -10.482 1.00 90.81 329 VAL A N 1
ATOM 2346 C CA . VAL A 1 329 ? 20.465 -6.038 -10.528 1.00 90.81 329 VAL A CA 1
ATOM 2347 C C . VAL A 1 329 ? 19.162 -5.484 -11.081 1.00 90.81 329 VAL A C 1
ATOM 2349 O O . VAL A 1 329 ? 18.800 -5.759 -12.228 1.00 90.81 329 VAL A O 1
ATOM 2352 N N . ASP A 1 330 ? 18.478 -4.677 -10.275 1.00 91.25 330 ASP A N 1
ATOM 2353 C CA . ASP A 1 330 ? 17.304 -3.910 -10.686 1.00 91.25 330 ASP A CA 1
ATOM 2354 C C . ASP A 1 330 ? 17.724 -2.505 -11.133 1.00 91.25 330 ASP A C 1
ATOM 2356 O O . ASP A 1 330 ? 17.908 -1.597 -10.319 1.00 91.25 330 ASP A O 1
ATOM 2360 N N . ARG A 1 331 ? 17.875 -2.316 -12.447 1.00 90.94 331 ARG A N 1
ATOM 2361 C CA . ARG A 1 331 ? 18.340 -1.043 -13.029 1.00 90.94 331 ARG A CA 1
ATOM 2362 C C . ARG A 1 331 ? 17.294 0.066 -12.938 1.00 90.94 331 ARG A C 1
ATOM 2364 O O . ARG A 1 331 ? 17.594 1.232 -13.191 1.00 90.94 331 ARG A O 1
ATOM 2371 N N . THR A 1 332 ? 16.066 -0.274 -12.553 1.00 91.69 332 THR A N 1
ATOM 2372 C CA . THR A 1 332 ? 14.973 0.682 -12.369 1.00 91.69 332 THR A CA 1
ATOM 2373 C C . THR A 1 332 ? 15.326 1.751 -11.339 1.00 91.69 332 THR A C 1
ATOM 2375 O O . THR A 1 332 ? 15.070 2.931 -11.570 1.00 91.69 332 THR A O 1
ATOM 2378 N N . TRP A 1 333 ? 15.947 1.367 -10.223 1.00 90.06 333 TRP A N 1
ATOM 2379 C CA . TRP A 1 333 ? 16.235 2.295 -9.128 1.00 90.06 333 TRP A CA 1
ATOM 2380 C C . TRP A 1 333 ? 17.307 3.322 -9.500 1.00 90.06 333 TRP A C 1
ATOM 2382 O O . TRP A 1 333 ? 17.166 4.496 -9.166 1.00 90.06 333 TRP A O 1
ATOM 2392 N N . GLU A 1 334 ? 18.320 2.918 -10.269 1.00 88.81 334 GLU A N 1
ATOM 2393 C CA . GLU A 1 334 ? 19.352 3.818 -10.805 1.00 88.81 334 GLU A CA 1
ATOM 2394 C C . GLU A 1 334 ? 18.759 4.834 -11.793 1.00 88.81 334 GLU A C 1
ATOM 2396 O O . GLU A 1 334 ? 19.094 6.023 -11.773 1.00 88.81 334 GLU A O 1
ATOM 2401 N N . ARG A 1 335 ? 17.819 4.389 -12.636 1.00 90.88 335 ARG A N 1
ATOM 2402 C CA . ARG A 1 335 ? 17.070 5.272 -13.541 1.00 90.88 335 ARG A CA 1
ATOM 2403 C C . ARG A 1 335 ? 16.216 6.270 -12.773 1.00 90.88 335 ARG A C 1
ATOM 2405 O O . ARG A 1 335 ? 16.209 7.447 -13.112 1.00 90.88 335 ARG A O 1
ATOM 2412 N N . MET A 1 336 ? 15.531 5.825 -11.720 1.00 91.31 336 MET A N 1
ATOM 2413 C CA . MET A 1 336 ? 14.740 6.720 -10.873 1.00 91.31 336 MET A CA 1
ATOM 2414 C C . MET A 1 336 ? 15.620 7.759 -10.181 1.00 91.31 336 MET A C 1
ATOM 2416 O O . MET A 1 336 ? 15.319 8.946 -10.252 1.00 91.31 336 MET A O 1
ATOM 2420 N N . ALA A 1 337 ? 16.737 7.331 -9.588 1.00 87.81 337 ALA A N 1
ATOM 2421 C CA . ALA A 1 337 ? 17.670 8.221 -8.904 1.00 87.81 337 ALA A CA 1
ATOM 2422 C C . ALA A 1 337 ? 18.310 9.261 -9.838 1.00 87.81 337 ALA A C 1
ATOM 2424 O O . ALA A 1 337 ? 18.563 10.392 -9.429 1.00 87.81 337 ALA A O 1
ATOM 2425 N N . SER A 1 338 ? 18.568 8.896 -11.097 1.00 87.75 338 SER A N 1
ATOM 2426 C CA . SER A 1 338 ? 19.087 9.822 -12.114 1.00 87.75 338 SER A CA 1
ATOM 2427 C C . SER A 1 338 ? 18.005 10.668 -12.794 1.00 87.75 338 SER A C 1
ATOM 2429 O O . SER A 1 338 ? 18.334 11.605 -13.520 1.00 87.75 338 SER A O 1
ATOM 2431 N N . GLY A 1 339 ? 16.726 10.344 -12.588 1.00 88.06 339 GLY A N 1
ATOM 2432 C CA . GLY A 1 339 ? 15.595 10.938 -13.301 1.00 88.06 339 GLY A CA 1
ATOM 2433 C C . GLY A 1 339 ? 15.443 10.470 -14.756 1.00 88.06 339 GLY A C 1
ATOM 2434 O O . GLY A 1 339 ? 14.485 10.868 -15.424 1.00 88.06 339 GLY A O 1
ATOM 2435 N N . ASP A 1 340 ? 16.335 9.608 -15.258 1.00 89.56 340 ASP A N 1
ATOM 2436 C CA . ASP A 1 340 ? 16.308 9.061 -16.622 1.00 89.56 340 ASP A CA 1
ATOM 2437 C C . ASP A 1 340 ? 15.382 7.839 -16.722 1.00 89.56 340 ASP A C 1
ATOM 2439 O O . ASP A 1 340 ? 15.788 6.700 -16.976 1.00 89.56 340 ASP A O 1
ATOM 2443 N N . ILE A 1 341 ? 14.098 8.081 -16.463 1.00 90.31 341 ILE A N 1
ATOM 2444 C CA . ILE A 1 341 ? 13.051 7.065 -16.541 1.00 90.31 341 ILE A CA 1
ATOM 2445 C C . ILE A 1 341 ? 12.348 7.108 -17.912 1.00 90.31 341 ILE A C 1
ATOM 2447 O O . ILE A 1 341 ? 11.949 8.185 -18.370 1.00 90.31 341 ILE A O 1
ATOM 2451 N N . PRO A 1 342 ? 12.131 5.956 -18.579 1.00 92.69 342 PRO A N 1
ATOM 2452 C CA . PRO A 1 342 ? 11.364 5.882 -19.827 1.00 92.69 342 PRO A CA 1
ATOM 2453 C C . PRO A 1 342 ? 9.843 5.853 -19.581 1.00 92.69 342 PRO A C 1
ATOM 2455 O O . PRO A 1 342 ? 9.051 5.799 -20.521 1.00 92.69 342 PRO A O 1
ATOM 2458 N N . ASP A 1 343 ? 9.432 5.859 -18.313 1.00 94.44 343 ASP A N 1
ATOM 2459 C CA . ASP A 1 343 ? 8.052 5.750 -17.866 1.00 94.44 343 ASP A CA 1
ATOM 2460 C C . ASP A 1 343 ? 7.174 6.906 -18.382 1.00 94.44 343 ASP A C 1
ATOM 2462 O O . ASP A 1 343 ? 7.544 8.075 -18.244 1.00 94.44 343 ASP A O 1
ATOM 2466 N N . PRO A 1 344 ? 6.006 6.631 -18.984 1.00 94.19 344 PRO A N 1
ATOM 2467 C CA . PRO A 1 344 ? 5.114 7.677 -19.480 1.00 94.19 344 PRO A CA 1
ATOM 2468 C C . PRO A 1 344 ? 4.415 8.438 -18.340 1.00 94.19 344 PRO A C 1
ATOM 2470 O O . PRO A 1 344 ? 4.288 7.937 -17.223 1.00 94.19 344 PRO A O 1
ATOM 2473 N N . VAL A 1 345 ? 3.902 9.635 -18.645 1.00 95.25 345 VAL A N 1
ATOM 2474 C CA . VAL A 1 345 ? 3.001 10.403 -17.758 1.00 95.25 345 VAL A CA 1
ATOM 2475 C C . VAL A 1 345 ? 1.795 9.546 -17.340 1.00 95.25 345 VAL A C 1
ATOM 2477 O O . VAL A 1 345 ? 1.315 8.726 -18.131 1.00 95.25 345 VAL A O 1
ATOM 2480 N N . GLY A 1 346 ? 1.327 9.713 -16.098 1.00 95.38 346 GLY A N 1
ATOM 2481 C CA . GLY A 1 346 ? 0.269 8.897 -15.495 1.00 95.38 346 GLY A CA 1
ATOM 2482 C C . GLY A 1 346 ? 0.754 7.598 -14.849 1.00 95.38 346 GLY A C 1
ATOM 2483 O O . GLY A 1 346 ? -0.066 6.819 -14.370 1.00 95.38 346 GLY A O 1
ATOM 2484 N N . THR A 1 347 ? 2.060 7.316 -14.855 1.00 97.88 347 THR A N 1
ATOM 2485 C CA . THR A 1 347 ? 2.616 6.179 -14.106 1.00 97.88 347 THR A CA 1
ATOM 2486 C C . THR A 1 347 ? 3.083 6.602 -12.724 1.00 97.88 347 THR A C 1
ATOM 2488 O O . THR A 1 347 ? 3.588 7.710 -12.542 1.00 97.88 347 THR A O 1
ATOM 2491 N N . ASP A 1 348 ? 2.952 5.687 -11.772 1.00 97.38 348 ASP A N 1
ATOM 2492 C CA . ASP A 1 348 ? 3.395 5.849 -10.386 1.00 97.38 348 ASP A CA 1
ATOM 2493 C C . ASP A 1 348 ? 4.858 6.304 -10.282 1.00 97.38 348 ASP A C 1
ATOM 2495 O O . ASP A 1 348 ? 5.182 7.284 -9.610 1.00 97.38 348 ASP A O 1
ATOM 2499 N N . ARG A 1 349 ? 5.742 5.657 -11.045 1.00 95.31 349 ARG A N 1
ATOM 2500 C CA . ARG A 1 349 ? 7.168 5.979 -11.080 1.00 95.31 349 ARG A CA 1
ATOM 2501 C C . ARG A 1 349 ? 7.437 7.387 -11.591 1.00 95.31 349 ARG A C 1
ATOM 2503 O O . ARG A 1 349 ? 8.261 8.096 -11.016 1.00 95.31 349 ARG A O 1
ATOM 2510 N N . ARG A 1 350 ? 6.758 7.789 -12.671 1.00 95.75 350 ARG A N 1
ATOM 2511 C CA . ARG A 1 350 ? 6.906 9.126 -13.256 1.00 95.75 350 ARG A CA 1
ATOM 2512 C C . ARG A 1 350 ? 6.450 10.202 -12.279 1.00 95.75 350 ARG A C 1
ATOM 2514 O O . ARG A 1 350 ? 7.202 11.147 -12.066 1.00 95.75 350 ARG A O 1
ATOM 2521 N N . ALA A 1 351 ? 5.282 10.025 -11.662 1.00 96.19 351 ALA A N 1
ATOM 2522 C CA . ALA A 1 351 ? 4.745 10.975 -10.692 1.00 96.19 351 ALA A CA 1
ATOM 2523 C C . ALA A 1 351 ? 5.723 11.207 -9.529 1.00 96.19 351 ALA A C 1
ATOM 2525 O O . ALA A 1 351 ? 6.065 12.352 -9.231 1.00 96.19 351 ALA A O 1
ATOM 2526 N N . VAL A 1 352 ? 6.250 10.131 -8.940 1.00 94.81 352 VAL A N 1
ATOM 2527 C CA . VAL A 1 352 ? 7.159 10.223 -7.789 1.00 94.81 352 VAL A CA 1
ATOM 2528 C C . VAL A 1 352 ? 8.504 10.852 -8.146 1.00 94.81 352 VAL A C 1
ATOM 2530 O O . VAL A 1 352 ? 8.972 11.724 -7.416 1.00 94.81 352 VAL A O 1
ATOM 2533 N N . VAL A 1 353 ? 9.112 10.483 -9.280 1.00 92.81 353 VAL A N 1
ATOM 2534 C CA . VAL A 1 353 ? 10.369 11.105 -9.748 1.00 92.81 353 VAL A CA 1
ATOM 2535 C C . VAL A 1 353 ? 10.192 12.601 -10.035 1.00 92.81 353 VAL A C 1
ATOM 2537 O O . VAL A 1 353 ? 11.122 13.382 -9.854 1.00 92.81 353 VAL A O 1
ATOM 2540 N N . GLU A 1 354 ? 8.994 13.028 -10.433 1.00 92.62 354 GLU A N 1
ATOM 2541 C CA . GLU A 1 354 ? 8.650 14.440 -10.641 1.00 92.62 354 GLU A CA 1
ATOM 2542 C C . GLU A 1 354 ? 8.205 15.156 -9.353 1.00 92.62 354 GLU A C 1
ATOM 2544 O O . GLU A 1 354 ? 7.731 16.290 -9.406 1.00 92.62 354 GLU A O 1
ATOM 2549 N N . GLY A 1 355 ? 8.367 14.517 -8.191 1.00 92.81 355 GLY A N 1
ATOM 2550 C CA . GLY A 1 355 ? 8.079 15.115 -6.892 1.00 92.81 355 GLY A CA 1
ATOM 2551 C C . GLY A 1 355 ? 6.587 15.206 -6.574 1.00 92.81 355 GLY A C 1
ATOM 2552 O O . GLY A 1 355 ? 6.177 16.126 -5.864 1.00 92.81 355 GLY A O 1
ATOM 2553 N N . ARG A 1 356 ? 5.762 14.293 -7.097 1.00 95.69 356 ARG A N 1
ATOM 2554 C CA . ARG A 1 356 ? 4.321 14.197 -6.816 1.00 95.69 356 ARG A CA 1
ATOM 2555 C C . ARG A 1 356 ? 3.996 12.916 -6.052 1.00 95.69 356 ARG A C 1
ATOM 2557 O O . ARG A 1 356 ? 4.597 11.875 -6.301 1.00 95.69 356 ARG A O 1
ATOM 2564 N N . VAL A 1 357 ? 3.026 12.983 -5.143 1.00 97.81 357 VAL A N 1
ATOM 2565 C CA . VAL A 1 357 ? 2.446 11.800 -4.497 1.00 97.81 357 VAL A CA 1
ATOM 2566 C C . VAL A 1 357 ? 1.686 11.001 -5.550 1.00 97.81 357 VAL A C 1
ATOM 2568 O O . VAL A 1 357 ? 0.788 11.518 -6.209 1.00 97.81 357 VAL A O 1
ATOM 2571 N N . SER A 1 358 ? 2.047 9.738 -5.707 1.00 98.50 358 SER A N 1
ATOM 2572 C CA . SER A 1 358 ? 1.379 8.794 -6.593 1.00 98.50 358 SER A CA 1
ATOM 2573 C C . SER A 1 358 ? 0.285 8.054 -5.835 1.00 98.50 358 SER A C 1
ATOM 2575 O O . SER A 1 358 ? 0.586 7.446 -4.812 1.00 98.50 358 SER A O 1
ATOM 2577 N N . VAL A 1 359 ? -0.939 8.019 -6.367 1.00 98.62 359 VAL A N 1
ATOM 2578 C CA . VAL A 1 359 ? -2.045 7.197 -5.844 1.00 98.62 359 VAL A CA 1
ATOM 2579 C C . VAL A 1 359 ? -2.548 6.272 -6.944 1.00 98.62 359 VAL A C 1
ATOM 2581 O O . VAL A 1 359 ? -3.073 6.736 -7.953 1.00 98.62 359 VAL A O 1
ATOM 2584 N N . SER A 1 360 ? -2.365 4.965 -6.783 1.00 98.25 360 SER A N 1
ATOM 2585 C CA . SER A 1 360 ? -2.884 3.951 -7.706 1.00 98.25 360 SER A CA 1
ATOM 2586 C C . SER A 1 360 ? -4.076 3.225 -7.067 1.00 98.25 360 SER A C 1
ATOM 2588 O O . SER A 1 360 ? -3.851 2.490 -6.104 1.00 98.25 360 SER A O 1
ATOM 2590 N N . PRO A 1 361 ? -5.314 3.396 -7.568 1.00 96.94 361 PRO A N 1
ATOM 2591 C CA . PRO A 1 361 ? -6.458 2.590 -7.143 1.00 96.94 361 PRO A CA 1
ATOM 2592 C C . PRO A 1 361 ? -6.371 1.181 -7.740 1.00 96.94 361 PRO A C 1
ATOM 2594 O O . PRO A 1 361 ? -6.106 1.028 -8.936 1.00 96.94 361 PRO A O 1
ATOM 2597 N N . LEU A 1 362 ? -6.539 0.152 -6.909 1.00 94.75 362 LEU A N 1
ATOM 2598 C CA . LEU A 1 362 ? -6.298 -1.247 -7.265 1.00 94.75 362 LEU A CA 1
ATOM 2599 C C . LEU A 1 362 ? -7.381 -2.176 -6.702 1.00 94.75 362 LEU A C 1
ATOM 2601 O O . LEU A 1 362 ? -8.097 -1.834 -5.762 1.00 94.75 362 LEU A O 1
ATOM 2605 N N . THR A 1 363 ? -7.464 -3.368 -7.294 1.00 91.56 363 THR A N 1
ATOM 2606 C CA . THR A 1 363 ? -8.376 -4.446 -6.900 1.00 91.56 363 THR A CA 1
ATOM 2607 C C . THR A 1 363 ? -7.619 -5.758 -6.649 1.00 91.56 363 THR A C 1
ATOM 2609 O O . THR A 1 363 ? -6.598 -6.043 -7.288 1.00 91.56 363 THR A O 1
ATOM 2612 N N . ALA A 1 364 ? -8.107 -6.561 -5.710 1.00 83.94 364 ALA A N 1
ATOM 2613 C CA . ALA A 1 364 ? -7.765 -7.939 -5.423 1.00 83.94 364 ALA A CA 1
ATOM 2614 C C . ALA A 1 364 ? -9.060 -8.758 -5.212 1.00 83.94 364 ALA A C 1
ATOM 2616 O O . ALA A 1 364 ? -9.795 -8.471 -4.281 1.00 83.94 364 ALA A O 1
ATOM 2617 N N . PRO A 1 365 ? -9.307 -9.835 -5.987 1.00 65.44 365 PRO A N 1
ATOM 2618 C CA . PRO A 1 365 ? -8.298 -10.676 -6.622 1.00 65.44 365 PRO A CA 1
ATOM 2619 C C . PRO A 1 365 ? -8.160 -10.483 -8.142 1.00 65.44 365 PRO A C 1
ATOM 2621 O O . PRO A 1 365 ? -8.948 -9.818 -8.806 1.00 65.44 365 PRO A O 1
ATOM 2624 N N . HIS A 1 366 ? -7.115 -11.095 -8.714 1.00 66.88 366 HIS A N 1
ATOM 2625 C CA . HIS A 1 366 ? -6.783 -11.008 -10.138 1.00 66.88 366 HIS A CA 1
ATOM 2626 C C . HIS A 1 366 ? -7.990 -11.243 -11.059 1.00 66.88 366 HIS A C 1
ATOM 2628 O O . HIS A 1 366 ? -8.712 -12.233 -10.926 1.00 66.88 366 HIS A O 1
ATOM 2634 N N . THR A 1 367 ? -8.138 -10.395 -12.078 1.00 67.81 367 THR A N 1
ATOM 2635 C CA . THR A 1 367 ? -9.175 -10.579 -13.097 1.00 67.81 367 THR A CA 1
ATOM 2636 C C . THR A 1 367 ? -8.964 -11.887 -13.861 1.00 67.81 367 THR A C 1
ATOM 2638 O O . THR A 1 367 ? -7.862 -12.143 -14.356 1.00 67.81 367 THR A O 1
ATOM 2641 N N . THR A 1 368 ? -10.021 -12.674 -14.053 1.00 72.69 368 THR A N 1
ATOM 2642 C CA . THR A 1 368 ? -10.004 -13.811 -14.980 1.00 72.69 368 THR A CA 1
ATOM 2643 C C . THR A 1 368 ? -10.292 -13.340 -16.406 1.00 72.69 368 THR A C 1
ATOM 2645 O O . THR A 1 368 ? -11.047 -12.395 -16.652 1.00 72.69 368 THR A O 1
ATOM 2648 N N . ARG A 1 369 ? -9.653 -13.981 -17.385 1.00 83.31 369 ARG A N 1
ATOM 2649 C CA . ARG A 1 369 ? -9.931 -13.773 -18.809 1.00 83.31 369 ARG A CA 1
ATOM 2650 C C . ARG A 1 369 ? -10.341 -15.106 -19.414 1.00 83.31 369 ARG A C 1
ATOM 2652 O O . ARG A 1 369 ? -9.634 -16.098 -19.267 1.00 83.31 369 ARG A O 1
ATOM 2659 N N . HIS A 1 370 ? -11.488 -15.120 -20.083 1.00 87.38 370 HIS A N 1
ATOM 2660 C CA . HIS A 1 370 ? -11.955 -16.294 -20.805 1.00 87.38 370 HIS A CA 1
ATOM 2661 C C . HIS A 1 370 ? -11.113 -16.515 -22.067 1.00 87.38 370 HIS A C 1
ATOM 2663 O O . HIS A 1 370 ? -10.846 -15.571 -22.817 1.00 87.38 370 HIS A O 1
ATOM 2669 N N . HIS A 1 371 ? -10.730 -17.764 -22.322 1.00 91.94 371 HIS A N 1
ATOM 2670 C CA . HIS A 1 371 ? -9.935 -18.150 -23.480 1.00 91.94 371 HIS A CA 1
ATOM 2671 C C . HIS A 1 371 ? -10.499 -19.436 -24.083 1.00 91.94 371 HIS A C 1
ATOM 2673 O O . HIS A 1 371 ? -10.289 -20.508 -23.529 1.00 91.94 371 HIS A O 1
ATOM 2679 N N . GLU A 1 372 ? -11.107 -19.353 -25.270 1.00 94.88 372 GLU A N 1
ATOM 26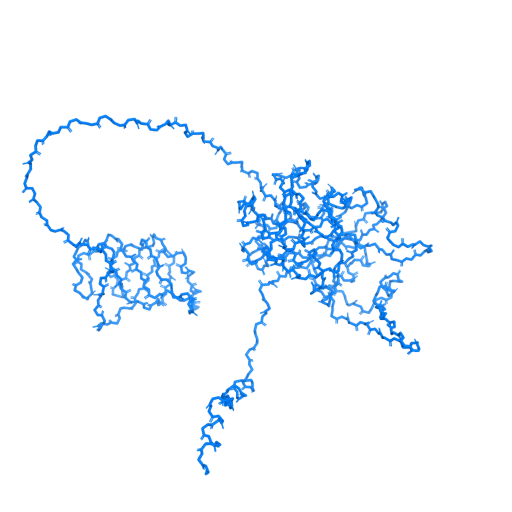80 C CA . GLU A 1 372 ? -11.656 -20.533 -25.968 1.00 94.88 372 GLU A CA 1
ATOM 2681 C C . GLU A 1 372 ? -10.605 -21.642 -26.166 1.00 94.88 372 GLU A C 1
ATOM 2683 O O . GLU A 1 372 ? -10.899 -22.833 -26.104 1.00 94.88 372 GLU A O 1
ATOM 2688 N N . ALA A 1 373 ? -9.339 -21.257 -26.370 1.00 94.44 373 ALA A N 1
ATOM 2689 C CA . ALA A 1 373 ? -8.233 -22.204 -26.472 1.00 94.44 373 ALA A CA 1
ATOM 2690 C C . ALA A 1 373 ? -7.995 -22.977 -25.162 1.00 94.44 373 ALA A C 1
ATOM 2692 O O . ALA A 1 373 ? -7.660 -24.160 -25.204 1.00 94.44 373 ALA A O 1
ATOM 2693 N N . LEU A 1 374 ? -8.169 -22.323 -24.009 1.00 92.00 374 LEU A N 1
ATOM 2694 C CA . LEU A 1 374 ? -8.056 -22.972 -22.707 1.00 92.00 374 LEU A CA 1
ATOM 2695 C C . LEU A 1 374 ? -9.240 -23.914 -22.462 1.00 92.00 374 LEU A C 1
ATOM 2697 O O . LEU A 1 374 ? -9.019 -25.012 -21.958 1.00 92.00 374 LEU A O 1
ATOM 2701 N N . ASP A 1 375 ? -10.449 -23.551 -22.899 1.00 95.06 375 ASP A N 1
ATOM 2702 C CA . ASP A 1 375 ? -11.613 -24.447 -22.840 1.00 95.06 375 ASP A CA 1
ATOM 2703 C C . ASP A 1 375 ? -11.377 -25.714 -23.662 1.00 95.06 375 ASP A C 1
ATOM 2705 O O . ASP A 1 375 ? -11.659 -26.822 -23.209 1.00 95.06 375 ASP A O 1
ATOM 2709 N N . GLY A 1 376 ? -10.790 -25.565 -24.854 1.00 95.00 376 GLY A N 1
ATOM 2710 C CA . GLY A 1 376 ? -10.393 -26.695 -25.691 1.00 95.00 376 GLY A CA 1
ATOM 2711 C C . GLY A 1 376 ? -9.381 -27.617 -25.001 1.00 95.00 376 GLY A C 1
ATOM 2712 O O . GLY A 1 376 ? -9.530 -28.838 -25.055 1.00 95.00 376 GLY A O 1
ATOM 2713 N N . LEU A 1 377 ? -8.378 -27.053 -24.315 1.00 95.31 377 LEU A N 1
ATOM 2714 C CA . LEU A 1 377 ? -7.408 -27.829 -23.531 1.00 95.31 377 LEU A CA 1
ATOM 2715 C C . LEU A 1 377 ? -8.065 -28.540 -22.341 1.00 95.31 377 LEU A C 1
ATOM 2717 O O . LEU A 1 377 ? -7.751 -29.700 -22.083 1.00 95.31 377 LEU A O 1
ATOM 2721 N N . ALA A 1 378 ? -8.979 -27.869 -21.638 1.00 93.69 378 ALA A N 1
ATOM 2722 C CA . ALA A 1 378 ? -9.709 -28.444 -20.514 1.00 93.69 378 ALA A CA 1
ATOM 2723 C C . ALA A 1 378 ? -10.631 -29.589 -20.962 1.00 93.69 378 ALA A C 1
ATOM 2725 O O . ALA A 1 378 ? -10.646 -30.643 -20.333 1.00 93.69 378 ALA A O 1
ATOM 2726 N N . ALA A 1 379 ? -11.340 -29.426 -22.083 1.00 93.94 379 ALA A N 1
ATOM 2727 C CA . ALA A 1 379 ? -12.199 -30.464 -22.653 1.00 93.94 379 ALA A CA 1
ATOM 2728 C C . ALA A 1 379 ? -11.413 -31.707 -23.109 1.00 93.94 379 ALA A C 1
ATOM 2730 O O . ALA A 1 379 ? -11.936 -32.817 -23.061 1.00 93.94 379 ALA A O 1
ATOM 2731 N N . ALA A 1 380 ? -10.160 -31.528 -23.537 1.00 92.88 380 ALA A N 1
ATOM 2732 C CA . ALA A 1 380 ? -9.266 -32.614 -23.936 1.00 92.88 380 ALA A CA 1
ATOM 2733 C C . ALA A 1 380 ? -8.479 -33.238 -22.764 1.00 92.88 380 ALA A C 1
ATOM 2735 O O . ALA A 1 380 ? -7.691 -34.162 -22.980 1.00 92.88 380 ALA A O 1
ATOM 2736 N N . TYR A 1 381 ? -8.633 -32.735 -21.534 1.00 92.12 381 TYR A N 1
ATOM 2737 C CA . TYR A 1 381 ? -7.913 -33.259 -20.378 1.00 92.12 381 TYR A CA 1
ATOM 2738 C C . TYR A 1 381 ? -8.494 -34.605 -19.929 1.00 92.12 381 TYR A C 1
ATOM 2740 O O . TYR A 1 381 ? -9.612 -34.689 -19.426 1.00 92.12 381 TYR A O 1
ATOM 2748 N N . GLU A 1 382 ? -7.692 -35.661 -20.050 1.00 89.06 382 GLU A N 1
ATOM 2749 C CA . GLU A 1 382 ? -8.010 -36.985 -19.518 1.00 89.06 382 GLU A CA 1
ATOM 2750 C C . GLU A 1 382 ? -7.390 -37.166 -18.124 1.00 89.06 382 GLU A C 1
ATOM 2752 O O . GLU A 1 382 ? -6.156 -37.170 -17.996 1.00 89.06 382 GLU A O 1
ATOM 2757 N N . PRO A 1 383 ? -8.203 -37.359 -17.070 1.00 86.00 383 PRO A N 1
ATOM 2758 C CA . PRO A 1 383 ? -7.695 -37.651 -15.738 1.00 86.00 383 PRO A CA 1
ATOM 2759 C C . PRO A 1 383 ? -6.861 -38.935 -15.727 1.00 86.00 383 PRO A C 1
ATOM 2761 O O . PRO A 1 383 ? -7.170 -39.907 -16.416 1.00 86.00 383 PRO A O 1
ATOM 2764 N N . THR A 1 384 ? -5.834 -38.996 -14.879 1.00 79.56 384 THR A N 1
ATOM 2765 C CA . THR A 1 384 ? -4.958 -40.177 -14.757 1.00 79.56 384 THR A CA 1
ATOM 2766 C C . THR A 1 384 ? -5.727 -41.463 -14.423 1.00 79.56 384 THR A C 1
ATOM 2768 O O . THR A 1 384 ? -5.317 -42.549 -14.826 1.00 79.56 384 THR A O 1
ATOM 2771 N N . SER A 1 385 ? -6.873 -41.354 -13.742 1.00 74.56 385 SER A N 1
ATOM 2772 C CA . SER A 1 385 ? -7.779 -42.478 -13.479 1.00 74.56 385 SER A CA 1
ATOM 2773 C C . SER A 1 385 ? -8.419 -43.061 -14.745 1.00 74.56 385 SER A C 1
ATOM 2775 O O . SER A 1 385 ? -8.673 -44.260 -14.779 1.00 74.56 385 SER A O 1
ATOM 2777 N N . ALA A 1 386 ? -8.639 -42.252 -15.787 1.00 61.78 386 ALA A N 1
ATOM 2778 C CA . ALA A 1 386 ? -9.128 -42.708 -17.088 1.00 61.78 386 ALA A CA 1
ATOM 2779 C C . ALA A 1 386 ? -8.012 -43.372 -17.913 1.00 61.78 386 ALA A C 1
ATOM 2781 O O . ALA A 1 386 ? -8.250 -44.376 -18.572 1.00 61.78 386 ALA A O 1
ATOM 2782 N N . ARG A 1 387 ? -6.767 -42.890 -17.792 1.00 59.38 387 ARG A N 1
ATOM 2783 C CA . ARG A 1 387 ? -5.597 -43.475 -18.480 1.00 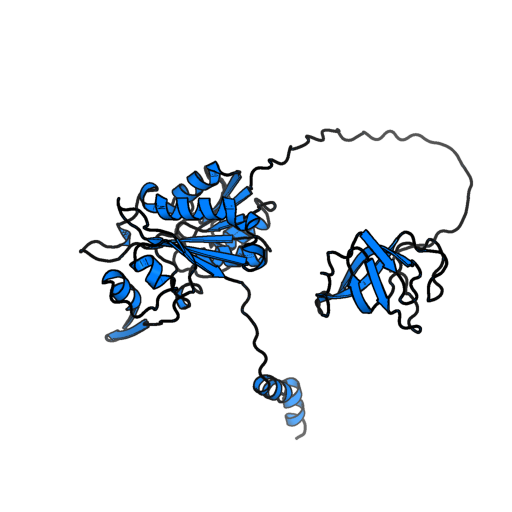59.38 387 ARG A CA 1
ATOM 2784 C C . ARG A 1 387 ? -5.157 -44.836 -17.937 1.00 59.38 387 ARG A C 1
ATOM 2786 O O . ARG A 1 387 ? -4.551 -45.614 -18.663 1.00 59.38 387 ARG A O 1
ATOM 2793 N N . ALA A 1 388 ? -5.426 -45.126 -16.665 1.00 57.56 388 ALA A N 1
ATOM 2794 C CA . ALA A 1 388 ? -5.093 -46.418 -16.062 1.00 57.56 388 ALA A CA 1
ATOM 2795 C C . ALA A 1 388 ? -6.043 -47.550 -16.498 1.00 57.56 388 ALA A C 1
ATOM 2797 O O . ALA A 1 388 ? -5.642 -48.711 -16.471 1.00 57.56 388 ALA A O 1
ATOM 2798 N N . ALA A 1 389 ? -7.274 -47.224 -16.913 1.00 57.72 389 ALA A N 1
ATOM 2799 C CA . ALA A 1 389 ? -8.225 -48.205 -17.435 1.00 57.72 389 ALA A CA 1
ATOM 2800 C C . ALA A 1 389 ? -7.776 -48.777 -18.793 1.00 57.72 389 ALA A C 1
ATOM 2802 O O . ALA A 1 389 ? -7.950 -49.967 -19.028 1.00 57.72 389 ALA A O 1
ATOM 2803 N N . ASP A 1 390 ? -7.102 -47.971 -19.619 1.00 56.38 390 ASP A N 1
ATOM 2804 C CA . ASP A 1 390 ? -6.571 -48.388 -20.928 1.00 56.38 390 ASP A CA 1
ATOM 2805 C C . ASP A 1 390 ? -5.304 -49.261 -20.846 1.00 56.38 390 ASP A C 1
ATOM 2807 O O . ASP A 1 390 ? -4.939 -49.912 -21.820 1.00 56.38 390 ASP A O 1
ATOM 2811 N N . LEU A 1 391 ? -4.617 -49.301 -19.697 1.00 57.50 391 LEU A N 1
ATOM 2812 C CA . LEU A 1 391 ? -3.405 -50.114 -19.488 1.00 57.50 391 LEU A CA 1
ATOM 2813 C C . LEU A 1 391 ? -3.662 -51.393 -18.667 1.00 57.50 391 LEU A C 1
ATOM 2815 O O . LEU A 1 391 ? -2.723 -52.125 -18.364 1.00 57.50 391 LEU A O 1
ATOM 2819 N N . GLY A 1 392 ? -4.914 -51.642 -18.269 1.00 55.56 392 GLY A N 1
ATOM 2820 C CA . GLY A 1 392 ? -5.332 -52.808 -17.481 1.00 55.56 392 GLY A CA 1
ATOM 2821 C C . GLY A 1 392 ? -5.962 -53.945 -18.293 1.00 55.56 392 GLY A C 1
ATOM 2822 O O . GLY A 1 392 ? -6.362 -54.945 -17.699 1.00 55.56 392 GLY A O 1
ATOM 2823 N N . GLU A 1 393 ? -6.052 -53.802 -19.617 1.00 51.75 393 GLU A N 1
ATOM 2824 C CA . GLU A 1 393 ? -6.554 -54.818 -20.550 1.00 51.75 393 GLU A CA 1
ATOM 2825 C C . GLU A 1 393 ? -5.435 -55.309 -21.498 1.00 51.75 393 GLU A C 1
ATOM 2827 O O . GLU A 1 393 ? -5.521 -55.137 -22.710 1.00 51.75 393 GLU A O 1
ATOM 2832 N N . GLU A 1 394 ? -4.375 -55.929 -20.963 1.00 45.94 394 GLU A N 1
ATOM 2833 C CA . GLU A 1 394 ? -3.487 -56.828 -21.735 1.00 45.94 394 GLU A CA 1
ATOM 2834 C C . GLU A 1 394 ? -3.282 -58.175 -21.034 1.00 45.94 394 GLU A C 1
ATOM 2836 O O . GLU A 1 394 ? -3.003 -58.187 -19.809 1.00 45.94 394 GLU A O 1
#

Secondary structure (DSSP, 8-state):
-PPPPPPGGGGTT-EEEETTS-EEEEEEEEEEETTTTEEEEEEEES--SS-TTTPPTT--SEEEE-EEEEEETTEEEEE--TT---EE-TT-------------------PPP---------SS-EEEEE-SS-TT-HHHHHHHHHHTTTSEEEEEEESS--TT-TT---S--EEEEETTEEEEES-HHHHHHHIIIII----SEEEEEEEES---SHHHHTT-HHHHHHHHHHHTT--EEEEEEE---BTTB-GGGS--SGGGGHHHHHHHHHHHHHTTTTTGGGT-SEEEEEEE--TTS--S-EEE-B------EEEEEETTEEEEEEHHHHHHHHT---PPTTBHHHHHHTT-EEEEEE-SSPPP---HHHHHHHHT---HHHHHHTTS--

pLDDT: mean 75.99, std 24.47, range [25.23, 98.81]